Protein AF-0000000066930262 (afdb_homodimer)

Secondary structure (DSSP, 8-state):
-EEPPPPPHHHHHHH--SEEEEESTTSHHHHHHHHHHHHTT-EEEEEES-HHHHHHHHHHH-TT-EEEE--TT-HHHHHHHHHHHHHHH-S-SEEEE-----GGGHHHH-GGGGG-TTT-TT---B---S-STT--TT---PBPPPPSHHHIIIIIHHHHHHHHHHHHS-TTT-EEEEEE--GGGTS--TT-HHHHHHHHHHHHHHHHHTT-HHHHHHTEEEEEEEE-SB-STTTTTS-GGGGTTPPPBPHHHHHHHHHHHHH-S-GGGTTT-EEEEETTEEEE-HHHHHHHHHHHHT-/-EEPPPPPHHHHHHH--SEEEEESTTSHHHHHHHHHHHHTT-EEEEEES-HHHHHHHHHHH-TT-EEEE--TT-HHHHHHHHHHHHHHH-S-SEEEE-----GGGHHHH-GGGGT-TTT-TT---B---S-STT--TT---PBPPPPSHHHIIIIIHHHHHHHHHHHHS-TTT-EEEEEE--GGGTS--TT-HHHHHHHHHHHHHHHHHTT-HHHHHHTEEEEEEEE-SB-SSTTTTS-GGGGTTPPPBPHHHHHHHHHHHHH-S-GGGTTT-EEEEETTEEEE-HHHHHHHHHHHHT-

Radius of gyration: 24.29 Å; Cα contacts (8 Å, |Δi|>4): 1342; chains: 2; bounding box: 53×72×64 Å

InterPro domains:
  IPR002347 Short-chain dehydrogenase/reductase SDR [PF00106] (18-106)
  IPR002347 Short-chain dehydrogenase/reductase SDR [PF00106] (150-239)
  IPR002347 Short-chain dehydrogenase/reductase SDR [PR00081] (19-36)
  IPR002347 Short-chain dehydrogenase/reductase SDR [PR00081] (90-101)
  IPR002347 Short-chain dehydrogenase/reductase SDR [PR00081] (169-185)
  IPR002347 Short-chain dehydrogenase/reductase SDR [PR00081] (195-214)
  IPR002347 Short-chain dehydrogenase/reductase SDR [PR00081] (218-235)
  IPR002347 Short-chain dehydrogenase/reductase SDR [PR00081] (244-264)
  IPR020904 Short-chain dehydrogenase/reductase, conserved site [PS00061] (182-210)
  IPR036291 NAD(P)-binding domain superfamily [SSF51735] (17-285)

Solvent-accessible surface area (backbone atoms only — not comparable to full-atom values): 29624 Å² total; per-residue (Å²): 106,45,72,60,83,71,69,50,73,69,56,40,43,72,56,37,65,40,38,29,39,29,29,30,23,61,44,44,46,22,28,35,32,46,42,55,41,21,77,25,53,11,44,27,36,29,22,17,70,48,54,69,54,18,47,50,44,21,61,69,62,33,70,74,35,37,55,47,68,34,51,56,60,34,65,70,43,45,52,52,48,52,51,50,43,30,73,73,76,39,54,51,39,32,39,36,44,42,45,66,67,60,61,21,57,44,36,76,65,34,78,68,26,44,47,34,27,76,23,20,58,73,24,85,31,59,51,65,82,50,60,82,76,72,65,50,105,80,48,68,63,45,73,53,70,59,68,60,62,54,43,37,35,41,31,48,16,42,53,52,50,52,36,50,46,63,68,50,29,48,86,68,70,23,34,34,36,38,35,57,55,29,42,42,41,79,42,66,43,64,66,31,26,67,50,19,9,29,27,10,19,48,50,26,31,37,45,7,48,46,62,28,64,76,32,57,71,25,49,38,24,31,30,34,39,18,45,42,62,43,65,26,84,86,43,63,70,56,60,79,79,71,43,82,83,57,59,63,15,49,28,58,43,49,22,44,54,50,47,36,65,65,51,49,90,50,51,80,80,42,39,45,32,32,31,37,30,50,24,88,44,40,31,37,45,40,66,42,46,52,54,51,48,55,57,58,66,71,103,106,44,76,60,82,69,69,50,73,69,57,41,44,70,54,37,64,38,38,30,41,30,30,30,22,63,45,44,46,22,27,34,32,47,44,55,40,22,77,26,53,11,44,28,36,30,21,17,70,48,55,68,53,19,47,52,45,20,62,69,63,33,68,74,35,37,54,48,68,34,50,55,58,35,65,69,45,44,53,52,49,54,50,48,43,30,74,72,77,39,52,50,38,32,39,35,44,42,46,68,69,59,61,20,56,43,36,77,64,34,77,69,26,45,48,34,27,74,23,21,59,72,24,85,30,58,52,64,82,50,60,80,76,72,64,52,104,79,48,67,60,44,71,55,69,59,69,61,61,54,42,37,35,43,30,48,18,43,53,53,49,52,36,50,45,64,68,50,28,48,88,69,69,24,33,33,37,38,34,56,54,29,43,40,41,80,42,66,41,64,67,31,27,68,50,20,10,30,28,11,17,48,51,25,31,38,44,6,47,46,63,28,64,74,32,59,72,24,48,40,24,31,29,33,38,18,45,41,62,44,66,26,82,87,42,64,71,56,59,80,78,71,42,82,82,55,60,64,16,50,28,58,42,49,21,44,53,51,48,37,65,64,50,50,89,49,53,80,80,40,39,45,31,33,31,36,30,50,24,88,45,40,32,38,45,40,68,42,47,51,53,51,50,54,58,58,68,72,104

Organism: NCBI:txid1442368

Sequence (598 aa):
MSEVVLPTPSLLKERLGKVALVTGAASGIGLATARLFAQHGAKVIVVDLDAKKVQAVASSIGHGCDSYTCDVSSWEQQVALFDWVTGTYGPPEIVCLNAGIDPELATMESASGKERVANNYLGDEYDSSGSASQASKENRPLLKPPPKLVFDVNFYGVLYGVKLAVHHFGDRKGGRIIITGSAGSYIPVPYQDVYVASKHALMGLMRSTSRREELRKKNISISMVGPWFTRTGLTANLPPDAFQGFEASEPEDVALGIAYLATAEKDVEINGKCLWIRGKRCVEIEGAYEKWLGQMMEIMSEVVLPTPSLLKERLGKVALVTGAASGIGLATARLFAQHGAKVIVVDLDAKKVQAVASSIGHGCDSYTCDVSSWEQQVALFDWVTGTYGPPEIVCLNAGIDPELATMESASGKERVANNYLGDEYDSSGSASQASKENRPLLKPPPKLVFDVNFYGVLYGVKLAVHHFGDRKGGRIIITGSAGSYIPVPYQDVYVASKHALMGLMRSTSRREELRKKNISISMVGPWFTRTGLTANLPPDAFQGFEASEPEDVALGIAYLATAEKDVEINGKCLWIRGKRCVEIEGAYEKWLGQMMEI

Structure (mmCIF, N/CA/C/O backbone):
data_AF-0000000066930262-model_v1
#
loop_
_entity.id
_entity.type
_entity.pdbx_description
1 polymer 'Unplaced genomic scaffold supercont1.4, whole genome shotgun sequence'
#
loop_
_atom_site.group_PDB
_atom_site.id
_atom_site.type_symbol
_atom_site.label_atom_id
_atom_site.label_alt_id
_atom_site.label_comp_id
_atom_site.label_asym_id
_atom_site.label_entity_id
_atom_site.label_seq_id
_atom_site.pdbx_PDB_ins_code
_atom_site.Cartn_x
_atom_site.Cartn_y
_atom_site.Cartn_z
_atom_site.occupancy
_atom_site.B_iso_or_equiv
_atom_site.auth_seq_id
_atom_site.auth_comp_id
_atom_site.auth_asym_id
_atom_site.auth_atom_id
_atom_site.pdbx_PDB_model_num
ATOM 1 N N . MET A 1 1 ? 3.777 -19.109 15.547 1 62.72 1 MET A N 1
ATOM 2 C CA . MET A 1 1 ? 4.871 -19 14.586 1 62.72 1 MET A CA 1
ATOM 3 C C . MET A 1 1 ? 5.582 -20.344 14.422 1 62.72 1 MET A C 1
ATOM 5 O O . MET A 1 1 ? 5.941 -20.984 15.406 1 62.72 1 MET A O 1
ATOM 9 N N . SER A 1 2 ? 5.359 -20.875 13.227 1 76.06 2 SER A N 1
ATOM 10 C CA . SER A 1 2 ? 5.918 -22.219 13.094 1 76.06 2 SER A CA 1
ATOM 11 C C . SER A 1 2 ? 6.789 -22.328 11.852 1 76.06 2 SER A C 1
ATOM 13 O O . SER A 1 2 ? 6.422 -21.844 10.781 1 76.06 2 SER A O 1
ATOM 15 N N . GLU A 1 3 ? 7.965 -22.75 12.109 1 88.5 3 GLU A N 1
ATOM 16 C CA . GLU A 1 3 ? 8.789 -23.141 10.977 1 88.5 3 GLU A CA 1
ATOM 17 C C . GLU A 1 3 ? 8.117 -24.234 10.156 1 88.5 3 GLU A C 1
ATOM 19 O O . GLU A 1 3 ? 7.547 -25.188 10.711 1 88.5 3 GLU A O 1
ATOM 24 N N . VAL A 1 4 ? 8.117 -23.984 8.875 1 91.19 4 VAL A N 1
ATOM 25 C CA . VAL A 1 4 ? 7.398 -24.953 8.039 1 91.19 4 VAL A CA 1
ATOM 26 C C . VAL A 1 4 ? 8.375 -26 7.52 1 91.19 4 VAL A C 1
ATOM 28 O O . VAL A 1 4 ? 9.578 -25.75 7.422 1 91.19 4 VAL A O 1
ATOM 31 N N . VAL A 1 5 ? 7.844 -27.172 7.234 1 89.69 5 VAL A N 1
ATOM 32 C CA . VAL A 1 5 ? 8.625 -28.25 6.621 1 89.69 5 VAL A CA 1
ATOM 33 C C . VAL A 1 5 ? 8.523 -28.141 5.098 1 89.69 5 VAL A C 1
ATOM 35 O O . VAL A 1 5 ? 7.441 -28.297 4.527 1 89.69 5 VAL A O 1
ATOM 38 N N . LEU A 1 6 ? 9.633 -27.922 4.496 1 93.44 6 LEU A N 1
ATOM 39 C CA . LEU A 1 6 ? 9.672 -27.734 3.051 1 93.44 6 LEU A CA 1
ATOM 40 C C . LEU A 1 6 ? 9.43 -29.047 2.328 1 93.44 6 LEU A C 1
ATOM 42 O O . LEU A 1 6 ? 9.727 -30.125 2.865 1 93.44 6 LEU A O 1
ATOM 46 N N . PRO A 1 7 ? 8.883 -28.953 1.152 1 93.81 7 PRO A N 1
ATOM 47 C CA . PRO A 1 7 ? 8.531 -30.188 0.449 1 93.81 7 PRO A CA 1
ATOM 48 C C . PRO A 1 7 ? 9.75 -30.938 -0.069 1 93.81 7 PRO A C 1
ATOM 50 O O . PRO A 1 7 ? 10.742 -30.328 -0.465 1 93.81 7 PRO A O 1
ATOM 53 N N . THR A 1 8 ? 9.609 -32.281 -0.128 1 94.06 8 THR A N 1
ATOM 54 C CA . THR A 1 8 ? 10.633 -33.125 -0.72 1 94.06 8 THR A CA 1
ATOM 55 C C . THR A 1 8 ? 10.508 -33.156 -2.24 1 94.06 8 THR A C 1
ATOM 57 O O . THR A 1 8 ? 9.453 -32.812 -2.785 1 94.06 8 THR A O 1
ATOM 60 N N . PRO A 1 9 ? 11.617 -33.562 -2.875 1 94.75 9 PRO A N 1
ATOM 61 C CA . PRO A 1 9 ? 11.539 -33.688 -4.332 1 94.75 9 PRO A CA 1
ATOM 62 C C . PRO A 1 9 ? 10.43 -34.625 -4.789 1 94.75 9 PRO A C 1
ATOM 64 O O . PRO A 1 9 ? 9.766 -34.344 -5.797 1 94.75 9 PRO A O 1
ATOM 67 N N . SER A 1 10 ? 10.203 -35.656 -4.082 1 95.75 10 SER A N 1
ATOM 68 C CA . SER A 1 10 ? 9.148 -36.594 -4.434 1 95.75 10 SER A CA 1
ATOM 69 C C . SER A 1 10 ? 7.773 -35.969 -4.352 1 95.75 10 SER A C 1
ATOM 71 O O . SER A 1 10 ? 6.926 -36.188 -5.223 1 95.75 10 SER A O 1
ATOM 73 N N . LEU A 1 11 ? 7.551 -35.188 -3.326 1 95.19 11 LEU A N 1
ATOM 74 C CA . LEU A 1 11 ? 6.277 -34.5 -3.168 1 95.19 11 LEU A CA 1
ATOM 75 C C . LEU A 1 11 ? 6.074 -33.469 -4.281 1 95.19 11 LEU A C 1
ATOM 77 O O . LEU A 1 11 ? 4.961 -33.312 -4.789 1 95.19 11 LEU A O 1
ATOM 81 N N . LEU A 1 12 ? 7.117 -32.75 -4.641 1 96.69 12 LEU A N 1
ATOM 82 C CA . LEU A 1 12 ? 7.047 -31.75 -5.711 1 96.69 12 LEU A CA 1
ATOM 83 C C . LEU A 1 12 ? 6.66 -32.406 -7.031 1 96.69 12 LEU A C 1
ATOM 85 O O . LEU A 1 12 ? 5.773 -31.922 -7.738 1 96.69 12 LEU A O 1
ATOM 89 N N . LYS A 1 13 ? 7.258 -33.531 -7.324 1 95.56 13 LYS A N 1
ATOM 90 C CA . LYS A 1 13 ? 6.961 -34.25 -8.562 1 95.56 13 LYS A CA 1
ATOM 91 C C . LYS A 1 13 ? 5.5 -34.688 -8.602 1 95.56 13 LYS A C 1
ATOM 93 O O . LYS A 1 13 ? 4.875 -34.688 -9.664 1 95.56 13 LYS A O 1
ATOM 98 N N . GLU A 1 14 ? 5.016 -35 -7.496 1 94.75 14 GLU A N 1
ATOM 99 C CA . GLU A 1 14 ? 3.648 -35.5 -7.387 1 94.75 14 GLU A CA 1
ATOM 100 C C . GLU A 1 14 ? 2.629 -34.406 -7.574 1 94.75 14 GLU A C 1
ATOM 102 O O . GLU A 1 14 ? 1.551 -34.625 -8.133 1 94.75 14 GLU A O 1
ATOM 107 N N . ARG A 1 15 ? 3.01 -33.156 -7.188 1 94.44 15 ARG A N 1
ATOM 108 C CA . ARG A 1 15 ? 1.942 -32.156 -7.02 1 94.44 15 ARG A CA 1
ATOM 109 C C . ARG A 1 15 ? 2.139 -30.969 -7.949 1 94.44 15 ARG A C 1
ATOM 111 O O . ARG A 1 15 ? 1.221 -30.172 -8.141 1 94.44 15 ARG A O 1
ATOM 118 N N . LEU A 1 16 ? 3.238 -30.812 -8.617 1 95.06 16 LEU A N 1
ATOM 119 C CA . LEU A 1 16 ? 3.527 -29.641 -9.422 1 95.06 16 LEU A CA 1
ATOM 120 C C . LEU A 1 16 ? 3.154 -29.875 -10.883 1 95.06 16 LEU A C 1
ATOM 122 O O . LEU A 1 16 ? 3.225 -28.953 -11.703 1 95.06 16 LEU A O 1
ATOM 126 N N . GLY A 1 17 ? 2.686 -31.062 -11.273 1 93.75 17 GLY A N 1
ATOM 127 C CA . GLY A 1 17 ? 2.332 -31.375 -12.648 1 93.75 17 GLY A CA 1
ATOM 128 C C . GLY A 1 17 ? 1.158 -30.562 -13.156 1 93.75 17 GLY A C 1
ATOM 129 O O . GLY A 1 17 ? 0.156 -31.125 -13.609 1 93.75 17 GLY A O 1
ATOM 130 N N . LYS A 1 18 ? 1.234 -29.297 -13.078 1 94 18 LYS A N 1
ATOM 131 C CA . LYS A 1 18 ? 0.207 -28.328 -13.43 1 94 18 LYS A CA 1
ATOM 132 C C . LYS A 1 18 ? 0.782 -27.203 -14.297 1 94 18 LYS A C 1
ATOM 134 O O . LYS A 1 18 ? 2.002 -27.078 -14.43 1 94 18 LYS A O 1
ATOM 139 N N . VAL A 1 19 ? -0.096 -26.453 -14.922 1 96.38 19 VAL A N 1
ATOM 140 C CA . VAL A 1 19 ? 0.335 -25.266 -15.641 1 96.38 19 VAL A CA 1
ATOM 141 C C . VAL A 1 19 ? 0.626 -24.141 -14.648 1 96.38 19 VAL A C 1
ATOM 143 O O . VAL A 1 19 ? -0.229 -23.781 -13.828 1 96.38 19 VAL A O 1
ATOM 146 N N . ALA A 1 20 ? 1.855 -23.641 -14.695 1 98.06 20 ALA A N 1
ATOM 147 C CA . ALA A 1 20 ? 2.287 -22.594 -13.773 1 98.06 20 ALA A CA 1
ATOM 148 C C . ALA A 1 20 ? 2.748 -21.359 -14.531 1 98.06 20 ALA A C 1
ATOM 150 O O . ALA A 1 20 ? 3.594 -21.438 -15.422 1 98.06 20 ALA A O 1
ATOM 151 N N . LEU A 1 21 ? 2.145 -20.281 -14.211 1 98.12 21 LEU A N 1
ATOM 152 C CA . LEU A 1 21 ? 2.574 -18.969 -14.711 1 98.12 21 LEU A CA 1
ATOM 153 C C . LEU A 1 21 ? 3.494 -18.281 -13.711 1 98.12 21 LEU A C 1
ATOM 155 O O . LEU A 1 21 ? 3.119 -18.078 -12.555 1 98.12 21 LEU A O 1
ATOM 159 N N . VAL A 1 22 ? 4.703 -17.938 -14.109 1 98.69 22 VAL A N 1
ATOM 160 C CA . VAL A 1 22 ? 5.676 -17.297 -13.234 1 98.69 22 VAL A CA 1
ATOM 161 C C . VAL A 1 22 ? 6.117 -15.961 -13.828 1 98.69 22 VAL A C 1
ATOM 163 O O . VAL A 1 22 ? 6.82 -15.93 -14.836 1 98.69 22 VAL A O 1
ATOM 166 N N . THR A 1 23 ? 5.719 -14.859 -13.211 1 98.38 23 THR A N 1
ATOM 167 C CA . THR A 1 23 ? 6.145 -13.547 -13.68 1 98.38 23 THR A CA 1
ATOM 168 C C . THR A 1 23 ? 7.484 -13.156 -13.055 1 98.38 23 THR A C 1
ATOM 170 O O . THR A 1 23 ? 7.863 -13.688 -12.008 1 98.38 23 THR A O 1
ATOM 173 N N . GLY A 1 24 ? 8.164 -12.188 -13.711 1 96.44 24 GLY A N 1
ATOM 174 C CA . GLY A 1 24 ? 9.492 -11.836 -13.242 1 96.44 24 GLY A CA 1
ATOM 175 C C . GLY A 1 24 ? 10.461 -13.008 -13.258 1 96.44 24 GLY A C 1
ATOM 176 O O . GLY A 1 24 ? 11.266 -13.164 -12.336 1 96.44 24 GLY A O 1
ATOM 177 N N . ALA A 1 25 ? 10.367 -13.805 -14.25 1 96.62 25 ALA A N 1
ATOM 178 C CA . ALA A 1 25 ? 11.016 -15.117 -14.195 1 96.62 25 ALA A CA 1
ATOM 179 C C . ALA A 1 25 ? 12.344 -15.102 -14.945 1 96.62 25 ALA A C 1
ATOM 181 O O . ALA A 1 25 ? 12.992 -16.141 -15.094 1 96.62 25 ALA A O 1
ATOM 182 N N . ALA A 1 26 ? 12.805 -13.93 -15.352 1 93.75 26 ALA A N 1
ATOM 183 C CA . ALA A 1 26 ? 14.055 -13.883 -16.094 1 93.75 26 ALA A CA 1
ATOM 184 C C . ALA A 1 26 ? 15.25 -13.742 -15.164 1 93.75 26 ALA A C 1
ATOM 186 O O . ALA A 1 26 ? 16.406 -13.805 -15.602 1 93.75 26 ALA A O 1
ATOM 187 N N . SER A 1 27 ? 15.023 -13.539 -13.883 1 90.81 27 SER A N 1
ATOM 188 C CA . SER A 1 27 ? 16.125 -13.422 -12.938 1 90.81 27 SER A CA 1
ATOM 189 C C . SER A 1 27 ? 15.664 -13.695 -11.508 1 90.81 27 SER A C 1
ATOM 191 O O . SER A 1 27 ? 14.469 -13.852 -11.258 1 90.81 27 SER A O 1
ATOM 193 N N . GLY A 1 28 ? 16.625 -13.961 -10.68 1 93.69 28 GLY A N 1
ATOM 194 C CA . GLY A 1 28 ? 16.391 -13.953 -9.242 1 93.69 28 GLY A CA 1
ATOM 195 C C . GLY A 1 28 ? 15.422 -15.031 -8.789 1 93.69 28 GLY A C 1
ATOM 196 O O . GLY A 1 28 ? 15.578 -16.203 -9.148 1 93.69 28 GLY A O 1
ATOM 197 N N . ILE A 1 29 ? 14.523 -14.594 -7.949 1 95.38 29 ILE A N 1
ATOM 198 C CA . ILE A 1 29 ? 13.578 -15.492 -7.297 1 95.38 29 ILE A CA 1
ATOM 199 C C . ILE A 1 29 ? 12.664 -16.125 -8.344 1 95.38 29 ILE A C 1
ATOM 201 O O . ILE A 1 29 ? 12.398 -17.328 -8.289 1 95.38 29 ILE A O 1
ATOM 205 N N . GLY A 1 30 ? 12.219 -15.328 -9.328 1 97.19 30 GLY A N 1
ATOM 206 C CA . GLY A 1 30 ? 11.352 -15.852 -10.375 1 97.19 30 GLY A CA 1
ATOM 207 C C . GLY A 1 30 ? 12.016 -16.922 -11.211 1 97.19 30 GLY A C 1
ATOM 208 O O . GLY 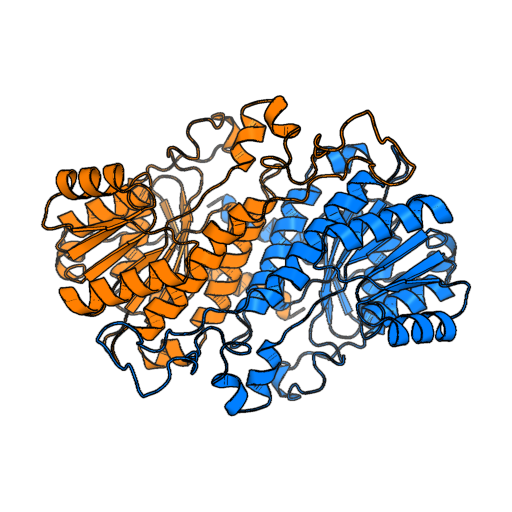A 1 30 ? 11.406 -17.953 -11.5 1 97.19 30 GLY A O 1
ATOM 209 N N . LEU A 1 31 ? 13.234 -16.672 -11.531 1 97.12 31 LEU A N 1
ATOM 210 C CA . LEU A 1 31 ? 13.992 -17.656 -12.305 1 97.12 31 LEU A CA 1
ATOM 211 C C . LEU A 1 31 ? 14.18 -18.938 -11.523 1 97.12 31 LEU A C 1
ATOM 213 O O . LEU A 1 31 ? 13.969 -20.031 -12.055 1 97.12 31 LEU A O 1
ATOM 217 N N . ALA A 1 32 ? 14.57 -18.812 -10.289 1 97.75 32 ALA A N 1
ATOM 218 C CA . ALA A 1 32 ? 14.758 -19.984 -9.43 1 97.75 32 ALA A CA 1
ATOM 219 C C . ALA A 1 32 ? 13.453 -20.766 -9.281 1 97.75 32 ALA A C 1
ATOM 221 O O . ALA A 1 32 ? 13.461 -22 -9.281 1 97.75 32 ALA A O 1
ATOM 222 N N . THR A 1 33 ? 12.344 -20.094 -9.164 1 98.31 33 THR A N 1
ATOM 223 C CA . THR A 1 33 ? 11.031 -20.719 -9.031 1 98.31 33 THR A CA 1
ATOM 224 C C . THR A 1 33 ? 10.664 -21.469 -10.312 1 98.31 33 THR A C 1
ATOM 226 O O . THR A 1 33 ? 10.258 -22.625 -10.258 1 98.31 33 THR A O 1
ATOM 229 N N . ALA A 1 34 ? 10.859 -20.781 -11.453 1 98.44 34 ALA A N 1
ATOM 230 C CA . ALA A 1 34 ? 10.555 -21.406 -12.734 1 98.44 34 ALA A CA 1
ATOM 231 C C . ALA A 1 34 ? 11.367 -22.688 -12.93 1 98.44 34 ALA A C 1
ATOM 233 O O . ALA A 1 34 ? 10.828 -23.719 -13.336 1 98.44 34 ALA A O 1
ATOM 234 N N . ARG A 1 35 ? 12.633 -22.609 -12.633 1 98.31 35 ARG A N 1
ATOM 235 C CA . ARG A 1 35 ? 13.523 -23.766 -12.781 1 98.31 35 ARG A CA 1
ATOM 236 C C . ARG A 1 35 ? 13.094 -24.906 -11.883 1 98.31 35 ARG A C 1
ATOM 238 O O . ARG A 1 35 ? 12.977 -26.047 -12.336 1 98.31 35 ARG A O 1
ATOM 245 N N . LEU A 1 36 ? 12.844 -24.594 -10.617 1 98.31 36 LEU A N 1
ATOM 246 C CA . LEU A 1 36 ? 12.438 -25.609 -9.641 1 98.31 36 LEU A CA 1
ATOM 247 C C . LEU A 1 36 ? 11.148 -26.297 -10.086 1 98.31 36 LEU A C 1
ATOM 249 O O . LEU A 1 36 ? 11.047 -27.516 -10.031 1 98.31 36 LEU A O 1
ATOM 253 N N . PHE A 1 37 ? 10.133 -25.531 -10.523 1 98.62 37 PHE A N 1
ATOM 254 C CA . PHE A 1 37 ? 8.836 -26.062 -10.93 1 98.62 37 PHE A CA 1
ATOM 255 C C . PHE A 1 37 ? 8.977 -26.938 -12.172 1 98.62 37 PHE A C 1
ATOM 257 O O . PHE A 1 37 ? 8.438 -28.047 -12.219 1 98.62 37 PHE A O 1
ATOM 264 N N . ALA A 1 38 ? 9.758 -26.484 -13.133 1 98.25 38 ALA A N 1
ATOM 265 C CA . ALA A 1 38 ? 9.938 -27.219 -14.383 1 98.25 38 ALA A CA 1
ATOM 266 C C . ALA A 1 38 ? 10.641 -28.547 -14.141 1 98.25 38 ALA A C 1
ATOM 268 O O . ALA A 1 38 ? 10.242 -29.578 -14.68 1 98.25 38 ALA A O 1
ATOM 269 N N . GLN A 1 39 ? 11.617 -28.516 -13.344 1 97.69 39 GLN A N 1
ATOM 270 C CA . GLN A 1 39 ? 12.406 -29.703 -13.031 1 97.69 39 GLN A CA 1
ATOM 271 C C . GLN A 1 39 ? 11.547 -30.766 -12.352 1 97.69 39 GLN A C 1
ATOM 273 O O . GLN A 1 39 ? 11.891 -31.953 -12.359 1 97.69 39 GLN A O 1
ATOM 278 N N . HIS A 1 40 ? 10.469 -30.312 -11.805 1 98 40 HIS A N 1
ATOM 279 C CA . HIS A 1 40 ? 9.633 -31.25 -11.07 1 98 40 HIS A CA 1
ATOM 280 C C . HIS A 1 40 ? 8.289 -31.453 -11.758 1 98 40 HIS A C 1
ATOM 282 O O . HIS A 1 40 ? 7.293 -31.766 -11.102 1 98 40 HIS A O 1
ATOM 288 N N . GLY A 1 41 ? 8.156 -31.125 -13.062 1 97.25 41 GLY A N 1
ATOM 289 C CA . GLY A 1 41 ? 7.066 -31.641 -13.883 1 97.25 41 GLY A CA 1
ATOM 290 C C . GLY A 1 41 ? 6.047 -30.578 -14.258 1 97.25 41 GLY A C 1
ATOM 291 O O . GLY A 1 41 ? 5.125 -30.844 -15.031 1 97.25 41 GLY A O 1
ATOM 292 N N . ALA A 1 42 ? 6.148 -29.375 -13.789 1 97.69 42 ALA A N 1
ATOM 293 C CA . ALA A 1 42 ? 5.195 -28.328 -14.133 1 97.69 42 ALA A CA 1
ATOM 294 C C . ALA A 1 42 ? 5.391 -27.859 -15.578 1 97.69 42 ALA A C 1
ATOM 296 O O . ALA A 1 42 ? 6.516 -27.844 -16.078 1 97.69 42 ALA A O 1
ATOM 297 N N . LYS A 1 43 ? 4.312 -27.547 -16.234 1 98 43 LYS A N 1
ATOM 298 C CA . LYS A 1 43 ? 4.391 -26.734 -17.438 1 98 43 LYS A CA 1
ATOM 299 C C . LYS A 1 43 ? 4.523 -25.25 -17.094 1 98 43 LYS A C 1
ATOM 301 O O . LYS A 1 43 ? 3.521 -24.578 -16.844 1 98 43 LYS A O 1
ATOM 306 N N . VAL A 1 44 ? 5.758 -24.797 -17.219 1 98.5 44 VAL A N 1
ATOM 307 C CA . VAL A 1 44 ? 6.031 -23.453 -16.719 1 98.5 44 VAL A CA 1
ATOM 308 C C . VAL A 1 44 ? 6.023 -22.453 -17.891 1 98.5 44 VAL A C 1
ATOM 310 O O . VAL A 1 44 ? 6.652 -22.688 -18.922 1 98.5 44 VAL A O 1
ATOM 313 N N . ILE A 1 45 ? 5.301 -21.406 -17.75 1 98.56 45 ILE A N 1
ATOM 314 C CA . ILE A 1 45 ? 5.406 -20.25 -18.625 1 98.56 45 ILE A CA 1
ATOM 315 C C . ILE A 1 45 ? 6.266 -19.172 -17.953 1 98.56 45 ILE A C 1
ATOM 317 O O . ILE A 1 45 ? 5.859 -18.578 -16.953 1 98.56 45 ILE A O 1
ATOM 321 N N . VAL A 1 46 ? 7.398 -18.938 -18.531 1 98.19 46 VAL A N 1
ATOM 322 C CA . VAL A 1 46 ? 8.344 -17.938 -18.047 1 98.19 46 VAL A CA 1
ATOM 323 C C . VAL A 1 46 ? 7.969 -16.562 -18.594 1 98.19 46 VAL A C 1
ATOM 325 O O . VAL A 1 46 ? 8.008 -16.328 -19.797 1 98.19 46 VAL A O 1
ATOM 328 N N . VAL A 1 47 ? 7.645 -15.641 -17.656 1 98.5 47 VAL A N 1
ATOM 329 C CA . VAL A 1 47 ? 7.137 -14.344 -18.094 1 98.5 47 VAL A CA 1
ATOM 330 C C . VAL A 1 47 ? 8.047 -13.234 -17.562 1 98.5 47 VAL A C 1
ATOM 332 O O . VAL A 1 47 ? 8.383 -13.211 -16.375 1 98.5 47 VAL A O 1
ATOM 335 N N . ASP A 1 48 ? 8.414 -12.305 -18.391 1 97.5 48 ASP A N 1
ATOM 336 C CA . ASP A 1 48 ? 9.195 -11.141 -18 1 97.5 48 ASP A CA 1
ATOM 337 C C . ASP A 1 48 ? 9.109 -10.039 -19.062 1 97.5 48 ASP A C 1
ATOM 339 O O . ASP A 1 48 ? 8.445 -10.219 -20.094 1 97.5 48 ASP A O 1
ATOM 343 N N . LEU A 1 49 ? 9.789 -8.977 -18.812 1 95.75 49 LEU A N 1
ATOM 344 C CA . LEU A 1 49 ? 9.703 -7.777 -19.641 1 95.75 49 LEU A CA 1
ATOM 345 C C . LEU A 1 49 ? 10.594 -7.902 -20.875 1 95.75 49 LEU A C 1
ATOM 347 O O . LEU A 1 49 ? 10.242 -7.402 -21.953 1 95.75 49 LEU A O 1
ATOM 351 N N . ASP A 1 50 ? 11.711 -8.586 -20.75 1 93.88 50 ASP A N 1
ATOM 352 C CA . ASP A 1 50 ? 12.703 -8.641 -21.812 1 93.88 50 ASP A CA 1
ATOM 353 C C . ASP A 1 50 ? 12.539 -9.898 -22.656 1 93.88 50 ASP A C 1
ATOM 355 O O . ASP A 1 50 ? 12.805 -11.008 -22.188 1 93.88 50 ASP A O 1
ATOM 359 N N . ALA A 1 51 ? 12.227 -9.711 -23.906 1 94.81 51 ALA A N 1
ATOM 360 C CA . ALA A 1 51 ? 11.906 -10.836 -24.781 1 94.81 51 ALA A CA 1
ATOM 361 C C . ALA A 1 51 ? 13.117 -11.742 -24.969 1 94.81 51 ALA A C 1
ATOM 363 O O . ALA A 1 51 ? 13 -12.969 -24.875 1 94.81 51 ALA A O 1
ATOM 364 N N . LYS A 1 52 ? 14.203 -11.156 -25.188 1 95.62 52 LYS A N 1
ATOM 365 C CA . LYS A 1 52 ? 15.398 -11.961 -25.438 1 95.62 52 LYS A CA 1
ATOM 366 C C . LYS A 1 52 ? 15.797 -12.75 -24.188 1 95.62 52 LYS A C 1
ATOM 368 O O . LYS A 1 52 ? 16.125 -13.93 -24.281 1 95.62 52 LYS A O 1
ATOM 373 N N . LYS A 1 53 ? 15.727 -12.117 -23.094 1 95.31 53 LYS A N 1
ATOM 374 C CA . LYS A 1 53 ? 16.125 -12.75 -21.828 1 95.31 53 LYS A CA 1
ATOM 375 C C . LYS A 1 53 ? 15.164 -13.883 -21.469 1 95.31 53 LYS A C 1
ATOM 377 O O . LYS A 1 53 ? 15.602 -14.945 -21.016 1 95.31 53 LYS A O 1
ATOM 382 N N . VAL A 1 54 ? 13.906 -13.664 -21.656 1 95.75 54 VAL A N 1
ATOM 383 C CA . VAL A 1 54 ? 12.922 -14.656 -21.234 1 95.75 54 VAL A CA 1
ATOM 384 C C . VAL A 1 54 ? 13.031 -15.898 -22.125 1 95.75 54 VAL A C 1
ATOM 386 O O . VAL A 1 54 ? 12.898 -17.031 -21.641 1 95.75 54 VAL A O 1
ATOM 389 N N . GLN A 1 55 ? 13.242 -15.75 -23.406 1 96.38 55 GLN A N 1
ATOM 390 C CA . GLN A 1 55 ? 13.414 -16.875 -24.312 1 96.38 55 GLN A CA 1
ATOM 391 C C . GLN A 1 55 ? 14.664 -17.672 -23.969 1 96.38 55 GLN A C 1
ATOM 393 O O . GLN A 1 55 ? 14.633 -18.906 -23.953 1 96.38 55 GLN A O 1
ATOM 398 N N . ALA A 1 56 ? 15.703 -16.953 -23.688 1 97.06 56 ALA A N 1
ATOM 399 C CA . ALA A 1 56 ? 16.953 -17.609 -23.312 1 97.06 56 ALA A CA 1
ATOM 400 C C . ALA A 1 56 ? 16.781 -18.422 -22.031 1 97.06 56 ALA A C 1
ATOM 402 O O . ALA A 1 56 ? 17.297 -19.547 -21.922 1 97.06 56 ALA A O 1
ATOM 403 N N . VAL A 1 57 ? 16.078 -17.891 -21.109 1 96.88 57 VAL A N 1
ATOM 404 C CA . VAL A 1 57 ? 15.852 -18.531 -19.812 1 96.88 57 VAL A CA 1
ATOM 405 C C . VAL A 1 57 ? 15.008 -19.797 -20 1 96.88 57 VAL A C 1
ATOM 407 O O . VAL A 1 57 ? 15.336 -20.859 -19.484 1 96.88 57 VAL A O 1
ATOM 410 N N . ALA A 1 58 ? 13.938 -19.719 -20.75 1 97.56 58 ALA A N 1
ATOM 411 C CA . ALA A 1 58 ? 13.078 -20.875 -21 1 97.56 58 ALA A CA 1
ATOM 412 C C . ALA A 1 58 ? 13.867 -22 -21.656 1 97.56 58 ALA A C 1
ATOM 414 O O . ALA A 1 58 ? 13.727 -23.172 -21.266 1 97.56 58 ALA A O 1
ATOM 415 N N . SER A 1 59 ? 14.68 -21.625 -22.578 1 97.31 59 SER A N 1
ATOM 416 C CA . SER A 1 59 ? 15.5 -22.609 -23.281 1 97.31 59 SER A CA 1
ATOM 417 C C . SER A 1 59 ? 16.516 -23.25 -22.344 1 97.31 59 SER A C 1
ATOM 419 O O . SER A 1 59 ? 16.75 -24.453 -22.406 1 97.31 59 SER A O 1
ATOM 421 N N . SER A 1 60 ? 17.078 -22.422 -21.547 1 97.31 60 SER A N 1
ATOM 422 C CA . SER A 1 60 ? 18.094 -22.906 -20.625 1 97.31 60 SER A CA 1
ATOM 423 C C . SER A 1 60 ? 17.5 -23.828 -19.562 1 97.31 60 SER A C 1
ATOM 425 O O . SER A 1 60 ? 18.125 -24.812 -19.156 1 97.31 60 SER A O 1
ATOM 427 N N . ILE A 1 61 ? 16.375 -23.547 -19.078 1 97.12 61 ILE A N 1
ATOM 428 C CA . ILE A 1 61 ? 15.695 -24.375 -18.094 1 97.12 61 ILE A CA 1
ATOM 429 C C . ILE A 1 61 ? 15.312 -25.719 -18.719 1 97.12 61 ILE A C 1
ATOM 431 O O . ILE A 1 61 ? 15.516 -26.781 -18.125 1 97.12 61 ILE A O 1
ATOM 435 N N . GLY A 1 62 ? 14.789 -25.547 -19.953 1 97 62 GLY A N 1
ATOM 436 C CA . GLY A 1 62 ? 14.312 -26.75 -20.625 1 97 62 GLY A CA 1
ATOM 437 C C . GLY A 1 62 ? 13.039 -27.297 -20.016 1 97 62 GLY A C 1
ATOM 438 O O . GLY A 1 62 ? 12.141 -26.547 -19.641 1 97 62 GLY A O 1
ATOM 439 N N . HIS A 1 63 ? 12.781 -28.688 -20.094 1 96.25 63 HIS A N 1
ATOM 440 C CA . HIS A 1 63 ? 11.664 -29.406 -19.5 1 96.25 63 HIS A CA 1
ATOM 441 C C . HIS A 1 63 ? 10.336 -28.922 -20.062 1 96.25 63 HIS A C 1
ATOM 443 O O . HIS A 1 63 ? 9.336 -28.859 -19.328 1 96.25 63 HIS A O 1
ATOM 449 N N . GLY A 1 64 ? 10.375 -28.328 -21.25 1 95.31 64 GLY A N 1
ATOM 450 C CA . GLY A 1 64 ? 9.133 -27.938 -21.906 1 95.31 64 GLY A CA 1
ATOM 451 C C . GLY A 1 64 ? 8.641 -26.562 -21.5 1 95.31 64 GLY A C 1
ATOM 452 O O . GLY A 1 64 ? 7.496 -26.203 -21.766 1 95.31 64 GLY A O 1
ATOM 453 N N . CYS A 1 65 ? 9.461 -25.781 -20.828 1 96.56 65 CYS A N 1
ATOM 454 C CA . CYS A 1 65 ? 9.102 -24.406 -20.484 1 96.56 65 CYS A CA 1
ATOM 455 C C . CYS A 1 65 ? 8.805 -23.594 -21.734 1 96.56 65 CYS A C 1
ATOM 457 O O . CYS A 1 65 ? 9.398 -23.828 -22.781 1 96.56 65 CYS A O 1
ATOM 459 N N . ASP A 1 66 ? 7.875 -22.75 -21.594 1 97.75 66 ASP A N 1
ATOM 460 C CA . ASP A 1 66 ? 7.625 -21.734 -22.625 1 97.75 66 ASP A CA 1
ATOM 461 C C . ASP A 1 66 ? 7.809 -20.328 -22.062 1 97.75 66 ASP A C 1
ATOM 463 O O . ASP A 1 66 ? 7.906 -20.141 -20.844 1 97.75 66 ASP A O 1
ATOM 467 N N . SER A 1 67 ? 8 -19.422 -23 1 98 67 SER A N 1
ATOM 468 C CA . SER A 1 67 ? 8.25 -18.031 -22.594 1 98 67 SER A CA 1
ATOM 469 C C . SER A 1 67 ? 7.199 -17.094 -23.172 1 98 67 SER A C 1
ATOM 471 O O . SER A 1 67 ? 6.594 -17.391 -24.203 1 98 67 SER A O 1
ATOM 473 N N . TYR A 1 68 ? 6.926 -16.047 -22.469 1 98.31 68 TYR A N 1
ATOM 474 C CA . TYR A 1 68 ? 6.035 -14.984 -22.938 1 98.31 68 TYR A CA 1
ATOM 475 C C . TYR A 1 68 ? 6.527 -13.617 -22.469 1 98.31 68 TYR A C 1
ATOM 477 O O . TYR A 1 68 ? 6.871 -13.445 -21.297 1 98.31 68 TYR A O 1
ATOM 485 N N . THR A 1 69 ? 6.66 -12.648 -23.375 1 98.31 69 THR A N 1
ATOM 486 C CA . THR A 1 69 ? 7.039 -11.281 -23.031 1 98.31 69 THR A CA 1
ATOM 487 C C . THR A 1 69 ? 5.82 -10.484 -22.578 1 98.31 69 THR A C 1
ATOM 489 O O . THR A 1 69 ? 4.82 -10.414 -23.297 1 98.31 69 THR A O 1
ATOM 492 N N . CYS A 1 70 ? 5.945 -9.867 -21.359 1 98.25 70 CYS A N 1
ATOM 493 C CA . CYS A 1 70 ? 4.809 -9.133 -20.797 1 98.25 70 CYS A CA 1
ATOM 494 C C . CYS A 1 70 ? 5.273 -8.047 -19.844 1 98.25 70 CYS A C 1
ATOM 496 O O . CYS A 1 70 ? 6.074 -8.312 -18.938 1 98.25 70 CYS A O 1
ATOM 498 N N . ASP A 1 71 ? 4.848 -6.875 -20.156 1 98.19 71 ASP A N 1
ATOM 499 C CA . ASP A 1 71 ? 4.906 -5.832 -19.125 1 98.19 71 ASP A CA 1
ATOM 500 C C . ASP A 1 71 ? 3.752 -5.969 -18.141 1 98.19 71 ASP A C 1
ATOM 502 O O . ASP A 1 71 ? 2.609 -5.629 -18.453 1 98.19 71 ASP A O 1
ATOM 506 N N . VAL A 1 72 ? 4.09 -6.422 -16.953 1 97.94 72 VAL A N 1
ATOM 507 C CA . VAL A 1 72 ? 3.039 -6.766 -15.992 1 97.94 72 VAL A CA 1
ATOM 508 C C . VAL A 1 72 ? 2.281 -5.504 -15.586 1 97.94 72 VAL A C 1
ATOM 510 O O . VAL A 1 72 ? 1.19 -5.582 -15.016 1 97.94 72 VAL A O 1
ATOM 513 N N . SER A 1 73 ? 2.877 -4.289 -15.859 1 97.44 73 SER A N 1
ATOM 514 C CA . SER A 1 73 ? 2.189 -3.045 -15.531 1 97.44 73 SER A CA 1
ATOM 515 C C . SER A 1 73 ? 1.149 -2.691 -16.594 1 97.44 73 SER A C 1
ATOM 517 O O . SER A 1 73 ? 0.392 -1.731 -16.422 1 97.44 73 SER A O 1
ATOM 519 N N . SER A 1 74 ? 1.114 -3.436 -17.656 1 97.69 74 SER A N 1
ATOM 520 C CA . SER A 1 74 ? 0.13 -3.23 -18.703 1 97.69 74 SER A CA 1
ATOM 521 C C . SER A 1 74 ? -1.033 -4.207 -18.578 1 97.69 74 SER A C 1
ATOM 523 O O . SER A 1 74 ? -0.856 -5.418 -18.75 1 97.69 74 SER A O 1
ATOM 525 N N . TRP A 1 75 ? -2.201 -3.686 -18.375 1 96.75 75 TRP A N 1
ATOM 526 C CA . TRP A 1 75 ? -3.396 -4.516 -18.25 1 96.75 75 TRP A CA 1
ATOM 527 C C . TRP A 1 75 ? -3.627 -5.324 -19.531 1 96.75 75 TRP A C 1
ATOM 529 O O . TRP A 1 75 ? -3.82 -6.539 -19.484 1 96.75 75 TRP A O 1
ATOM 539 N N . GLU A 1 76 ? -3.529 -4.668 -20.625 1 96 76 GLU A N 1
ATOM 540 C CA . GLU A 1 76 ? -3.799 -5.312 -21.906 1 96 76 GLU A CA 1
ATOM 541 C C . GLU A 1 76 ? -2.828 -6.461 -22.172 1 96 76 GLU A C 1
ATOM 543 O O . GLU A 1 76 ? -3.219 -7.512 -22.688 1 96 76 GLU A O 1
ATOM 548 N N . GLN A 1 77 ? -1.588 -6.273 -21.766 1 97.62 77 GLN A N 1
ATOM 549 C CA . GLN A 1 77 ? -0.596 -7.316 -22 1 97.62 77 GLN A CA 1
ATOM 550 C C . GLN A 1 77 ? -0.843 -8.516 -21.078 1 97.62 77 GLN A C 1
ATOM 552 O O . GLN A 1 77 ? -0.666 -9.664 -21.484 1 97.62 77 GLN A O 1
ATOM 557 N N . GLN A 1 78 ? -1.258 -8.305 -19.875 1 97.81 78 GLN A N 1
ATOM 558 C CA . GLN A 1 78 ? -1.537 -9.422 -18.984 1 97.81 78 GLN A CA 1
ATOM 559 C C . GLN A 1 78 ? -2.781 -10.188 -19.438 1 97.81 78 GLN A C 1
ATOM 561 O O . GLN A 1 78 ? -2.826 -11.414 -19.344 1 97.81 78 GLN A O 1
ATOM 566 N N . VAL A 1 79 ? -3.781 -9.438 -19.906 1 96.75 79 VAL A N 1
ATOM 567 C CA . VAL A 1 79 ? -4.961 -10.109 -20.438 1 96.75 79 VAL A CA 1
ATOM 568 C C . VAL A 1 79 ? -4.555 -11.047 -21.578 1 96.75 79 VAL A C 1
ATOM 570 O O . VAL A 1 79 ? -4.949 -12.211 -21.609 1 96.75 79 VAL A O 1
ATOM 573 N N . ALA A 1 80 ? -3.766 -10.523 -22.469 1 97 80 ALA A N 1
ATOM 574 C CA . ALA A 1 80 ? -3.301 -11.312 -23.594 1 97 80 ALA A CA 1
ATOM 575 C C . ALA A 1 80 ? -2.5 -12.523 -23.141 1 97 80 ALA A C 1
ATOM 577 O O . ALA A 1 80 ? -2.631 -13.617 -23.688 1 97 80 ALA A O 1
ATOM 578 N N . LEU A 1 81 ? -1.695 -12.328 -22.125 1 97.75 81 LEU A N 1
ATOM 579 C CA . LEU A 1 81 ? -0.901 -13.406 -21.547 1 97.75 81 LEU A CA 1
ATOM 580 C C . LEU A 1 81 ? -1.799 -14.531 -21.031 1 97.75 81 LEU A C 1
ATOM 582 O O . LEU A 1 81 ? -1.621 -15.695 -21.406 1 97.75 81 LEU A O 1
ATOM 586 N N . PHE A 1 82 ? -2.758 -14.211 -20.188 1 97 82 PHE A N 1
ATOM 587 C CA . PHE A 1 82 ? -3.635 -15.219 -19.594 1 97 82 PHE A CA 1
ATOM 588 C C . PHE A 1 82 ? -4.473 -15.906 -20.656 1 97 82 PHE A C 1
ATOM 590 O O . PHE A 1 82 ? -4.691 -17.109 -20.594 1 97 82 PHE A O 1
ATOM 597 N N . ASP A 1 83 ? -4.941 -15.125 -21.641 1 95.62 83 ASP A N 1
ATOM 598 C CA . ASP A 1 83 ? -5.695 -15.703 -22.75 1 95.62 83 ASP A CA 1
ATOM 599 C C . ASP A 1 83 ? -4.848 -16.703 -23.531 1 95.62 83 ASP A C 1
ATOM 601 O O . ASP A 1 83 ? -5.32 -17.797 -23.859 1 95.62 83 ASP A O 1
ATOM 605 N N . TRP A 1 84 ? -3.678 -16.328 -23.781 1 97 84 TRP A N 1
ATOM 606 C CA . TRP A 1 84 ? -2.775 -17.188 -24.531 1 97 84 TRP A CA 1
ATOM 607 C C . TRP A 1 84 ? -2.508 -18.484 -23.781 1 97 84 TRP A C 1
ATOM 609 O O . TRP A 1 84 ? -2.596 -19.578 -24.344 1 97 84 TRP A O 1
ATOM 619 N N . VAL A 1 85 ? -2.201 -18.391 -22.5 1 96.69 85 VAL A N 1
ATOM 620 C CA . VAL A 1 85 ? -1.916 -19.562 -21.688 1 96.69 85 VAL A CA 1
ATOM 621 C C . VAL A 1 85 ? -3.135 -20.484 -21.656 1 96.69 85 VAL A C 1
ATOM 623 O O . VAL A 1 85 ? -3.02 -21.688 -21.875 1 96.69 85 VAL A O 1
ATOM 626 N N . THR A 1 86 ? -4.25 -19.891 -21.406 1 94.81 86 THR A N 1
ATOM 627 C CA . THR A 1 86 ? -5.484 -20.672 -21.312 1 94.81 86 THR A CA 1
ATOM 628 C C . THR A 1 86 ? -5.797 -21.359 -22.641 1 94.81 86 THR A C 1
ATOM 630 O O . THR A 1 86 ? -6.195 -22.516 -22.656 1 94.81 86 THR A O 1
ATOM 633 N N . GLY A 1 87 ? -5.629 -20.625 -23.719 1 95.19 87 GLY A N 1
ATOM 634 C CA . GLY A 1 87 ? -5.91 -21.172 -25.031 1 95.19 87 GLY A CA 1
ATOM 635 C C . GLY A 1 87 ? -4.941 -22.266 -25.438 1 95.19 87 GLY A C 1
ATOM 636 O O . GLY A 1 87 ? -5.324 -23.203 -26.141 1 95.19 87 GLY A O 1
ATOM 637 N N . THR A 1 88 ? -3.723 -22.188 -24.984 1 96.5 88 THR A N 1
ATOM 638 C CA . THR A 1 88 ? -2.672 -23.094 -25.453 1 96.5 88 THR A CA 1
ATOM 639 C C . THR A 1 88 ? -2.57 -24.312 -24.547 1 96.5 88 THR A C 1
ATOM 641 O O . THR A 1 88 ? -2.373 -25.438 -25.016 1 96.5 88 THR A O 1
ATOM 644 N N . TYR A 1 89 ? -2.711 -24.109 -23.219 1 95.19 89 TYR A N 1
ATOM 645 C CA . TYR A 1 89 ? -2.391 -25.172 -22.281 1 95.19 89 TYR A CA 1
ATOM 646 C C . TYR A 1 89 ? -3.562 -25.453 -21.359 1 95.19 89 TYR A C 1
ATOM 648 O O . TYR A 1 89 ? -3.541 -26.438 -20.594 1 95.19 89 TYR A O 1
ATOM 656 N N . GLY A 1 90 ? -4.613 -24.688 -21.469 1 92.62 90 GLY A N 1
ATOM 657 C CA . GLY A 1 90 ? -5.637 -24.641 -20.438 1 92.62 90 GLY A CA 1
ATOM 658 C C . GLY A 1 90 ? -5.352 -23.625 -19.359 1 92.62 90 GLY A C 1
ATOM 659 O O . GLY A 1 90 ? -4.246 -23.078 -19.281 1 92.62 90 GLY A O 1
ATOM 660 N N . PRO A 1 91 ? -6.375 -23.375 -18.5 1 92.88 91 PRO A N 1
ATOM 661 C CA . PRO A 1 91 ? -6.164 -22.391 -17.438 1 92.88 91 PRO A CA 1
ATOM 662 C C . PRO A 1 91 ? -5.023 -22.781 -16.5 1 92.88 91 PRO A C 1
ATOM 664 O O . PRO A 1 91 ? -4.852 -23.953 -16.172 1 92.88 91 PRO A O 1
ATOM 667 N N . PRO A 1 92 ? -4.227 -21.781 -16.172 1 95.06 92 PRO A N 1
ATOM 668 C CA . PRO A 1 92 ? -3.211 -22.094 -15.164 1 95.06 92 PRO A CA 1
ATOM 669 C C . PRO A 1 92 ? -3.812 -22.484 -13.82 1 95.06 92 PRO A C 1
ATOM 671 O O . PRO A 1 92 ? -4.949 -22.109 -13.516 1 95.06 92 PRO A O 1
ATOM 674 N N . GLU A 1 93 ? -3.061 -23.266 -13.078 1 95.38 93 GLU A N 1
ATOM 675 C CA . GLU A 1 93 ? -3.49 -23.656 -11.742 1 95.38 93 GLU A CA 1
ATOM 676 C C . GLU A 1 93 ? -2.604 -23.031 -10.664 1 95.38 93 GLU A C 1
ATOM 678 O O . GLU A 1 93 ? -2.98 -22.984 -9.492 1 95.38 93 GLU A O 1
ATOM 683 N N . ILE A 1 94 ? -1.426 -22.641 -11.078 1 97.38 94 ILE A N 1
ATOM 684 C CA . ILE A 1 94 ? -0.493 -21.953 -10.195 1 97.38 94 ILE A CA 1
ATOM 685 C C . ILE A 1 94 ? -0.034 -20.641 -10.844 1 97.38 94 ILE A C 1
ATOM 687 O O . ILE A 1 94 ? 0.425 -20.641 -11.984 1 97.38 94 ILE A O 1
ATOM 691 N N . VAL A 1 95 ? -0.246 -19.578 -10.164 1 98.44 95 VAL A N 1
ATOM 692 C CA . VAL A 1 95 ? 0.191 -18.266 -10.633 1 98.44 95 VAL A CA 1
ATOM 693 C C . VAL A 1 95 ? 1.12 -17.625 -9.602 1 98.44 95 VAL A C 1
ATOM 695 O O . VAL A 1 95 ? 0.698 -17.312 -8.484 1 98.44 95 VAL A O 1
ATOM 698 N N . CYS A 1 96 ? 2.387 -17.531 -9.977 1 98.69 96 CYS A N 1
ATOM 699 C CA . CYS A 1 96 ? 3.395 -16.891 -9.141 1 98.69 96 CYS A CA 1
ATOM 700 C C . CYS A 1 96 ? 3.678 -15.469 -9.625 1 98.69 96 CYS A C 1
ATOM 702 O O . CYS A 1 96 ? 4.219 -15.273 -10.719 1 98.69 96 CYS A O 1
ATOM 704 N N . LEU A 1 97 ? 3.361 -14.539 -8.828 1 98.5 97 LEU A N 1
ATOM 705 C CA . LEU A 1 97 ? 3.521 -13.125 -9.156 1 98.5 97 LEU A CA 1
ATOM 706 C C . LEU A 1 97 ? 4.766 -12.547 -8.492 1 98.5 97 LEU A C 1
ATOM 708 O O . LEU A 1 97 ? 4.691 -12.047 -7.367 1 98.5 97 LEU A O 1
ATOM 712 N N . ASN A 1 98 ? 5.895 -12.562 -9.258 1 95.38 98 ASN A N 1
ATOM 713 C CA . ASN A 1 98 ? 7.199 -12.273 -8.672 1 95.38 98 ASN A CA 1
ATOM 714 C C . ASN A 1 98 ? 7.766 -10.953 -9.195 1 95.38 98 ASN A C 1
ATOM 716 O O . ASN A 1 98 ? 8.742 -10.438 -8.648 1 95.38 98 ASN A O 1
ATOM 720 N N . ALA A 1 99 ? 7.234 -10.484 -10.281 1 87.5 99 ALA A N 1
ATOM 721 C CA . ALA A 1 99 ? 7.793 -9.273 -10.875 1 87.5 99 ALA A CA 1
ATOM 722 C C . ALA A 1 99 ? 7.777 -8.117 -9.883 1 87.5 99 ALA A C 1
ATOM 724 O O . ALA A 1 99 ? 6.762 -7.863 -9.227 1 87.5 99 ALA A O 1
ATOM 725 N N . GLY A 1 100 ? 8.906 -7.473 -9.711 1 90.25 100 GLY A N 1
ATOM 726 C CA . GLY A 1 100 ? 9.047 -6.336 -8.812 1 90.25 100 GLY A CA 1
ATOM 727 C C . GLY A 1 100 ? 10.312 -5.535 -9.047 1 90.25 100 GLY A C 1
ATOM 728 O O . GLY A 1 100 ? 11.297 -6.062 -9.57 1 90.25 100 GLY A O 1
ATOM 729 N N . ILE A 1 101 ? 10.266 -4.277 -8.719 1 89.56 101 ILE A N 1
ATOM 730 C CA . ILE A 1 101 ? 11.414 -3.393 -8.867 1 89.56 101 ILE A CA 1
ATOM 731 C C . ILE A 1 101 ? 11.578 -2.547 -7.605 1 89.56 101 ILE A C 1
ATOM 733 O O . ILE A 1 101 ? 10.648 -2.416 -6.812 1 89.56 101 ILE A O 1
ATOM 737 N N . ASP A 1 102 ? 12.789 -2.076 -7.402 1 88.5 102 ASP A N 1
ATOM 738 C CA . ASP A 1 102 ? 13.086 -1.127 -6.336 1 88.5 102 ASP A CA 1
ATOM 739 C C . ASP A 1 102 ? 14.141 -0.113 -6.781 1 88.5 102 ASP A C 1
ATOM 741 O O . ASP A 1 102 ? 15.305 -0.216 -6.406 1 88.5 102 ASP A O 1
ATOM 745 N N . PRO A 1 103 ? 13.719 0.861 -7.484 1 86.06 103 PRO A N 1
ATOM 746 C CA . PRO A 1 103 ? 14.664 1.893 -7.918 1 86.06 103 PRO A CA 1
ATOM 747 C C . PRO A 1 103 ? 15.305 2.637 -6.746 1 86.06 103 PRO A C 1
ATOM 749 O O . PRO A 1 103 ? 16.328 3.312 -6.918 1 86.06 103 PRO A O 1
ATOM 752 N N . GLU A 1 104 ? 14.82 2.555 -5.586 1 87.06 104 GLU A N 1
ATOM 753 C CA . GLU A 1 104 ? 15.312 3.305 -4.434 1 87.06 104 GLU A CA 1
ATOM 754 C C . GLU A 1 104 ? 16.609 2.705 -3.893 1 87.06 104 GLU A C 1
ATOM 756 O O . GLU A 1 104 ? 17.328 3.352 -3.125 1 87.06 104 GLU A O 1
ATOM 761 N N . LEU A 1 105 ? 16.891 1.501 -4.266 1 80.75 105 LEU A N 1
ATOM 762 C CA . LEU A 1 105 ? 18.156 0.875 -3.859 1 80.75 105 LEU A CA 1
ATOM 763 C C . LEU A 1 105 ? 19.344 1.688 -4.348 1 80.75 105 LEU A C 1
ATOM 765 O O . LEU A 1 105 ? 20.438 1.61 -3.77 1 80.75 105 LEU A O 1
ATOM 769 N N . ALA A 1 106 ? 19.109 2.455 -5.391 1 76.19 106 ALA A N 1
ATOM 770 C CA . ALA A 1 106 ? 20.172 3.291 -5.953 1 76.19 106 ALA A CA 1
ATOM 771 C C . ALA A 1 106 ? 20.656 4.32 -4.938 1 76.19 106 ALA A C 1
ATOM 773 O O . ALA A 1 106 ? 21.781 4.797 -5.023 1 76.19 106 ALA A O 1
ATOM 774 N N . THR A 1 107 ? 19.828 4.746 -3.986 1 76 107 THR A N 1
ATOM 775 C CA . THR A 1 107 ? 20.203 5.738 -2.982 1 76 107 THR A CA 1
ATOM 776 C C . THR A 1 107 ? 21.297 5.203 -2.064 1 76 107 THR A C 1
ATOM 778 O O . THR A 1 107 ? 22.031 5.977 -1.449 1 76 107 THR A O 1
ATOM 781 N N . MET A 1 108 ? 21.297 3.943 -1.921 1 73.44 108 MET A N 1
ATOM 782 C CA . MET A 1 108 ? 22.297 3.316 -1.051 1 73.44 108 MET A CA 1
ATOM 783 C C . MET A 1 108 ? 23.609 3.109 -1.79 1 73.44 108 MET A C 1
ATOM 785 O O . MET A 1 108 ? 24.641 2.881 -1.165 1 73.44 108 MET A O 1
ATOM 789 N N . GLU A 1 109 ? 23.5 3.246 -3.107 1 72.06 109 GLU A N 1
ATOM 790 C CA . GLU A 1 109 ? 24.672 2.965 -3.936 1 72.06 109 GLU A CA 1
ATOM 791 C C . GLU A 1 109 ? 25.516 4.223 -4.148 1 72.06 109 GLU A C 1
ATOM 793 O O . GLU A 1 109 ? 26.734 4.137 -4.344 1 72.06 109 GLU A O 1
ATOM 798 N N . SER A 1 110 ? 24.812 5.395 -4.238 1 72.19 110 SER A N 1
ATOM 799 C CA . SER A 1 110 ? 25.531 6.629 -4.527 1 72.19 110 SER A CA 1
ATOM 800 C C . SER A 1 110 ? 24.828 7.832 -3.9 1 72.19 110 SER A C 1
ATOM 802 O O . SER A 1 110 ? 23.609 7.832 -3.73 1 72.19 110 SER A O 1
ATOM 804 N N . ALA A 1 111 ? 25.641 8.828 -3.572 1 73.88 111 ALA A N 1
ATOM 805 C CA . ALA A 1 111 ? 25.109 10.094 -3.076 1 73.88 111 ALA A CA 1
ATOM 806 C C . ALA A 1 111 ? 24.203 10.75 -4.117 1 73.88 111 ALA A C 1
ATOM 808 O O . ALA A 1 111 ? 23.188 11.359 -3.771 1 73.88 111 ALA A O 1
ATOM 809 N N . SER A 1 112 ? 24.547 10.586 -5.359 1 75.81 112 SER A N 1
ATOM 810 C CA . SER A 1 112 ? 23.766 11.18 -6.438 1 75.81 112 SER A CA 1
ATOM 811 C C . SER A 1 112 ? 22.375 10.562 -6.531 1 75.81 112 SER A C 1
ATOM 813 O O . SER A 1 112 ? 21.438 11.203 -7.012 1 75.81 112 SER A O 1
ATOM 815 N N . GLY A 1 113 ? 22.312 9.367 -6.086 1 76.06 113 GLY A N 1
ATOM 816 C CA . GLY A 1 113 ? 21.031 8.695 -6.086 1 76.06 113 GLY A CA 1
ATOM 817 C C . GLY A 1 113 ? 20 9.367 -5.188 1 76.06 113 GLY A C 1
ATOM 818 O O . GLY A 1 113 ? 18.812 9.328 -5.461 1 76.06 113 GLY A O 1
ATOM 819 N N . LYS A 1 114 ? 20.531 10.07 -4.285 1 79.31 114 LYS A N 1
ATOM 820 C CA . LYS A 1 114 ? 19.641 10.695 -3.312 1 79.31 114 LYS A CA 1
ATOM 821 C C . LYS A 1 114 ? 19.031 11.977 -3.875 1 79.31 114 LYS A C 1
ATOM 823 O O . LYS A 1 114 ? 18 12.453 -3.373 1 79.31 114 LYS A O 1
ATOM 828 N N . GLU A 1 115 ? 19.625 12.461 -4.949 1 83.25 115 GLU A N 1
ATOM 829 C CA . GLU A 1 115 ? 19.172 13.734 -5.496 1 83.25 115 GLU A CA 1
ATOM 830 C C . GLU A 1 115 ? 18.094 13.531 -6.555 1 83.25 115 GLU A C 1
ATOM 832 O O . GLU A 1 115 ? 17.391 14.477 -6.914 1 83.25 115 GLU A O 1
ATOM 837 N N . ARG A 1 116 ? 18.047 12.344 -7.023 1 86.19 116 ARG A N 1
ATOM 838 C CA . ARG A 1 116 ? 17.078 12.047 -8.078 1 86.19 116 ARG A CA 1
ATOM 839 C C . ARG A 1 116 ? 15.75 11.594 -7.488 1 86.19 116 ARG A C 1
ATOM 841 O O . ARG A 1 116 ? 15.711 10.648 -6.691 1 86.19 116 ARG A O 1
ATOM 848 N N . VAL A 1 117 ? 14.703 12.18 -7.965 1 90.81 117 VAL A N 1
ATOM 849 C CA . VAL A 1 117 ? 13.375 11.852 -7.453 1 90.81 117 VAL A CA 1
ATOM 850 C C . VAL A 1 117 ? 13.008 10.422 -7.84 1 90.81 117 VAL A C 1
ATOM 852 O O . VAL A 1 117 ? 12.266 9.75 -7.117 1 90.81 117 VAL A O 1
ATOM 855 N N . ALA A 1 118 ? 13.602 9.922 -8.844 1 87.75 118 ALA A N 1
ATOM 856 C CA . ALA A 1 118 ? 13.359 8.547 -9.289 1 87.75 118 ALA A CA 1
ATOM 857 C C . ALA A 1 118 ? 13.828 7.543 -8.234 1 87.75 118 ALA A C 1
ATOM 859 O O . ALA A 1 118 ? 13.312 6.426 -8.164 1 87.75 118 ALA A O 1
ATOM 860 N N . ASN A 1 119 ? 14.758 7.984 -7.387 1 89.62 119 ASN A N 1
ATOM 861 C CA . ASN A 1 119 ? 15.359 7.109 -6.387 1 89.62 119 ASN A CA 1
ATOM 862 C C . ASN A 1 119 ? 14.977 7.535 -4.973 1 89.62 119 ASN A C 1
ATOM 864 O O . ASN A 1 119 ? 15.102 6.75 -4.027 1 89.62 119 ASN A O 1
ATOM 868 N N . ASN A 1 120 ? 14.625 8.742 -4.871 1 92.88 120 ASN A N 1
ATOM 869 C CA . ASN A 1 120 ? 14.289 9.375 -3.602 1 92.88 120 ASN A CA 1
ATOM 870 C C . ASN A 1 120 ? 13.094 10.312 -3.744 1 92.88 120 ASN A C 1
ATOM 872 O O . ASN A 1 120 ? 13.242 11.453 -4.172 1 92.88 120 ASN A O 1
ATOM 876 N N . TYR A 1 121 ? 11.969 9.875 -3.27 1 94.25 121 TYR A N 1
ATOM 877 C CA . TYR A 1 121 ? 10.75 10.633 -3.553 1 94.25 121 TYR A CA 1
ATOM 878 C C . TYR A 1 121 ? 10.773 11.984 -2.848 1 94.25 121 TYR A C 1
ATOM 880 O O . TYR A 1 121 ? 10.047 12.898 -3.23 1 94.25 121 TYR A O 1
ATOM 888 N N . LEU A 1 122 ? 11.617 12.203 -1.843 1 93.62 122 LEU A N 1
ATOM 889 C CA . LEU A 1 122 ? 11.711 13.469 -1.12 1 93.62 122 LEU A CA 1
ATOM 890 C C . LEU A 1 122 ? 12.711 14.398 -1.794 1 93.62 122 LEU A C 1
ATOM 892 O O . LEU A 1 122 ? 12.852 15.562 -1.396 1 93.62 122 LEU A O 1
ATOM 896 N N . GLY A 1 123 ? 13.414 13.875 -2.799 1 90.31 123 GLY A N 1
ATOM 897 C CA . GLY A 1 123 ? 14.406 14.695 -3.475 1 90.31 123 GLY A CA 1
ATOM 898 C C . GLY A 1 123 ? 13.805 15.891 -4.191 1 90.31 123 GLY A C 1
ATOM 899 O O . GLY A 1 123 ? 12.711 15.805 -4.746 1 90.31 123 GLY A O 1
ATOM 900 N N . ASP A 1 124 ? 14.594 16.984 -4.16 1 89.06 124 ASP A N 1
ATOM 901 C CA . ASP A 1 124 ? 14.172 18.188 -4.859 1 89.06 124 ASP A CA 1
ATOM 902 C C . ASP A 1 124 ? 14.781 18.25 -6.262 1 89.06 124 ASP A C 1
ATOM 904 O O . ASP A 1 124 ? 15.93 18.656 -6.43 1 89.06 124 ASP A O 1
ATOM 908 N N . GLU A 1 125 ? 14.164 17.594 -7.18 1 88.31 125 GLU A N 1
ATOM 909 C CA . GLU A 1 125 ? 14.531 17.656 -8.594 1 88.31 125 GLU A CA 1
ATOM 910 C C . GLU A 1 125 ? 13.531 18.5 -9.383 1 88.31 125 GLU A C 1
ATOM 912 O O . GLU A 1 125 ? 12.32 18.406 -9.164 1 88.31 125 GLU A O 1
ATOM 917 N N . TYR A 1 126 ? 14.086 19.375 -10.242 1 87.38 126 TYR A N 1
ATOM 918 C CA . TYR A 1 126 ? 13.234 20.297 -10.977 1 87.38 126 TYR A CA 1
ATOM 919 C C . TYR A 1 126 ? 13.281 20.016 -12.469 1 87.38 126 TYR A C 1
ATOM 921 O O . TYR A 1 126 ? 14.305 19.547 -12.992 1 87.38 126 TYR A O 1
ATOM 929 N N . ASP A 1 127 ? 12.203 19.938 -13.172 1 76.44 127 ASP A N 1
ATOM 930 C CA . ASP A 1 127 ? 12.164 19.797 -14.625 1 76.44 127 ASP A CA 1
ATOM 931 C C . ASP A 1 127 ? 12.781 21.016 -15.305 1 76.44 127 ASP A C 1
ATOM 933 O O . ASP A 1 127 ? 12.617 22.156 -14.836 1 76.44 127 ASP A O 1
ATOM 937 N N . SER A 1 128 ? 14.047 20.875 -16 1 60.78 128 SER A N 1
ATOM 938 C CA . SER A 1 128 ? 14.758 21.938 -16.703 1 60.78 128 SER A CA 1
ATOM 939 C C . SER A 1 128 ? 13.875 22.594 -17.781 1 60.78 128 SER A C 1
ATOM 941 O O . SER A 1 128 ? 14.281 23.562 -18.422 1 60.78 128 SER A O 1
ATOM 943 N N . SER A 1 129 ? 13.039 21.891 -18.391 1 50.41 129 SER A N 1
ATOM 944 C CA . SER A 1 129 ? 12.523 22.484 -19.609 1 50.41 129 SER A CA 1
ATOM 945 C C . SER A 1 129 ? 12.078 23.922 -19.375 1 50.41 129 SER A C 1
ATOM 947 O O . SER A 1 129 ? 11.5 24.562 -20.266 1 50.41 129 SER A O 1
ATOM 949 N N . GLY A 1 130 ? 12.055 24.516 -18.25 1 40.09 130 GLY A N 1
ATOM 950 C CA . GLY A 1 130 ? 11.859 25.938 -18.422 1 40.09 130 GLY A CA 1
ATOM 951 C C . GLY A 1 130 ? 13.078 26.641 -18.984 1 40.09 130 GLY A C 1
ATOM 952 O O . GLY A 1 130 ? 14.195 26.453 -18.5 1 40.09 130 GLY A O 1
ATOM 953 N N . SER A 1 131 ? 13.25 26.734 -20.312 1 35.84 131 SER A N 1
ATOM 954 C CA . SER A 1 131 ? 14.18 27.672 -20.938 1 35.84 131 SER A CA 1
ATOM 955 C C . SER A 1 131 ? 14.344 28.922 -20.094 1 35.84 131 SER A C 1
ATOM 957 O O . SER A 1 131 ? 13.359 29.469 -19.578 1 35.84 131 SER A O 1
ATOM 959 N N . ALA A 1 132 ? 15.625 29.391 -19.766 1 36.38 132 ALA A N 1
ATOM 960 C CA . ALA A 1 132 ? 16.031 30.672 -19.188 1 36.38 132 ALA A CA 1
ATOM 961 C C . ALA A 1 132 ? 15.25 31.812 -19.828 1 36.38 132 ALA A C 1
ATOM 963 O O . ALA A 1 132 ? 15.242 32.938 -19.312 1 36.38 132 ALA A O 1
ATOM 964 N N . SER A 1 133 ? 15.086 31.844 -21.125 1 37.94 133 SER A N 1
ATOM 965 C CA . SER A 1 133 ? 14.609 33.094 -21.75 1 37.94 133 SER A CA 1
ATOM 966 C C . SER A 1 133 ? 13.258 33.5 -21.188 1 37.94 133 SER A C 1
ATOM 968 O O . SER A 1 133 ? 12.938 34.688 -21.125 1 37.94 133 SER A O 1
ATOM 970 N N . GLN A 1 134 ? 12.102 32.906 -21.609 1 35.84 134 GLN A N 1
ATOM 971 C CA . GLN A 1 134 ? 10.875 33.594 -21.219 1 35.84 134 GLN A CA 1
ATOM 972 C C . GLN A 1 134 ? 10.539 33.312 -19.75 1 35.84 134 GLN A C 1
ATOM 974 O O . GLN A 1 134 ? 9.797 32.406 -19.422 1 35.84 134 GLN A O 1
ATOM 979 N N . ALA A 1 135 ? 11.438 33.5 -18.797 1 38.22 135 ALA A N 1
ATOM 980 C CA . ALA A 1 135 ? 11.359 33.719 -17.359 1 38.22 135 ALA A CA 1
ATOM 981 C C . ALA A 1 135 ? 10.109 34.531 -16.984 1 38.22 135 ALA A C 1
ATOM 983 O O . ALA A 1 135 ? 10.219 35.656 -16.453 1 38.22 135 ALA A O 1
ATOM 984 N N . SER A 1 136 ? 9.18 34.75 -17.828 1 37.44 136 SER A N 1
ATOM 985 C CA . SER A 1 136 ? 8.07 35.469 -17.203 1 37.44 136 SER A CA 1
ATOM 986 C C . SER A 1 136 ? 7.586 34.75 -15.953 1 37.44 136 SER A C 1
ATOM 988 O O . SER A 1 136 ? 7.801 33.562 -15.797 1 37.44 136 SER A O 1
ATOM 990 N N . LYS A 1 137 ? 6.891 35.469 -14.93 1 42.34 137 LYS A N 1
ATOM 991 C CA . LYS A 1 137 ? 6.398 35.125 -13.602 1 42.34 137 LYS A CA 1
ATOM 992 C C . LYS A 1 137 ? 5.996 33.656 -13.539 1 42.34 137 LYS A C 1
ATOM 994 O O . LYS A 1 137 ? 5.648 33.125 -12.477 1 42.34 137 LYS A O 1
ATOM 999 N N . GLU A 1 138 ? 5.641 32.719 -14.602 1 45.47 138 GLU A N 1
ATOM 1000 C CA . GLU A 1 138 ? 4.934 31.516 -14.992 1 45.47 138 GLU A CA 1
ATOM 1001 C C . GLU A 1 138 ? 5.871 30.312 -15.008 1 45.47 138 GLU A C 1
ATOM 1003 O O . GLU A 1 138 ? 5.418 29.156 -15.008 1 45.47 138 GLU A O 1
ATOM 1008 N N . ASN A 1 139 ? 7.164 30.312 -15.531 1 49.34 139 ASN A N 1
ATOM 1009 C CA . ASN A 1 139 ? 8.008 29.172 -15.859 1 49.34 139 ASN A CA 1
ATOM 1010 C C . ASN A 1 139 ? 8.719 28.625 -14.633 1 49.34 139 ASN A C 1
ATOM 1012 O O . ASN A 1 139 ? 9.914 28.344 -14.672 1 49.34 139 ASN A O 1
ATOM 1016 N N . ARG A 1 140 ? 8.383 28.859 -13.484 1 57.12 140 ARG A N 1
ATOM 1017 C CA . ARG A 1 140 ? 9.094 28.359 -12.32 1 57.12 140 ARG A CA 1
ATOM 1018 C C . ARG A 1 140 ? 9.273 26.844 -12.406 1 57.12 140 ARG A C 1
ATOM 1020 O O . ARG A 1 140 ? 8.344 26.125 -12.75 1 57.12 140 ARG A O 1
ATOM 1027 N N . PRO A 1 141 ? 10.555 26.453 -12.461 1 66.38 141 PRO A N 1
ATOM 1028 C CA . PRO A 1 141 ? 10.805 25 -12.414 1 66.38 141 PRO A CA 1
ATOM 1029 C C . PRO A 1 141 ? 9.898 24.281 -11.414 1 66.38 141 PRO A C 1
ATOM 1031 O O . PRO A 1 141 ? 9.656 24.797 -10.312 1 66.38 141 PRO A O 1
ATOM 1034 N N . LEU A 1 142 ? 9.242 23.438 -12.008 1 79.94 142 LEU A N 1
ATOM 1035 C CA . LEU A 1 142 ? 8.312 22.672 -11.18 1 79.94 142 LEU A CA 1
ATOM 1036 C C . LEU A 1 142 ? 9.008 21.469 -10.547 1 79.94 142 LEU A C 1
ATOM 1038 O O . LEU A 1 142 ? 9.766 20.766 -11.211 1 79.94 142 LEU A O 1
ATOM 1042 N N . LEU A 1 143 ? 8.922 21.469 -9.25 1 89.62 143 LEU A N 1
ATOM 1043 C CA . LEU A 1 143 ? 9.359 20.281 -8.523 1 89.62 143 LEU A CA 1
ATOM 1044 C C . LEU A 1 143 ? 8.797 19.016 -9.148 1 89.62 143 LEU A C 1
ATOM 1046 O O . LEU A 1 143 ? 7.602 18.953 -9.453 1 89.62 143 LEU A O 1
ATOM 1050 N N . LYS A 1 144 ? 9.625 18.031 -9.461 1 93.06 144 LYS A N 1
ATOM 1051 C CA . LYS A 1 144 ? 9.195 16.781 -10.086 1 93.06 144 LYS A CA 1
ATOM 1052 C C . LYS A 1 144 ? 8.375 15.93 -9.117 1 93.06 144 LYS A C 1
ATOM 1054 O O . LYS A 1 144 ? 8.703 15.852 -7.93 1 93.06 144 LYS A O 1
ATOM 1059 N N . PRO A 1 145 ? 7.375 15.297 -9.672 1 95.25 145 PRO A N 1
ATOM 1060 C CA . PRO A 1 145 ? 6.578 14.406 -8.828 1 95.25 145 PRO A CA 1
ATOM 1061 C C . PRO A 1 145 ? 7.305 13.102 -8.492 1 95.25 145 PRO A C 1
ATOM 1063 O O . PRO A 1 145 ? 8.211 12.695 -9.219 1 95.25 145 PRO A O 1
ATOM 1066 N N . PRO A 1 146 ? 6.914 12.438 -7.312 1 94.19 146 PRO A N 1
ATOM 1067 C CA . PRO A 1 146 ? 7.375 11.062 -7.086 1 94.19 146 PRO A CA 1
ATOM 1068 C C . PRO A 1 146 ? 6.984 10.109 -8.211 1 94.19 146 PRO A C 1
ATOM 1070 O O . PRO A 1 146 ? 5.941 10.297 -8.844 1 94.19 146 PRO A O 1
ATOM 1073 N N . PRO A 1 147 ? 7.828 9.148 -8.461 1 91.5 147 PRO A N 1
ATOM 1074 C CA . PRO A 1 147 ? 7.535 8.211 -9.547 1 91.5 147 PRO A CA 1
ATOM 1075 C C . PRO A 1 147 ? 6.383 7.262 -9.211 1 91.5 147 PRO A C 1
ATOM 1077 O O . PRO A 1 147 ? 6.207 6.891 -8.047 1 91.5 147 PRO A O 1
ATOM 1080 N N . LYS A 1 148 ? 5.652 6.852 -10.266 1 95.62 148 LYS A N 1
ATOM 1081 C CA . LYS A 1 148 ? 4.559 5.898 -10.094 1 95.62 148 LYS A CA 1
ATOM 1082 C C . LYS A 1 148 ? 4.996 4.488 -10.477 1 95.62 148 LYS A C 1
ATOM 1084 O O . LYS A 1 148 ? 4.297 3.516 -10.188 1 95.62 148 LYS A O 1
ATOM 1089 N N . LEU A 1 149 ? 6.164 4.355 -10.992 1 94.19 149 LEU A N 1
ATOM 1090 C CA . LEU A 1 149 ? 6.633 3.115 -11.602 1 94.19 149 LEU A CA 1
ATOM 1091 C C . LEU A 1 149 ? 6.656 1.982 -10.586 1 94.19 149 LEU A C 1
ATOM 1093 O O . LEU A 1 149 ? 6.297 0.846 -10.906 1 94.19 149 LEU A O 1
ATOM 1097 N N . VAL A 1 150 ? 7.047 2.271 -9.375 1 95.25 150 VAL A N 1
ATOM 1098 C CA . VAL A 1 150 ? 7.148 1.246 -8.336 1 95.25 150 VAL A CA 1
ATOM 1099 C C . VAL A 1 150 ? 5.777 0.609 -8.109 1 95.25 150 VAL A C 1
ATOM 1101 O O . VAL A 1 150 ? 5.645 -0.616 -8.133 1 95.25 150 VAL A O 1
ATOM 1104 N N . PHE A 1 151 ? 4.754 1.414 -7.977 1 97.31 151 PHE A N 1
ATOM 1105 C CA . PHE A 1 151 ? 3.42 0.88 -7.723 1 97.31 151 PHE A CA 1
ATOM 1106 C C . PHE A 1 151 ? 2.836 0.264 -8.992 1 97.31 151 PHE A C 1
ATOM 1108 O O . PHE A 1 151 ? 2.09 -0.716 -8.922 1 97.31 151 PHE A O 1
ATOM 1115 N N . ASP A 1 152 ? 3.168 0.814 -10.133 1 97.25 152 ASP A N 1
ATOM 1116 C CA . ASP A 1 152 ? 2.686 0.248 -11.391 1 97.25 152 ASP A CA 1
ATOM 1117 C C . ASP A 1 152 ? 3.133 -1.205 -11.539 1 97.25 152 ASP A C 1
ATOM 1119 O O . ASP A 1 152 ? 2.346 -2.061 -11.953 1 97.25 152 ASP A O 1
ATOM 1123 N N . VAL A 1 153 ? 4.285 -1.477 -11.148 1 96.5 153 VAL A N 1
ATOM 1124 C CA . VAL A 1 153 ? 4.855 -2.807 -11.344 1 96.5 153 VAL A CA 1
ATOM 1125 C C . VAL A 1 153 ? 4.566 -3.676 -10.117 1 96.5 153 VAL A C 1
ATOM 1127 O O . VAL A 1 153 ? 3.971 -4.75 -10.242 1 96.5 153 VAL A O 1
ATOM 1130 N N . ASN A 1 154 ? 4.918 -3.143 -8.945 1 96.69 154 ASN A N 1
ATOM 1131 C CA . ASN A 1 154 ? 4.914 -3.957 -7.734 1 96.69 154 ASN A CA 1
ATOM 1132 C C . ASN A 1 154 ? 3.496 -4.223 -7.238 1 96.69 154 ASN A C 1
ATOM 1134 O O . ASN A 1 154 ? 3.232 -5.258 -6.621 1 96.69 154 ASN A O 1
ATOM 1138 N N . PHE A 1 155 ? 2.666 -3.268 -7.465 1 97.88 155 PHE A N 1
ATOM 1139 C CA . PHE A 1 155 ? 1.328 -3.432 -6.91 1 97.88 155 PHE A CA 1
ATOM 1140 C C . PHE A 1 155 ? 0.32 -3.74 -8.008 1 97.88 155 PHE A C 1
ATOM 1142 O O . PHE A 1 155 ? -0.315 -4.797 -8 1 97.88 155 PHE A O 1
ATOM 1149 N N . TYR A 1 156 ? 0.176 -2.834 -8.961 1 98.25 156 TYR A N 1
ATOM 1150 C CA . TYR A 1 156 ? -0.843 -3.021 -9.992 1 98.25 156 TYR A CA 1
ATOM 1151 C C . TYR A 1 156 ? -0.545 -4.254 -10.836 1 98.25 156 TYR A C 1
ATOM 1153 O O . TYR A 1 156 ? -1.465 -4.953 -11.273 1 98.25 156 TYR A O 1
ATOM 1161 N N . GLY A 1 157 ? 0.72 -4.492 -11.117 1 98.31 157 GLY A N 1
ATOM 1162 C CA . GLY A 1 157 ? 1.063 -5.734 -11.781 1 98.31 157 GLY A CA 1
ATOM 1163 C C . GLY A 1 157 ? 0.516 -6.961 -11.078 1 98.31 157 GLY A C 1
ATOM 1164 O O . GLY A 1 157 ? -0.004 -7.875 -11.727 1 98.31 157 GLY A O 1
ATOM 1165 N N . VAL A 1 158 ? 0.603 -6.953 -9.766 1 98.44 158 VAL A N 1
ATOM 1166 C CA . VAL A 1 158 ? 0.112 -8.062 -8.953 1 98.44 158 VAL A CA 1
ATOM 1167 C C . VAL A 1 158 ? -1.415 -8.047 -8.93 1 98.44 158 VAL A C 1
ATOM 1169 O O . VAL A 1 158 ? -2.057 -9.086 -9.07 1 98.44 158 VAL A O 1
ATOM 1172 N N . LEU A 1 159 ? -2.01 -6.863 -8.75 1 98.44 159 LEU A N 1
ATOM 1173 C CA . LEU A 1 159 ? -3.463 -6.723 -8.727 1 98.44 159 LEU A CA 1
ATOM 1174 C C . LEU A 1 159 ? -4.086 -7.281 -10 1 98.44 159 LEU A C 1
ATOM 1176 O O . LEU A 1 159 ? -5.074 -8.016 -9.945 1 98.44 159 LEU A O 1
ATOM 1180 N N . TYR A 1 160 ? -3.512 -6.949 -11.133 1 98.12 160 TYR A N 1
ATOM 1181 C CA . TYR A 1 160 ? -3.973 -7.453 -12.422 1 98.12 160 TYR A CA 1
ATOM 1182 C C . TYR A 1 160 ? -3.859 -8.969 -12.492 1 98.12 160 TYR A C 1
ATOM 1184 O O . TYR A 1 160 ? -4.797 -9.648 -12.906 1 98.12 160 TYR A O 1
ATOM 1192 N N . GLY A 1 161 ? -2.721 -9.445 -12.023 1 98.06 161 GLY A N 1
ATOM 1193 C CA . GLY A 1 161 ? -2.498 -10.883 -12.023 1 98.06 161 GLY A CA 1
ATOM 1194 C C . GLY A 1 161 ? -3.498 -11.641 -11.172 1 98.06 161 GLY A C 1
ATOM 1195 O O . GLY A 1 161 ? -3.973 -12.711 -11.562 1 98.06 161 GLY A O 1
ATOM 1196 N N . VAL A 1 162 ? -3.797 -11.094 -10.008 1 98 162 VAL A N 1
ATOM 1197 C CA . VAL A 1 162 ? -4.762 -11.727 -9.117 1 98 162 VAL A CA 1
ATOM 1198 C C . VAL A 1 162 ? -6.133 -11.781 -9.789 1 98 162 VAL A C 1
ATOM 1200 O O . VAL A 1 162 ? -6.773 -12.836 -9.82 1 98 162 VAL A O 1
ATOM 1203 N N . LYS A 1 163 ? -6.586 -10.664 -10.336 1 96.81 163 LYS A N 1
ATOM 1204 C CA . LYS A 1 163 ? -7.891 -10.609 -10.992 1 96.81 163 LYS A CA 1
ATOM 1205 C C . LYS A 1 163 ? -7.973 -11.617 -12.133 1 96.81 163 LYS A C 1
ATOM 1207 O O . LYS A 1 163 ? -8.945 -12.367 -12.234 1 96.81 163 LYS A O 1
ATOM 1212 N N . LEU A 1 164 ? -6.969 -11.641 -12.914 1 96.75 164 LEU A N 1
ATOM 1213 C CA . LEU A 1 164 ? -6.988 -12.492 -14.094 1 96.75 164 LEU A CA 1
ATOM 1214 C C . LEU A 1 164 ? -6.875 -13.961 -13.703 1 96.75 164 LEU A C 1
ATOM 1216 O O . LEU A 1 164 ? -7.484 -14.828 -14.336 1 96.75 164 LEU A O 1
ATOM 1220 N N . ALA A 1 165 ? -6.082 -14.25 -12.68 1 96.88 165 ALA A N 1
ATOM 1221 C CA . ALA A 1 165 ? -6.02 -15.625 -12.18 1 96.88 165 ALA A CA 1
ATOM 1222 C C . ALA A 1 165 ? -7.395 -16.094 -11.719 1 96.88 165 ALA A C 1
ATOM 1224 O O . ALA A 1 165 ? -7.863 -17.156 -12.133 1 96.88 165 ALA A O 1
ATOM 1225 N N . VAL A 1 166 ? -8.023 -15.281 -10.93 1 95.25 166 VAL A N 1
ATOM 1226 C CA . VAL A 1 166 ? -9.336 -15.648 -10.398 1 95.25 166 VAL A CA 1
ATOM 1227 C C . VAL A 1 166 ? -10.328 -15.812 -11.547 1 95.25 166 VAL A C 1
ATOM 1229 O O . VAL A 1 166 ? -11.148 -16.734 -11.539 1 95.25 166 VAL A O 1
ATOM 1232 N N . HIS A 1 167 ? -10.211 -14.961 -12.547 1 93.25 167 HIS A N 1
ATOM 1233 C CA . HIS A 1 167 ? -11.102 -14.992 -13.703 1 93.25 167 HIS A CA 1
ATOM 1234 C C . HIS A 1 167 ? -10.914 -16.281 -14.508 1 93.25 167 HIS A C 1
ATOM 1236 O O . HIS A 1 167 ? -11.898 -16.891 -14.945 1 93.25 167 HIS A O 1
ATOM 1242 N N . HIS A 1 168 ? -9.711 -16.703 -14.656 1 93.12 168 HIS A N 1
ATOM 1243 C CA . HIS A 1 168 ? -9.406 -17.781 -15.586 1 93.12 168 HIS A CA 1
ATOM 1244 C C . HIS A 1 168 ? -9.445 -19.141 -14.883 1 93.12 168 HIS A C 1
ATOM 1246 O O . HIS A 1 168 ? -9.625 -20.172 -15.531 1 93.12 168 HIS A O 1
ATOM 1252 N N . PHE A 1 169 ? -9.156 -19.062 -13.531 1 89.31 169 PHE A N 1
ATOM 1253 C CA . PHE A 1 169 ? -9.18 -20.328 -12.836 1 89.31 169 PHE A CA 1
ATOM 1254 C C . PHE A 1 169 ? -10.523 -21.031 -13.016 1 89.31 169 PHE A C 1
ATOM 1256 O O . PHE A 1 169 ? -11.562 -20.375 -13.047 1 89.31 169 PHE A O 1
ATOM 1263 N N . GLY A 1 170 ? -10.5 -22.25 -13.414 1 73.88 170 GLY A N 1
ATOM 1264 C CA . GLY A 1 170 ? -11.68 -23.047 -13.695 1 73.88 170 GLY A CA 1
ATOM 1265 C C . GLY A 1 170 ? -12.609 -23.188 -12.5 1 73.88 170 GLY A C 1
ATOM 1266 O O . GLY A 1 170 ? -12.18 -23.016 -11.359 1 73.88 170 GLY A O 1
ATOM 1267 N N . ASP A 1 171 ? -13.75 -23.391 -12.859 1 69 171 ASP A N 1
ATOM 1268 C CA . ASP A 1 171 ? -14.734 -23.625 -11.805 1 69 171 ASP A CA 1
ATOM 1269 C C . ASP A 1 171 ? -14.422 -24.906 -11.039 1 69 171 ASP A C 1
ATOM 1271 O O . ASP A 1 171 ? -14.344 -25.984 -11.625 1 69 171 ASP A O 1
ATOM 1275 N N . ARG A 1 172 ? -14.094 -24.812 -9.797 1 63.81 172 ARG A N 1
ATOM 1276 C CA . ARG A 1 172 ? -13.969 -25.875 -8.797 1 63.81 172 ARG A CA 1
ATOM 1277 C C . ARG A 1 172 ? -12.68 -26.656 -8.984 1 63.81 172 ARG A C 1
ATOM 1279 O O . ARG A 1 172 ? -12.57 -27.797 -8.516 1 63.81 172 ARG A O 1
ATOM 1286 N N . LYS A 1 173 ? -11.758 -26.203 -9.789 1 74.19 173 LYS A N 1
ATOM 1287 C CA . LYS A 1 173 ? -10.508 -26.953 -9.945 1 74.19 173 LYS A CA 1
ATOM 1288 C C . LYS A 1 173 ? -9.43 -26.391 -9.023 1 74.19 173 LYS A C 1
ATOM 1290 O O . LYS A 1 173 ? -8.375 -27.016 -8.852 1 74.19 173 LYS A O 1
ATOM 1295 N N . GLY A 1 174 ? -9.781 -25.328 -8.398 1 82.25 174 GLY A N 1
ATOM 1296 C CA . GLY A 1 174 ? -8.836 -24.75 -7.457 1 82.25 174 GLY A CA 1
ATOM 1297 C C . GLY A 1 174 ? -7.75 -23.938 -8.133 1 82.25 174 GLY A C 1
ATOM 1298 O O . GLY A 1 174 ? -7.734 -23.797 -9.352 1 82.25 174 GLY A O 1
ATOM 1299 N N . GLY A 1 175 ? -6.945 -23.25 -7.434 1 94.06 175 GLY A N 1
ATOM 1300 C CA . GLY A 1 175 ? -5.84 -22.438 -7.914 1 94.06 175 GLY A CA 1
ATOM 1301 C C . GLY A 1 175 ? -5.02 -21.828 -6.793 1 94.06 175 GLY A C 1
ATOM 1302 O O . GLY A 1 175 ? -5.52 -21.625 -5.688 1 94.06 175 GLY A O 1
ATOM 1303 N N . ARG A 1 176 ? -3.738 -21.719 -7.105 1 97.19 176 ARG A N 1
ATOM 1304 C CA . ARG A 1 176 ? -2.801 -21.109 -6.172 1 97.19 176 ARG A CA 1
ATOM 1305 C C . ARG A 1 176 ? -2.236 -19.812 -6.734 1 97.19 176 ARG A C 1
ATOM 1307 O O . ARG A 1 176 ? -1.667 -19.797 -7.828 1 97.19 176 ARG A O 1
ATOM 1314 N N . ILE A 1 177 ? -2.545 -18.781 -6.027 1 98.38 177 ILE A N 1
ATOM 1315 C CA . ILE A 1 177 ? -1.909 -17.516 -6.324 1 98.38 177 ILE A CA 1
ATOM 1316 C C . ILE A 1 177 ? -0.842 -17.203 -5.273 1 98.38 177 ILE A C 1
ATOM 1318 O O . ILE A 1 177 ? -1.142 -17.125 -4.082 1 98.38 177 ILE A O 1
ATOM 1322 N N . ILE A 1 178 ? 0.377 -17.094 -5.691 1 98.69 178 ILE A N 1
ATOM 1323 C CA . ILE A 1 178 ? 1.481 -16.844 -4.773 1 98.69 178 ILE A CA 1
ATOM 1324 C C . ILE A 1 178 ? 2.141 -15.5 -5.109 1 98.69 178 ILE A C 1
ATOM 1326 O O . ILE A 1 178 ? 2.637 -15.312 -6.223 1 98.69 178 ILE A O 1
ATOM 1330 N N . ILE A 1 179 ? 2.143 -14.586 -4.129 1 98.31 179 ILE A N 1
ATOM 1331 C CA . ILE A 1 179 ? 2.713 -13.25 -4.289 1 98.31 179 ILE A CA 1
ATOM 1332 C C . ILE A 1 179 ? 4.09 -13.195 -3.631 1 98.31 179 ILE A C 1
ATOM 1334 O O . ILE A 1 179 ? 4.281 -13.719 -2.531 1 98.31 179 ILE A O 1
ATOM 1338 N N . THR A 1 180 ? 5.012 -12.625 -4.34 1 95.94 180 THR A N 1
ATOM 1339 C CA . THR A 1 180 ? 6.305 -12.359 -3.711 1 95.94 180 THR A CA 1
ATOM 1340 C C . THR A 1 180 ? 6.32 -10.977 -3.068 1 95.94 180 THR A C 1
ATOM 1342 O O . THR A 1 180 ? 6.438 -9.969 -3.762 1 95.94 180 THR A O 1
ATOM 1345 N N . GLY A 1 181 ? 6.184 -11 -1.818 1 93.56 181 GLY A N 1
ATOM 1346 C CA . GLY A 1 181 ? 6.301 -9.773 -1.04 1 93.56 181 GLY A CA 1
ATOM 1347 C C . GLY A 1 181 ? 7.727 -9.477 -0.608 1 93.56 181 GLY A C 1
ATOM 1348 O O . GLY A 1 181 ? 8.641 -9.477 -1.432 1 93.56 181 GLY A O 1
ATOM 1349 N N . SER A 1 182 ? 7.93 -9.102 0.585 1 82.88 182 SER A N 1
ATOM 1350 C CA . SER A 1 182 ? 9.203 -8.773 1.217 1 82.88 182 SER A CA 1
ATOM 1351 C C . SER A 1 182 ? 9.07 -8.734 2.736 1 82.88 182 SER A C 1
ATOM 1353 O O . SER A 1 182 ? 7.969 -8.602 3.268 1 82.88 182 SER A O 1
ATOM 1355 N N . ALA A 1 183 ? 10.18 -9.008 3.344 1 78.19 183 ALA A N 1
ATOM 1356 C CA . ALA A 1 183 ? 10.195 -8.633 4.758 1 78.19 183 ALA A CA 1
ATOM 1357 C C . ALA A 1 183 ? 9.805 -7.172 4.945 1 78.19 183 ALA A C 1
ATOM 1359 O O . ALA A 1 183 ? 9.266 -6.797 5.988 1 78.19 183 ALA A O 1
ATOM 1360 N N . GLY A 1 184 ? 10.039 -6.422 3.947 1 79.94 184 GLY A N 1
ATOM 1361 C CA . GLY A 1 184 ? 9.664 -5.016 3.93 1 79.94 184 GLY A CA 1
ATOM 1362 C C . GLY A 1 184 ? 8.156 -4.801 3.957 1 79.94 184 GLY A C 1
ATOM 1363 O O . GLY A 1 184 ? 7.695 -3.664 4.082 1 79.94 184 GLY A O 1
ATOM 1364 N N . SER A 1 185 ? 7.41 -5.785 3.928 1 84.12 185 SER A N 1
ATOM 1365 C CA . SER A 1 185 ? 5.961 -5.691 4.094 1 84.12 185 SER A CA 1
ATOM 1366 C C . SER A 1 185 ? 5.582 -5.5 5.559 1 84.12 185 SER A C 1
ATOM 1368 O O . SER A 1 185 ? 4.438 -5.16 5.867 1 84.12 185 SER A O 1
ATOM 1370 N N . TYR A 1 186 ? 6.594 -5.723 6.418 1 80.5 186 TYR A N 1
ATOM 1371 C CA . TYR A 1 186 ? 6.344 -5.664 7.852 1 80.5 186 TYR A CA 1
ATOM 1372 C C . TYR A 1 186 ? 7.219 -4.605 8.516 1 80.5 186 TYR A C 1
ATOM 1374 O O . TYR A 1 186 ? 6.844 -4.035 9.539 1 80.5 186 TYR A O 1
ATOM 1382 N N . ILE A 1 187 ? 8.391 -4.414 7.93 1 79.44 187 ILE A N 1
ATOM 1383 C CA . ILE A 1 187 ? 9.406 -3.623 8.617 1 79.44 187 ILE A CA 1
ATOM 1384 C C . ILE A 1 187 ? 9.656 -2.324 7.855 1 79.44 187 ILE A C 1
ATOM 1386 O O . ILE A 1 187 ? 9.539 -2.289 6.629 1 79.44 187 ILE A O 1
ATOM 1390 N N . PRO A 1 188 ? 10.055 -1.338 8.586 1 80.94 188 PRO A N 1
ATOM 1391 C CA . PRO A 1 188 ? 10.516 -0.126 7.902 1 80.94 188 PRO A CA 1
ATOM 1392 C C . PRO A 1 188 ? 11.914 -0.275 7.309 1 80.94 188 PRO A C 1
ATOM 1394 O O . PRO A 1 188 ? 12.75 -0.986 7.867 1 80.94 188 PRO A O 1
ATOM 1397 N N . VAL A 1 189 ? 12.125 0.361 6.133 1 78.38 189 VAL A N 1
ATOM 1398 C CA . VAL A 1 189 ? 13.453 0.46 5.523 1 78.38 189 VAL A CA 1
ATOM 1399 C C . VAL A 1 189 ? 13.672 1.875 4.996 1 78.38 189 VAL A C 1
ATOM 1401 O O . VAL A 1 189 ? 13.18 2.227 3.922 1 78.38 189 VAL A O 1
ATOM 1404 N N . PRO A 1 190 ? 14.469 2.568 5.785 1 81.12 190 PRO A N 1
ATOM 1405 C CA . PRO A 1 190 ? 14.719 3.932 5.312 1 81.12 190 PRO A CA 1
ATOM 1406 C C . PRO A 1 190 ? 15.344 3.967 3.918 1 81.12 190 PRO A C 1
ATOM 1408 O O . PRO A 1 190 ? 16.156 3.105 3.576 1 81.12 190 PRO A O 1
ATOM 1411 N N . TYR A 1 191 ? 14.883 4.98 3.086 1 84.88 191 TYR A N 1
ATOM 1412 C CA . TYR A 1 191 ? 15.328 5.227 1.719 1 84.88 191 TYR A CA 1
ATOM 1413 C C . TYR A 1 191 ? 14.742 4.191 0.763 1 84.88 191 TYR A C 1
ATOM 1415 O O . TYR A 1 191 ? 15.211 4.047 -0.367 1 84.88 191 TYR A O 1
ATOM 1423 N N . GLN A 1 192 ? 13.836 3.43 1.261 1 88.31 192 GLN A N 1
ATOM 1424 C CA . GLN A 1 192 ? 13 2.576 0.418 1 88.31 192 GLN A CA 1
ATOM 1425 C C . GLN A 1 192 ? 11.523 2.754 0.746 1 88.31 192 GLN A C 1
ATOM 1427 O O . GLN A 1 192 ? 10.789 1.771 0.871 1 88.31 192 GLN A O 1
ATOM 1432 N N . ASP A 1 193 ? 11.164 3.969 0.958 1 93.81 193 ASP A N 1
ATOM 1433 C CA . ASP A 1 193 ? 9.844 4.305 1.479 1 93.81 193 ASP A CA 1
ATOM 1434 C C . ASP A 1 193 ? 8.742 3.826 0.534 1 93.81 193 ASP A C 1
ATOM 1436 O O . ASP A 1 193 ? 7.785 3.186 0.964 1 93.81 193 ASP A O 1
ATOM 1440 N N . VAL A 1 194 ? 8.898 4.133 -0.742 1 95 194 VAL A N 1
ATOM 1441 C CA . VAL A 1 194 ? 7.859 3.84 -1.721 1 95 194 VAL A CA 1
ATOM 1442 C C . VAL A 1 194 ? 7.824 2.338 -2.004 1 95 194 VAL A C 1
ATOM 1444 O O . VAL A 1 194 ? 6.746 1.756 -2.158 1 95 194 VAL A O 1
ATOM 1447 N N . TYR A 1 195 ? 8.961 1.706 -2.029 1 92.88 195 TYR A N 1
ATOM 1448 C CA . TYR A 1 195 ? 9.023 0.255 -2.162 1 92.88 195 TYR A CA 1
ATOM 1449 C C . TYR A 1 195 ? 8.328 -0.432 -0.995 1 92.88 195 TYR A C 1
ATOM 1451 O O . TYR A 1 195 ? 7.469 -1.293 -1.197 1 92.88 195 TYR A O 1
ATOM 1459 N N . VAL A 1 196 ? 8.68 -0.013 0.216 1 93.38 196 VAL A N 1
ATOM 1460 C CA . VAL A 1 196 ? 8.094 -0.579 1.426 1 93.38 196 VAL A CA 1
ATOM 1461 C C . VAL A 1 196 ? 6.582 -0.384 1.407 1 93.38 196 VAL A C 1
ATOM 1463 O O . VAL A 1 196 ? 5.828 -1.301 1.74 1 93.38 196 VAL A O 1
ATOM 1466 N N . ALA A 1 197 ? 6.195 0.771 0.996 1 96.31 197 ALA A N 1
ATOM 1467 C CA . ALA A 1 197 ? 4.762 1.04 0.879 1 96.31 197 ALA A CA 1
ATOM 1468 C C . ALA A 1 197 ? 4.098 0.061 -0.083 1 96.31 197 ALA A C 1
ATOM 1470 O O . ALA A 1 197 ? 3.016 -0.459 0.2 1 96.31 197 ALA A O 1
ATOM 1471 N N . SER A 1 198 ? 4.699 -0.189 -1.193 1 96.31 198 SER A N 1
ATOM 1472 C CA . SER A 1 198 ? 4.137 -1.102 -2.184 1 96.31 198 SER A CA 1
ATOM 1473 C C . SER A 1 198 ? 4.02 -2.518 -1.629 1 96.31 198 SER A C 1
ATOM 1475 O O . SER A 1 198 ? 3.049 -3.223 -1.911 1 96.31 198 SER A O 1
ATOM 1477 N N . LYS A 1 199 ? 4.977 -2.893 -0.913 1 95.06 199 LYS A N 1
ATOM 1478 C CA . LYS A 1 199 ? 4.969 -4.238 -0.346 1 95.06 199 LYS A CA 1
ATOM 1479 C C . LYS A 1 199 ? 3.943 -4.352 0.78 1 95.06 199 LYS A C 1
ATOM 1481 O O . LYS A 1 199 ? 3.33 -5.406 0.962 1 95.06 199 LYS A O 1
ATOM 1486 N N . HIS A 1 200 ? 3.803 -3.297 1.524 1 96.12 200 HIS A N 1
ATOM 1487 C CA . HIS A 1 200 ? 2.707 -3.258 2.486 1 96.12 200 HIS A CA 1
ATOM 1488 C C . HIS A 1 200 ? 1.356 -3.361 1.786 1 96.12 200 HIS A C 1
ATOM 1490 O O . HIS A 1 200 ? 0.448 -4.035 2.277 1 96.12 200 HIS A O 1
ATOM 1496 N N . ALA A 1 201 ? 1.27 -2.672 0.704 1 97.06 201 ALA A N 1
ATOM 1497 C CA . ALA A 1 201 ? 0.03 -2.727 -0.067 1 97.06 201 ALA A CA 1
ATOM 1498 C C . ALA A 1 201 ? -0.302 -4.16 -0.472 1 97.06 201 ALA A C 1
ATOM 1500 O O . ALA A 1 201 ? -1.459 -4.578 -0.401 1 97.06 201 ALA A O 1
ATOM 1501 N N . LEU A 1 202 ? 0.686 -4.887 -0.87 1 97.44 202 LEU A N 1
ATOM 1502 C CA . LEU A 1 202 ? 0.485 -6.277 -1.257 1 97.44 202 LEU A CA 1
ATOM 1503 C C . LEU A 1 202 ? -0.047 -7.098 -0.085 1 97.44 202 LEU A C 1
ATOM 1505 O O . LEU A 1 202 ? -0.894 -7.973 -0.269 1 97.44 202 LEU A O 1
ATOM 1509 N N . MET A 1 203 ? 0.494 -6.824 1.082 1 96.19 203 MET A N 1
ATOM 1510 C CA . MET A 1 203 ? 0.032 -7.523 2.277 1 96.19 203 MET A CA 1
ATOM 1511 C C . MET A 1 203 ? -1.448 -7.254 2.527 1 96.19 203 MET A C 1
ATOM 1513 O O . MET A 1 203 ? -2.219 -8.18 2.781 1 96.19 203 MET A O 1
ATOM 1517 N N . GLY A 1 204 ? -1.815 -6 2.457 1 95.75 204 GLY A N 1
ATOM 1518 C CA . GLY A 1 204 ? -3.221 -5.66 2.613 1 95.75 204 GLY A CA 1
ATOM 1519 C C . GLY A 1 204 ? -4.113 -6.328 1.584 1 95.75 204 GLY A C 1
ATOM 1520 O O . GLY A 1 204 ? -5.203 -6.801 1.913 1 95.75 204 GLY A O 1
ATOM 1521 N N . LEU A 1 205 ? -3.648 -6.352 0.36 1 96.38 205 LEU A N 1
ATOM 1522 C CA . LEU A 1 205 ? -4.391 -6.992 -0.719 1 96.38 205 LEU A CA 1
ATOM 1523 C C . LEU A 1 205 ? -4.582 -8.484 -0.441 1 96.38 205 LEU A C 1
ATOM 1525 O O . LEU A 1 205 ? -5.695 -9 -0.535 1 96.38 205 LEU A O 1
ATOM 1529 N N . MET A 1 206 ? -3.531 -9.141 -0.085 1 96.69 206 MET A N 1
ATOM 1530 C CA . MET A 1 206 ? -3.58 -10.57 0.186 1 96.69 206 MET A CA 1
ATOM 1531 C C . MET A 1 206 ? -4.535 -10.875 1.337 1 96.69 206 MET A C 1
ATOM 1533 O O . MET A 1 206 ? -5.402 -11.742 1.219 1 96.69 206 MET A O 1
ATOM 1537 N N . ARG A 1 207 ? -4.406 -10.133 2.439 1 95.12 207 ARG A N 1
ATOM 1538 C CA . ARG A 1 207 ? -5.211 -10.375 3.635 1 95.12 207 ARG A CA 1
ATOM 1539 C C . ARG A 1 207 ? -6.699 -10.25 3.33 1 95.12 207 ARG A C 1
ATOM 1541 O O . ARG A 1 207 ? -7.488 -11.125 3.695 1 95.12 207 ARG A O 1
ATOM 1548 N N . SER A 1 208 ? -7.043 -9.227 2.623 1 94.62 208 SER A N 1
ATOM 1549 C CA . SER A 1 208 ? -8.461 -8.984 2.355 1 94.62 208 SER A CA 1
ATOM 1550 C C . SER A 1 208 ? -8.984 -9.922 1.269 1 94.62 208 SER A C 1
ATOM 1552 O O . SER A 1 208 ? -10.07 -10.484 1.398 1 94.62 208 SER A O 1
ATOM 1554 N N . THR A 1 209 ? -8.227 -10.148 0.245 1 96.12 209 THR A N 1
ATOM 1555 C CA . THR A 1 209 ? -8.664 -10.977 -0.874 1 96.12 209 THR A CA 1
ATOM 1556 C C . THR A 1 209 ? -8.797 -12.438 -0.444 1 96.12 209 THR A C 1
ATOM 1558 O O . THR A 1 209 ? -9.688 -13.148 -0.917 1 96.12 209 THR A O 1
ATOM 1561 N N . SER A 1 210 ? -7.965 -12.891 0.446 1 96.69 210 SER A N 1
ATOM 1562 C CA . SER A 1 210 ? -8 -14.273 0.908 1 96.69 210 SER A CA 1
ATOM 1563 C C . SER A 1 210 ? -9.336 -14.602 1.575 1 96.69 210 SER A C 1
ATOM 1565 O O . SER A 1 210 ? -9.695 -15.766 1.714 1 96.69 210 SER A O 1
ATOM 1567 N N . ARG A 1 211 ? -10.039 -13.594 1.936 1 94.19 211 ARG A N 1
ATOM 1568 C CA . ARG A 1 211 ? -11.289 -13.797 2.668 1 94.19 211 ARG A CA 1
ATOM 1569 C C . ARG A 1 211 ? -12.492 -13.648 1.746 1 94.19 211 ARG A C 1
ATOM 1571 O O . ARG A 1 211 ? -13.633 -13.703 2.199 1 94.19 211 ARG A O 1
ATOM 1578 N N . ARG A 1 212 ? -12.227 -13.469 0.499 1 93.38 212 ARG A N 1
ATOM 1579 C CA . ARG A 1 212 ? -13.312 -13.266 -0.459 1 93.38 212 ARG A CA 1
ATOM 1580 C C . ARG A 1 212 ? -14.07 -14.562 -0.719 1 93.38 212 ARG A C 1
ATOM 1582 O O . ARG A 1 212 ? -13.461 -15.609 -0.914 1 93.38 212 ARG A O 1
ATOM 1589 N N . GLU A 1 213 ? -15.352 -14.453 -0.819 1 90 213 GLU A N 1
ATOM 1590 C CA . GLU A 1 213 ? -16.203 -15.594 -1.114 1 90 213 GLU A CA 1
ATOM 1591 C C . GLU A 1 213 ? -15.922 -16.156 -2.504 1 90 213 GLU A C 1
ATOM 1593 O O . GLU A 1 213 ? -15.992 -17.375 -2.719 1 90 213 GLU A O 1
ATOM 1598 N N . GLU A 1 214 ? -15.602 -15.258 -3.449 1 88.75 214 GLU A N 1
ATOM 1599 C CA . GLU A 1 214 ? -15.281 -15.672 -4.812 1 88.75 214 GLU A CA 1
ATOM 1600 C C . GLU A 1 214 ? -14.133 -16.672 -4.832 1 88.75 214 GLU A C 1
ATOM 1602 O O . GLU A 1 214 ? -14.133 -17.609 -5.625 1 88.75 214 GLU A O 1
ATOM 1607 N N . LEU A 1 215 ? -13.148 -16.484 -3.957 1 93.19 215 LEU A N 1
ATOM 1608 C CA . LEU A 1 215 ? -12.016 -17.406 -3.885 1 93.19 215 LEU A CA 1
ATOM 1609 C C . LEU A 1 215 ? -12.414 -18.703 -3.207 1 93.19 215 LEU A C 1
ATOM 1611 O O . LEU A 1 215 ? -12.086 -19.797 -3.699 1 93.19 215 LEU A O 1
ATOM 1615 N N . ARG A 1 216 ? -13.141 -18.594 -2.184 1 90.12 216 ARG A N 1
ATOM 1616 C CA . ARG A 1 216 ? -13.57 -19.766 -1.438 1 90.12 216 ARG A CA 1
ATOM 1617 C C . ARG A 1 216 ? -14.391 -20.703 -2.32 1 90.12 216 ARG A C 1
ATOM 1619 O O . ARG A 1 216 ? -14.172 -21.922 -2.316 1 90.12 216 ARG A O 1
ATOM 1626 N N . LYS A 1 217 ? -15.266 -20.141 -3.076 1 88.88 217 LYS A N 1
ATOM 1627 C CA . LYS A 1 217 ? -16.156 -20.922 -3.92 1 88.88 217 LYS A CA 1
ATOM 1628 C C . LYS A 1 217 ? -15.391 -21.688 -4.988 1 88.88 217 LYS A C 1
ATOM 1630 O O . LYS A 1 217 ? -15.812 -22.766 -5.414 1 88.88 217 LYS A O 1
ATOM 1635 N N . LYS A 1 218 ? -14.258 -21.188 -5.336 1 89.69 218 LYS A N 1
ATOM 1636 C CA . LYS A 1 218 ? -13.461 -21.797 -6.395 1 89.69 218 LYS A CA 1
ATOM 1637 C C . LYS A 1 218 ? -12.289 -22.594 -5.816 1 89.69 218 LYS A C 1
ATOM 1639 O O . LYS A 1 218 ? -11.469 -23.125 -6.562 1 89.69 218 LYS A O 1
ATOM 1644 N N . ASN A 1 219 ? -12.188 -22.625 -4.539 1 91.94 219 ASN A N 1
ATOM 1645 C CA . ASN A 1 219 ? -11.078 -23.281 -3.859 1 91.94 219 ASN A CA 1
ATOM 1646 C C . ASN A 1 219 ? -9.734 -22.688 -4.258 1 91.94 219 ASN A C 1
ATOM 1648 O O . ASN A 1 219 ? -8.789 -23.422 -4.574 1 91.94 219 ASN A O 1
ATOM 1652 N N . ILE A 1 220 ? -9.766 -21.375 -4.355 1 94.94 220 ILE A N 1
ATOM 1653 C CA . ILE A 1 220 ? -8.555 -20.641 -4.676 1 94.94 220 ILE A CA 1
ATOM 1654 C C . ILE A 1 220 ? -7.898 -20.141 -3.393 1 94.94 220 ILE A C 1
ATOM 1656 O O . ILE A 1 220 ? -8.586 -19.672 -2.48 1 94.94 220 ILE A O 1
ATOM 1660 N N . SER A 1 221 ? -6.598 -20.328 -3.299 1 96.81 221 SER A N 1
ATOM 1661 C CA . SER A 1 221 ? -5.852 -19.703 -2.211 1 96.81 221 SER A CA 1
ATOM 1662 C C . SER A 1 221 ? -4.949 -18.578 -2.73 1 96.81 221 SER A C 1
ATOM 1664 O O . SER A 1 221 ? -4.5 -18.625 -3.879 1 96.81 221 SER A O 1
ATOM 1666 N N . ILE A 1 222 ? -4.781 -17.578 -1.968 1 97.94 222 ILE A N 1
ATOM 1667 C CA . ILE A 1 222 ? -3.814 -16.5 -2.203 1 97.94 222 ILE A CA 1
ATOM 1668 C C . ILE A 1 222 ? -2.871 -16.391 -1.008 1 97.94 222 ILE A C 1
ATOM 1670 O O . ILE A 1 222 ? -3.316 -16.344 0.141 1 97.94 222 ILE A O 1
ATOM 1674 N N . SER A 1 223 ? -1.575 -16.5 -1.265 1 98.06 223 SER A N 1
ATOM 1675 C CA . SER A 1 223 ? -0.551 -16.484 -0.225 1 98.06 223 SER A CA 1
ATOM 1676 C C . SER A 1 223 ? 0.667 -15.68 -0.658 1 98.06 223 SER A C 1
ATOM 1678 O O . SER A 1 223 ? 0.718 -15.18 -1.783 1 98.06 223 SER A O 1
ATOM 1680 N N . MET A 1 224 ? 1.576 -15.492 0.36 1 97.75 224 MET A N 1
ATOM 1681 C CA . MET A 1 224 ? 2.727 -14.641 0.087 1 97.75 224 MET A CA 1
ATOM 1682 C C . MET A 1 224 ? 4.004 -15.242 0.663 1 97.75 224 MET A C 1
ATOM 1684 O O . MET A 1 224 ? 3.955 -15.977 1.651 1 97.75 224 MET A O 1
ATOM 1688 N N . VAL A 1 225 ? 5.09 -15.023 -0.013 1 97.19 225 VAL A N 1
ATOM 1689 C CA . VAL A 1 225 ? 6.398 -15.172 0.61 1 97.19 225 VAL A CA 1
ATOM 1690 C C . VAL A 1 225 ? 6.988 -13.797 0.913 1 97.19 225 VAL A C 1
ATOM 1692 O O . VAL A 1 225 ? 6.777 -12.844 0.156 1 97.19 225 VAL A O 1
ATOM 1695 N N . GLY A 1 226 ? 7.629 -13.703 2.041 1 94.94 226 GLY A N 1
ATOM 1696 C CA . GLY A 1 226 ? 8.359 -12.508 2.436 1 94.94 226 GLY A CA 1
ATOM 1697 C C . GLY A 1 226 ? 9.852 -12.734 2.559 1 94.94 226 GLY A C 1
ATOM 1698 O O . GLY A 1 226 ? 10.359 -13.008 3.65 1 94.94 226 GLY A O 1
ATOM 1699 N N . PRO A 1 227 ? 10.516 -12.555 1.448 1 92.12 227 PRO A N 1
ATOM 1700 C CA . PRO A 1 227 ? 11.969 -12.758 1.489 1 92.12 227 PRO A CA 1
ATOM 1701 C C . PRO A 1 227 ? 12.695 -11.672 2.285 1 92.12 227 PRO A C 1
ATOM 1703 O O . PRO A 1 227 ? 12.32 -10.5 2.213 1 92.12 227 PRO A O 1
ATOM 1706 N N . TRP A 1 228 ? 13.547 -12.109 3.066 1 87.12 228 TRP A N 1
ATOM 1707 C CA . TRP A 1 228 ? 14.508 -11.172 3.65 1 87.12 228 TRP A CA 1
ATOM 1708 C C . TRP A 1 228 ? 15.672 -10.93 2.701 1 87.12 228 TRP A C 1
ATOM 1710 O O . TRP A 1 228 ? 15.516 -11.023 1.48 1 87.12 228 TRP A O 1
ATOM 1720 N N . PHE A 1 229 ? 16.797 -10.508 3.137 1 81.38 229 PHE A N 1
ATOM 1721 C CA . PHE A 1 229 ? 17.922 -10.258 2.227 1 81.38 229 PHE A CA 1
ATOM 1722 C C . PHE A 1 229 ? 18.188 -11.484 1.364 1 81.38 229 PHE A C 1
ATOM 1724 O O . PHE A 1 229 ? 18.5 -12.562 1.884 1 81.38 229 PHE A O 1
ATOM 1731 N N . THR A 1 230 ? 17.953 -11.266 0.127 1 83.5 230 THR A N 1
ATOM 1732 C CA . THR A 1 230 ? 18.172 -12.32 -0.856 1 83.5 230 THR A CA 1
ATOM 1733 C C . THR A 1 230 ? 19.172 -11.875 -1.918 1 83.5 230 THR A C 1
ATOM 1735 O O . THR A 1 230 ? 19.078 -10.758 -2.432 1 83.5 230 THR A O 1
ATOM 1738 N N . ARG A 1 231 ? 20.062 -12.711 -2.236 1 82.56 231 ARG A N 1
ATOM 1739 C CA . ARG A 1 231 ? 21.078 -12.383 -3.232 1 82.56 231 ARG A CA 1
ATOM 1740 C C . ARG A 1 231 ? 20.5 -12.422 -4.641 1 82.56 231 ARG A C 1
ATOM 1742 O O . ARG A 1 231 ? 20.375 -13.492 -5.238 1 82.56 231 ARG A O 1
ATOM 1749 N N . THR A 1 232 ? 20.125 -11.305 -5.102 1 82.5 232 THR A N 1
ATOM 1750 C CA . THR A 1 232 ? 19.609 -11.117 -6.449 1 82.5 232 THR A CA 1
ATOM 1751 C C . THR A 1 232 ? 20.234 -9.891 -7.109 1 82.5 232 THR A C 1
ATOM 1753 O O . THR A 1 232 ? 21.047 -9.203 -6.496 1 82.5 232 THR A O 1
ATOM 1756 N N . GLY A 1 233 ? 19.922 -9.758 -8.406 1 72.88 233 GLY A N 1
ATOM 1757 C CA . GLY A 1 233 ? 20.328 -8.523 -9.062 1 72.88 233 GLY A CA 1
ATOM 1758 C C . GLY A 1 233 ? 19.797 -7.281 -8.367 1 72.88 233 GLY A C 1
ATOM 1759 O O . GLY A 1 233 ? 20.469 -6.242 -8.352 1 72.88 233 GLY A O 1
ATOM 1760 N N . LEU A 1 234 ? 18.703 -7.363 -7.719 1 69.25 234 LEU A N 1
ATOM 1761 C CA . LEU A 1 234 ? 18.062 -6.25 -7.023 1 69.25 234 LEU A CA 1
ATOM 1762 C C . LEU A 1 234 ? 18.891 -5.824 -5.812 1 69.25 234 LEU A C 1
ATOM 1764 O O . LEU A 1 234 ? 18.953 -4.637 -5.488 1 69.25 234 LEU A O 1
ATOM 1768 N N . THR A 1 235 ? 19.578 -6.816 -5.156 1 71.25 235 THR A N 1
ATOM 1769 C CA . THR A 1 235 ? 20.281 -6.52 -3.912 1 71.25 235 THR A CA 1
ATOM 1770 C C . THR A 1 235 ? 21.781 -6.586 -4.117 1 71.25 235 THR A C 1
ATOM 1772 O O . THR A 1 235 ? 22.547 -6.562 -3.148 1 71.25 235 THR A O 1
ATOM 1775 N N . ALA A 1 236 ? 22.219 -6.715 -5.309 1 69.75 236 ALA A N 1
ATOM 1776 C CA . ALA A 1 236 ? 23.625 -6.992 -5.633 1 69.75 236 ALA A CA 1
ATOM 1777 C C . ALA A 1 236 ? 24.531 -5.883 -5.113 1 69.75 236 ALA A C 1
ATOM 1779 O O . ALA A 1 236 ? 25.672 -6.137 -4.742 1 69.75 236 ALA A O 1
ATOM 1780 N N . ASN A 1 237 ? 23.922 -4.734 -5.012 1 66 237 ASN A N 1
ATOM 1781 C CA . ASN A 1 237 ? 24.797 -3.607 -4.688 1 66 237 ASN A CA 1
ATOM 1782 C C . ASN A 1 237 ? 24.609 -3.162 -3.24 1 66 237 ASN A C 1
ATOM 1784 O O . ASN A 1 237 ? 25.156 -2.131 -2.832 1 66 237 ASN A O 1
ATOM 1788 N N . LEU A 1 238 ? 23.828 -3.922 -2.502 1 68.19 238 LEU A N 1
ATOM 1789 C CA . LEU A 1 238 ? 23.641 -3.535 -1.107 1 68.19 238 LEU A CA 1
ATOM 1790 C C . LEU A 1 238 ? 24.844 -3.947 -0.268 1 68.19 238 LEU A C 1
ATOM 1792 O O . LEU A 1 238 ? 25.422 -5.023 -0.474 1 68.19 238 LEU A O 1
ATOM 1796 N N . PRO A 1 239 ? 25.25 -2.955 0.554 1 62.38 239 PRO A N 1
ATOM 1797 C CA . PRO A 1 239 ? 26.359 -3.316 1.427 1 62.38 239 PRO A CA 1
ATOM 1798 C C . PRO A 1 239 ? 26.016 -4.445 2.393 1 62.38 239 PRO A C 1
ATOM 1800 O O . PRO A 1 239 ? 24.859 -4.59 2.791 1 62.38 239 PRO A O 1
ATOM 1803 N N . PRO A 1 240 ? 27.016 -5.281 2.574 1 59.47 240 PRO A N 1
ATOM 1804 C CA . PRO A 1 240 ? 26.797 -6.43 3.459 1 59.47 240 PRO A CA 1
ATOM 1805 C C . PRO A 1 240 ? 26.203 -6.031 4.805 1 59.47 240 PRO A C 1
ATOM 1807 O O . PRO A 1 240 ? 25.469 -6.816 5.418 1 59.47 240 PRO A O 1
ATOM 1810 N N . ASP A 1 241 ? 26.578 -4.809 5.34 1 58.66 241 ASP A N 1
ATOM 1811 C CA . ASP A 1 241 ? 26.125 -4.387 6.664 1 58.66 241 ASP A CA 1
ATOM 1812 C C . ASP A 1 241 ? 24.672 -3.945 6.641 1 58.66 241 ASP A C 1
ATOM 1814 O O . ASP A 1 241 ? 24.062 -3.732 7.691 1 58.66 241 ASP A O 1
ATOM 1818 N N . ALA A 1 242 ? 24.219 -3.955 5.527 1 56.56 242 ALA A N 1
ATOM 1819 C CA . ALA A 1 242 ? 22.828 -3.52 5.395 1 56.56 242 ALA A CA 1
ATOM 1820 C C . ALA A 1 242 ? 21.859 -4.566 5.953 1 56.56 242 ALA A C 1
ATOM 1822 O O . ALA A 1 242 ? 20.703 -4.262 6.254 1 56.56 242 ALA A O 1
ATOM 1823 N N . PHE A 1 243 ? 22.422 -5.703 6.281 1 59.47 243 PHE A N 1
ATOM 1824 C CA . PHE A 1 243 ? 21.547 -6.84 6.516 1 59.47 243 PHE A CA 1
ATOM 1825 C C . PHE A 1 243 ? 21.359 -7.086 8.008 1 59.47 243 PHE A C 1
ATOM 1827 O O . PHE A 1 243 ? 20.922 -8.156 8.422 1 59.47 243 PHE A O 1
ATOM 1834 N N . GLN A 1 244 ? 21.453 -6.109 8.758 1 59.56 244 GLN A N 1
ATOM 1835 C CA . GLN A 1 244 ? 21.219 -6.094 10.195 1 59.56 244 GLN A CA 1
ATOM 1836 C C . GLN A 1 244 ? 21.609 -7.43 10.828 1 59.56 244 GLN A C 1
ATOM 1838 O O . GLN A 1 244 ? 20.906 -7.926 11.719 1 59.56 244 GLN A O 1
ATOM 1843 N N . GLY A 1 245 ? 22.547 -8.195 10.133 1 63.53 245 GLY A N 1
ATOM 1844 C CA . GLY A 1 245 ? 23.062 -9.406 10.758 1 63.53 245 GLY A CA 1
ATOM 1845 C C . GLY A 1 245 ? 22.312 -10.656 10.359 1 63.53 245 GLY A C 1
ATOM 1846 O O . GLY A 1 245 ? 22.672 -11.758 10.781 1 63.53 245 GLY A O 1
ATOM 1847 N N . PHE A 1 246 ? 21.328 -10.5 9.578 1 71.62 246 PHE A N 1
ATOM 1848 C CA . PHE A 1 246 ? 20.594 -11.703 9.219 1 71.62 246 PHE A CA 1
ATOM 1849 C C . PHE A 1 246 ? 21.266 -12.43 8.062 1 71.62 246 PHE A C 1
ATOM 1851 O O . PHE A 1 246 ? 21.922 -11.797 7.234 1 71.62 246 PHE A O 1
ATOM 1858 N N . GLU A 1 247 ? 21.125 -13.797 8.117 1 78.94 247 GLU A N 1
ATOM 1859 C CA . GLU A 1 247 ? 21.672 -14.633 7.059 1 78.94 247 GLU A CA 1
ATOM 1860 C C . GLU A 1 247 ? 21.016 -14.32 5.715 1 78.94 247 GLU A C 1
ATOM 1862 O O . GLU A 1 247 ? 19.797 -14.125 5.645 1 78.94 247 GLU A O 1
ATOM 1867 N N . ALA A 1 248 ? 21.828 -14.227 4.703 1 86.12 248 ALA A N 1
ATOM 1868 C CA . ALA A 1 248 ? 21.328 -13.992 3.35 1 86.12 248 ALA A CA 1
ATOM 1869 C C . ALA A 1 248 ? 20.703 -15.258 2.77 1 86.12 248 ALA A C 1
ATOM 1871 O O . ALA A 1 248 ? 21.172 -16.375 3.049 1 86.12 248 ALA A O 1
ATOM 1872 N N . SER A 1 249 ? 19.656 -15.078 2.027 1 91.5 249 SER A N 1
ATOM 1873 C CA . SER A 1 249 ? 19.031 -16.172 1.299 1 91.5 249 SER A CA 1
ATOM 1874 C C . SER A 1 249 ? 19.5 -16.219 -0.15 1 91.5 249 SER A C 1
ATOM 1876 O O . SER A 1 249 ? 19.891 -15.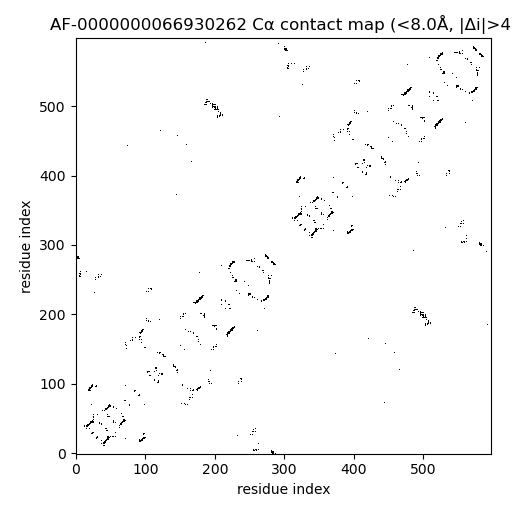195 -0.716 1 91.5 249 SER A O 1
ATOM 1878 N N . GLU A 1 250 ? 19.531 -17.469 -0.681 1 93.69 250 GLU A N 1
ATOM 1879 C CA . GLU A 1 250 ? 19.641 -17.641 -2.127 1 93.69 250 GLU A CA 1
ATOM 1880 C C . GLU A 1 250 ? 18.266 -17.641 -2.793 1 93.69 250 GLU A C 1
ATOM 1882 O O . GLU A 1 250 ? 17.281 -17.984 -2.156 1 93.69 250 GLU A O 1
ATOM 1887 N N . PRO A 1 251 ? 18.219 -17.266 -4.055 1 95.94 251 PRO A N 1
ATOM 1888 C CA . PRO A 1 251 ? 16.938 -17.344 -4.758 1 95.94 251 PRO A CA 1
ATOM 1889 C C . PRO A 1 251 ? 16.266 -18.703 -4.641 1 95.94 251 PRO A C 1
ATOM 1891 O O . PRO A 1 251 ? 15.039 -18.781 -4.535 1 95.94 251 PRO A O 1
ATOM 1894 N N . GLU A 1 252 ? 17.047 -19.734 -4.566 1 96.56 252 GLU A N 1
ATOM 1895 C CA . GLU A 1 252 ? 16.531 -21.109 -4.469 1 96.56 252 GLU A CA 1
ATOM 1896 C C . GLU A 1 252 ? 15.828 -21.344 -3.139 1 96.56 252 GLU A C 1
ATOM 1898 O O . GLU A 1 252 ? 14.867 -22.109 -3.064 1 96.56 252 GLU A O 1
ATOM 1903 N N . ASP A 1 253 ? 16.281 -20.641 -2.098 1 95.75 253 ASP A N 1
ATOM 1904 C CA . ASP A 1 253 ? 15.625 -20.75 -0.8 1 95.75 253 ASP A CA 1
ATOM 1905 C C . ASP A 1 253 ? 14.211 -20.188 -0.856 1 95.75 253 ASP A C 1
ATOM 1907 O O . ASP A 1 253 ? 13.273 -20.781 -0.318 1 95.75 253 ASP A O 1
ATOM 1911 N N . VAL A 1 254 ? 14.062 -19.109 -1.541 1 96.69 254 VAL A N 1
ATOM 1912 C CA . VAL A 1 254 ? 12.75 -18.484 -1.683 1 96.69 254 VAL A CA 1
ATOM 1913 C C . VAL A 1 254 ? 11.867 -19.344 -2.586 1 96.69 254 VAL A C 1
ATOM 1915 O O . VAL A 1 254 ? 10.68 -19.531 -2.311 1 96.69 254 VAL A O 1
ATOM 1918 N N . ALA A 1 255 ? 12.469 -19.891 -3.623 1 98 255 ALA A N 1
ATOM 1919 C CA . ALA A 1 255 ? 11.734 -20.766 -4.543 1 98 255 ALA A CA 1
ATOM 1920 C C . ALA A 1 255 ? 11.141 -21.969 -3.805 1 98 255 ALA A C 1
ATOM 1922 O O . ALA A 1 255 ? 10.023 -22.391 -4.109 1 98 255 ALA A O 1
ATOM 1923 N N . LEU A 1 256 ? 11.852 -22.422 -2.84 1 97.31 256 LEU A N 1
ATOM 1924 C CA . LEU A 1 256 ? 11.352 -23.547 -2.061 1 97.31 256 LEU A CA 1
ATOM 1925 C C . LEU A 1 256 ? 10.133 -23.141 -1.23 1 97.31 256 LEU A C 1
ATOM 1927 O O . LEU A 1 256 ? 9.203 -23.938 -1.051 1 97.31 256 LEU A O 1
ATOM 1931 N N . GLY A 1 257 ? 10.188 -21.953 -0.671 1 97.06 257 GLY A N 1
ATOM 1932 C CA . GLY A 1 257 ? 9.016 -21.438 0.014 1 97.06 257 GLY A CA 1
ATOM 1933 C C . GLY A 1 257 ? 7.805 -21.312 -0.89 1 97.06 257 GLY A C 1
ATOM 1934 O O . GLY A 1 257 ? 6.691 -21.672 -0.499 1 97.06 257 GLY A O 1
ATOM 1935 N N . ILE A 1 258 ? 8.055 -20.875 -2.117 1 98.25 258 ILE A N 1
ATOM 1936 C CA . ILE A 1 258 ? 6.984 -20.75 -3.104 1 98.25 258 ILE A CA 1
ATOM 1937 C C . ILE A 1 258 ? 6.445 -22.141 -3.453 1 98.25 258 ILE A C 1
ATOM 1939 O O . ILE A 1 258 ? 5.234 -22.328 -3.561 1 98.25 258 ILE A O 1
ATOM 1943 N N . ALA A 1 259 ? 7.328 -23.078 -3.572 1 98.12 259 ALA A N 1
ATOM 1944 C CA . ALA A 1 259 ? 6.922 -24.453 -3.873 1 98.12 259 ALA A CA 1
ATOM 1945 C C . ALA A 1 259 ? 6.07 -25.031 -2.75 1 98.12 259 ALA A C 1
ATOM 1947 O O . ALA A 1 259 ? 5.109 -25.766 -3.004 1 98.12 259 ALA A O 1
ATOM 1948 N N . TYR A 1 260 ? 6.426 -24.734 -1.541 1 97.5 260 TYR A N 1
ATOM 1949 C CA . TYR A 1 260 ? 5.625 -25.172 -0.402 1 97.5 260 TYR A CA 1
ATOM 1950 C C . TYR A 1 260 ? 4.191 -24.656 -0.522 1 97.5 260 TYR A C 1
ATOM 1952 O O . TYR A 1 260 ? 3.238 -25.422 -0.371 1 97.5 260 TYR A O 1
ATOM 1960 N N . LEU A 1 261 ? 4.051 -23.406 -0.84 1 97.5 261 LEU A N 1
ATOM 1961 C CA . LEU A 1 261 ? 2.734 -22.797 -0.965 1 97.5 261 LEU A CA 1
ATOM 1962 C C . LEU A 1 261 ? 1.979 -23.375 -2.16 1 97.5 261 LEU A C 1
ATOM 1964 O O . LEU A 1 261 ? 0.76 -23.547 -2.1 1 97.5 261 LEU A O 1
ATOM 1968 N N . ALA A 1 262 ? 2.682 -23.703 -3.211 1 97.19 262 ALA A N 1
ATOM 1969 C CA . ALA A 1 262 ? 2.084 -24.188 -4.449 1 97.19 262 ALA A CA 1
ATOM 1970 C C . ALA A 1 262 ? 1.596 -25.625 -4.301 1 97.19 262 ALA A C 1
ATOM 1972 O O . ALA A 1 262 ? 0.706 -26.062 -5.031 1 97.19 262 ALA A O 1
ATOM 1973 N N . THR A 1 263 ? 2.182 -26.344 -3.312 1 96.06 263 THR A N 1
ATOM 1974 C CA . THR A 1 263 ? 1.933 -27.781 -3.289 1 96.06 263 THR A CA 1
ATOM 1975 C C . THR A 1 263 ? 1.25 -28.188 -1.988 1 96.06 263 THR A C 1
ATOM 1977 O O . THR A 1 263 ? 1.063 -29.391 -1.729 1 96.06 263 THR A O 1
ATOM 1980 N N . ALA A 1 264 ? 0.947 -27.234 -1.193 1 93.06 264 ALA A N 1
ATOM 1981 C CA . ALA A 1 264 ? 0.224 -27.578 0.027 1 93.06 264 ALA A CA 1
ATOM 1982 C C . ALA A 1 264 ? -0.995 -28.438 -0.286 1 93.06 264 ALA A C 1
ATOM 1984 O O . ALA A 1 264 ? -1.646 -28.25 -1.317 1 93.06 264 ALA A O 1
ATOM 1985 N N . GLU A 1 265 ? -1.334 -29.344 0.577 1 88.06 265 GLU A N 1
ATOM 1986 C CA . GLU A 1 265 ? -2.416 -30.297 0.336 1 88.06 265 GLU A CA 1
ATOM 1987 C C . GLU A 1 265 ? -3.773 -29.609 0.352 1 88.06 265 GLU A C 1
ATOM 1989 O O . GLU A 1 265 ? -4.609 -29.844 -0.524 1 88.06 265 GLU A O 1
ATOM 1994 N N . LYS A 1 266 ? -3.951 -28.812 1.369 1 87.75 266 LYS A N 1
ATOM 1995 C CA . LYS A 1 266 ? -5.223 -28.109 1.491 1 87.75 266 LYS A CA 1
ATOM 1996 C C . LYS A 1 266 ? -5.035 -26.594 1.34 1 87.75 266 LYS A C 1
ATOM 1998 O O . LYS A 1 266 ? -4.102 -26.031 1.905 1 87.75 266 LYS A O 1
ATOM 2003 N N . ASP A 1 267 ? -5.961 -26 0.604 1 87.12 267 ASP A N 1
ATOM 2004 C CA . ASP A 1 267 ? -5.898 -24.562 0.366 1 87.12 267 ASP A CA 1
ATOM 2005 C C . ASP A 1 267 ? -6.004 -23.781 1.676 1 87.12 267 ASP A C 1
ATOM 2007 O O . ASP A 1 267 ? -5.344 -22.75 1.851 1 87.12 267 ASP A O 1
ATOM 2011 N N . VAL A 1 268 ? -6.758 -24.266 2.623 1 86.81 268 VAL A N 1
ATOM 2012 C CA . VAL A 1 268 ? -7.066 -23.562 3.861 1 86.81 268 VAL A CA 1
ATOM 2013 C C . VAL A 1 268 ? -5.809 -23.438 4.715 1 86.81 268 VAL A C 1
ATOM 2015 O O . VAL A 1 268 ? -5.703 -22.531 5.547 1 86.81 268 VAL A O 1
ATOM 2018 N N . GLU A 1 269 ? -4.836 -24.266 4.457 1 88.88 269 GLU A N 1
ATOM 2019 C CA . GLU A 1 269 ? -3.604 -24.266 5.238 1 88.88 269 GLU A CA 1
ATOM 2020 C C . GLU A 1 269 ? -2.711 -23.094 4.859 1 88.88 269 GLU A C 1
ATOM 2022 O O . GLU A 1 269 ? -1.896 -22.641 5.664 1 88.88 269 GLU A O 1
ATOM 2027 N N . ILE A 1 270 ? -2.92 -22.578 3.619 1 95.19 270 ILE A N 1
ATOM 2028 C CA . ILE A 1 270 ? -1.94 -21.609 3.146 1 95.19 270 ILE A CA 1
ATOM 2029 C C . ILE A 1 270 ? -2.648 -20.312 2.746 1 95.19 270 ILE A C 1
ATOM 2031 O O . ILE A 1 270 ? -2.004 -19.281 2.553 1 95.19 270 ILE A O 1
ATOM 2035 N N . ASN A 1 271 ? -4.004 -20.375 2.623 1 96.94 271 ASN A N 1
ATOM 2036 C CA . ASN A 1 271 ? -4.734 -19.172 2.223 1 96.94 271 ASN A CA 1
ATOM 2037 C C . ASN A 1 271 ? -4.559 -18.047 3.238 1 96.94 271 ASN A C 1
ATOM 2039 O O . ASN A 1 271 ? -4.777 -18.25 4.434 1 96.94 271 ASN A O 1
ATOM 2043 N N . GLY A 1 272 ? -4.098 -16.875 2.789 1 96.25 272 GLY A N 1
ATOM 2044 C CA . GLY A 1 272 ? -3.914 -15.727 3.656 1 96.25 272 GLY A CA 1
ATOM 2045 C C . GLY A 1 272 ? -2.648 -15.805 4.492 1 96.25 272 GLY A C 1
ATOM 2046 O O . GLY A 1 272 ? -2.475 -15.031 5.434 1 96.25 272 GLY A O 1
ATOM 2047 N N . LYS A 1 273 ? -1.761 -16.688 4.133 1 95.5 273 LYS A N 1
ATOM 2048 C CA . LYS A 1 273 ? -0.538 -16.859 4.914 1 95.5 273 LYS A CA 1
ATOM 2049 C C . LYS A 1 273 ? 0.651 -16.203 4.215 1 95.5 273 LYS A C 1
ATOM 2051 O O . LYS A 1 273 ? 0.605 -15.938 3.012 1 95.5 273 LYS A O 1
ATOM 2056 N N . CYS A 1 274 ? 1.628 -15.906 5.016 1 96.25 274 CYS A N 1
ATOM 2057 C CA . CYS A 1 274 ? 2.891 -15.375 4.516 1 96.25 274 CYS A CA 1
ATOM 2058 C C . CYS A 1 274 ? 4.074 -16.094 5.145 1 96.25 274 CYS A C 1
ATOM 2060 O O . CYS A 1 274 ? 4.133 -16.266 6.363 1 96.25 274 CYS A O 1
ATOM 2062 N N . LEU A 1 275 ? 5.012 -16.547 4.332 1 95.81 275 LEU A N 1
ATOM 2063 C CA . LEU A 1 275 ? 6.223 -17.219 4.793 1 95.81 275 LEU A CA 1
ATOM 2064 C C . LEU A 1 275 ? 7.418 -16.266 4.754 1 95.81 275 LEU A C 1
ATOM 2066 O O . LEU A 1 275 ? 7.797 -15.781 3.684 1 95.81 275 LEU A O 1
ATOM 2070 N N . TRP A 1 276 ? 8.016 -16.031 5.859 1 93.81 276 TRP A N 1
ATOM 2071 C CA . TRP A 1 276 ? 9.312 -15.359 5.883 1 93.81 276 TRP A CA 1
ATOM 2072 C C . TRP A 1 276 ? 10.438 -16.328 5.512 1 93.81 276 TRP A C 1
ATOM 2074 O O . TRP A 1 276 ? 10.523 -17.422 6.062 1 93.81 276 TRP A O 1
ATOM 2084 N N . ILE A 1 277 ? 11.219 -15.93 4.59 1 93.94 277 ILE A N 1
ATOM 2085 C CA . ILE A 1 277 ? 12.383 -16.719 4.195 1 93.94 277 ILE A CA 1
ATOM 2086 C C . ILE A 1 277 ? 13.664 -16.016 4.629 1 93.94 277 ILE A C 1
ATOM 2088 O O . ILE A 1 277 ? 14.008 -14.961 4.09 1 93.94 277 ILE A O 1
ATOM 2092 N N . ARG A 1 278 ? 14.367 -16.547 5.527 1 89.62 278 ARG A N 1
ATOM 2093 C CA . ARG A 1 278 ? 15.648 -16.078 6.043 1 89.62 278 ARG A CA 1
ATOM 2094 C C . ARG A 1 278 ? 16.703 -17.172 5.988 1 89.62 278 ARG A C 1
ATOM 2096 O O . ARG A 1 278 ? 16.688 -18.094 6.809 1 89.62 278 ARG A O 1
ATOM 2103 N N . GLY A 1 279 ? 17.609 -16.891 5.121 1 88.94 279 GLY A N 1
ATOM 2104 C CA . GLY A 1 279 ? 18.469 -18.031 4.848 1 88.94 279 GLY A CA 1
ATOM 2105 C C . GLY A 1 279 ? 17.703 -19.234 4.34 1 88.94 279 GLY A C 1
ATOM 2106 O O . GLY A 1 279 ? 16.906 -19.125 3.406 1 88.94 279 GLY A O 1
ATOM 2107 N N . LYS A 1 280 ? 17.891 -20.359 5.07 1 89.94 280 LYS A N 1
ATOM 2108 C CA . LYS A 1 280 ? 17.219 -21.594 4.66 1 89.94 280 LYS A CA 1
ATOM 2109 C C . LYS A 1 280 ? 15.969 -21.828 5.504 1 89.94 280 LYS A C 1
ATOM 2111 O O . LYS A 1 280 ? 15.266 -22.828 5.312 1 89.94 280 LYS A O 1
ATOM 2116 N N . ARG A 1 281 ? 15.727 -20.891 6.363 1 90.25 281 ARG A N 1
ATOM 2117 C CA . ARG A 1 281 ? 14.586 -21.062 7.258 1 90.25 281 ARG A CA 1
ATOM 2118 C C . ARG A 1 281 ? 13.328 -20.438 6.668 1 90.25 281 ARG A C 1
ATOM 2120 O O . ARG A 1 281 ? 13.391 -19.359 6.066 1 90.25 281 ARG A O 1
ATOM 2127 N N . CYS A 1 282 ? 12.273 -21.141 6.801 1 92.75 282 CYS A N 1
ATOM 2128 C CA . CYS A 1 282 ? 10.953 -20.688 6.367 1 92.75 282 CYS A CA 1
ATOM 2129 C C . CYS A 1 282 ? 9.969 -20.688 7.527 1 92.75 282 CYS A C 1
ATOM 2131 O O . CYS A 1 282 ? 9.68 -21.734 8.102 1 92.75 282 CYS A O 1
ATOM 2133 N N . VAL A 1 283 ? 9.477 -19.484 7.809 1 93.12 283 VAL A N 1
ATOM 2134 C CA . VAL A 1 283 ? 8.609 -19.344 8.977 1 93.12 283 VAL A CA 1
ATOM 2135 C C . VAL A 1 283 ? 7.297 -18.688 8.57 1 93.12 283 VAL A C 1
ATOM 2137 O O . VAL A 1 283 ? 7.293 -17.641 7.93 1 93.12 283 VAL A O 1
ATOM 2140 N N . GLU A 1 284 ? 6.195 -19.375 8.93 1 94.38 284 GLU A N 1
ATOM 2141 C CA . GLU A 1 284 ? 4.891 -18.75 8.711 1 94.38 284 GLU A CA 1
ATOM 2142 C C . GLU A 1 284 ? 4.613 -17.656 9.734 1 94.38 284 GLU A C 1
ATOM 2144 O O . GLU A 1 284 ? 4.688 -17.906 10.938 1 94.38 284 GLU A O 1
ATOM 2149 N N . ILE A 1 285 ? 4.23 -16.438 9.266 1 93.19 285 ILE A N 1
ATOM 2150 C CA . ILE A 1 285 ? 4.25 -15.289 10.164 1 93.19 285 ILE A CA 1
ATOM 2151 C C . ILE A 1 285 ? 2.822 -14.805 10.414 1 93.19 285 ILE A C 1
ATOM 2153 O O . ILE A 1 285 ? 2.533 -14.211 11.453 1 93.19 285 ILE A O 1
ATOM 2157 N N . GLU A 1 286 ? 1.867 -15.016 9.547 1 93.19 286 GLU A N 1
ATOM 2158 C CA . GLU A 1 286 ? 0.538 -14.422 9.625 1 93.19 286 GLU A CA 1
ATOM 2159 C C . GLU A 1 286 ? -0.253 -14.992 10.805 1 93.19 286 GLU A C 1
ATOM 2161 O O . GLU A 1 286 ? -1.081 -14.297 11.398 1 93.19 286 GLU A O 1
ATOM 2166 N N . GLY A 1 287 ? 0.017 -16.281 11.102 1 91.56 287 GLY A N 1
ATOM 2167 C CA . GLY A 1 287 ? -0.598 -16.812 12.312 1 91.56 287 GLY A CA 1
ATOM 2168 C C . GLY A 1 287 ? -0.255 -16.016 13.555 1 91.56 287 GLY A C 1
ATOM 2169 O O . GLY A 1 287 ? -1.134 -15.703 14.359 1 91.56 287 GLY A O 1
ATOM 2170 N N . ALA A 1 288 ? 1 -15.727 13.734 1 91.56 288 ALA A N 1
ATOM 2171 C CA . ALA A 1 288 ? 1.45 -14.914 14.859 1 91.56 288 ALA A CA 1
ATOM 2172 C C . ALA A 1 288 ? 0.868 -13.5 14.789 1 91.56 288 ALA A C 1
ATOM 2174 O O . ALA A 1 288 ? 0.511 -12.914 15.812 1 91.56 288 ALA A O 1
ATOM 2175 N N . TYR A 1 289 ? 0.807 -13.008 13.648 1 92.5 289 TYR A N 1
ATOM 2176 C CA . TYR A 1 289 ? 0.252 -11.672 13.461 1 92.5 289 TYR A CA 1
ATOM 2177 C C . TYR A 1 289 ? -1.216 -11.633 13.867 1 92.5 289 TYR A C 1
ATOM 2179 O O . TYR A 1 289 ? -1.651 -10.695 14.547 1 92.5 289 TYR A O 1
ATOM 2187 N N . GLU A 1 290 ? -1.958 -12.625 13.414 1 91.38 290 GLU A N 1
ATOM 2188 C CA . GLU A 1 290 ? -3.377 -12.695 13.758 1 91.38 290 GLU A CA 1
ATOM 2189 C C . GLU A 1 290 ? -3.578 -12.797 15.266 1 91.38 290 GLU A C 1
ATOM 2191 O O . GLU A 1 290 ? -4.516 -12.203 15.812 1 91.38 290 GLU A O 1
ATOM 2196 N N . LYS A 1 291 ? -2.766 -13.531 15.891 1 92 291 LYS A N 1
ATOM 2197 C CA . LYS A 1 291 ? -2.832 -13.633 17.344 1 92 291 LYS A CA 1
ATOM 2198 C C . LYS A 1 291 ? -2.557 -12.281 18 1 92 291 LYS A C 1
ATOM 2200 O O . LYS A 1 291 ? -3.273 -11.875 18.922 1 92 291 LYS A O 1
ATOM 2205 N N . TRP A 1 292 ? -1.527 -11.625 17.516 1 91.75 292 TRP A N 1
ATOM 2206 C CA . TRP A 1 292 ? -1.204 -10.297 18.016 1 91.75 292 TRP A CA 1
ATOM 2207 C C . TRP A 1 292 ? -2.369 -9.336 17.797 1 91.75 292 TRP A C 1
ATOM 2209 O O . TRP A 1 292 ? -2.77 -8.617 18.719 1 91.75 292 TRP A O 1
ATOM 2219 N N . LEU A 1 293 ? -2.861 -9.336 16.625 1 90.06 293 LEU A N 1
ATOM 2220 C CA . LEU A 1 293 ? -3.975 -8.453 16.281 1 90.06 293 LEU A CA 1
ATOM 2221 C C . LEU A 1 293 ? -5.18 -8.734 17.172 1 90.06 293 LEU A C 1
ATOM 2223 O O . LEU A 1 293 ? -5.859 -7.801 17.609 1 90.06 293 LEU A O 1
ATOM 2227 N N . GLY A 1 294 ? -5.48 -10.008 17.375 1 87.94 294 GLY A N 1
ATOM 2228 C CA . GLY A 1 294 ? -6.562 -10.375 18.266 1 87.94 294 GLY A CA 1
ATOM 2229 C C . GLY A 1 294 ? -6.414 -9.781 19.656 1 87.94 294 GLY A C 1
ATOM 2230 O O . GLY A 1 294 ? -7.395 -9.32 20.25 1 87.94 294 GLY A O 1
ATOM 2231 N N . GLN A 1 295 ? -5.207 -9.711 20.156 1 89 295 GLN A N 1
ATOM 2232 C CA . GLN A 1 295 ? -4.922 -9.117 21.453 1 89 295 GLN A CA 1
ATOM 2233 C C . GLN A 1 295 ? -5.145 -7.605 21.438 1 89 295 GLN A C 1
ATOM 2235 O O . GLN A 1 295 ? -5.68 -7.039 22.391 1 89 295 GLN A O 1
ATOM 2240 N N . MET A 1 296 ? -4.785 -7.027 20.312 1 85.75 296 MET A N 1
ATOM 2241 C CA . MET A 1 296 ? -4.922 -5.574 20.203 1 85.75 296 MET A CA 1
ATOM 2242 C C . MET A 1 296 ? -6.387 -5.176 20.078 1 85.75 296 MET A C 1
ATOM 2244 O O . MET A 1 296 ? -6.789 -4.117 20.562 1 85.75 296 MET A O 1
ATOM 2248 N N . MET A 1 297 ? -7.168 -6 19.438 1 83.44 297 MET A N 1
ATOM 2249 C CA . MET A 1 297 ? -8.57 -5.688 19.203 1 83.44 297 MET A CA 1
ATOM 2250 C C . MET A 1 297 ? -9.383 -5.816 20.484 1 83.44 297 MET A C 1
ATOM 2252 O O . MET A 1 297 ? -10.492 -5.281 20.578 1 83.44 297 MET A O 1
ATOM 2256 N N . GLU A 1 298 ? -8.953 -6.535 21.406 1 77.81 298 GLU A N 1
ATOM 2257 C CA . GLU A 1 298 ? -9.664 -6.73 22.672 1 77.81 298 GLU A CA 1
ATOM 2258 C C . GLU A 1 298 ? -9.438 -5.551 23.609 1 77.81 298 GLU A C 1
ATOM 2260 O O . GLU A 1 298 ? -10.117 -5.434 24.625 1 77.81 298 GLU A O 1
ATOM 2265 N N . ILE A 1 299 ? -8.602 -4.656 23.312 1 67.25 299 ILE A N 1
ATOM 2266 C CA . ILE A 1 299 ? -8.32 -3.516 24.172 1 67.25 299 ILE A CA 1
ATOM 2267 C C . ILE A 1 299 ? -9.297 -2.383 23.875 1 67.25 299 ILE A C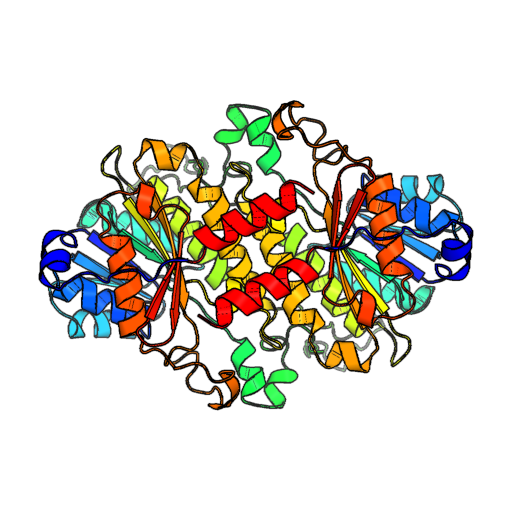 1
ATOM 2269 O O . ILE A 1 299 ? -9.531 -2.059 22.703 1 67.25 299 ILE A O 1
ATOM 2273 N N . MET B 1 1 ? 1.223 -0.923 24.672 1 63.28 1 MET B N 1
ATOM 2274 C CA . MET B 1 1 ? -0.035 -0.338 24.219 1 63.28 1 MET B CA 1
ATOM 2275 C C . MET B 1 1 ? -0.631 0.57 25.281 1 63.28 1 MET B C 1
ATOM 2277 O O . MET B 1 1 ? -0.741 0.178 26.453 1 63.28 1 MET B O 1
ATOM 2281 N N . SER B 1 2 ? -0.581 1.857 24.922 1 76.31 2 SER B N 1
ATOM 2282 C CA . SER B 1 2 ? -1.026 2.748 25.984 1 76.31 2 SER B CA 1
ATOM 2283 C C . SER B 1 2 ? -2.105 3.705 25.484 1 76.31 2 SER B C 1
ATOM 2285 O O . SER B 1 2 ? -1.993 4.266 24.391 1 76.31 2 SER B O 1
ATOM 2287 N N . GLU B 1 3 ? -3.18 3.646 26.188 1 88.56 3 GLU B N 1
ATOM 2288 C CA . GLU B 1 3 ? -4.168 4.695 25.969 1 88.56 3 GLU B CA 1
ATOM 2289 C C . GLU B 1 3 ? -3.566 6.078 26.188 1 88.56 3 GLU B C 1
ATOM 2291 O O . GLU B 1 3 ? -2.826 6.289 27.156 1 88.56 3 GLU B O 1
ATOM 2296 N N . VAL B 1 4 ? -3.82 6.926 25.219 1 91.19 4 VAL B N 1
ATOM 2297 C CA . VAL B 1 4 ? -3.191 8.242 25.328 1 91.19 4 VAL B CA 1
ATOM 2298 C C . VAL B 1 4 ? -4.148 9.219 26.016 1 91.19 4 VAL B C 1
ATOM 2300 O O . VAL B 1 4 ? -5.363 9.023 25.984 1 91.19 4 VAL B O 1
ATOM 2303 N N . VAL B 1 5 ? -3.588 10.219 26.656 1 89.69 5 VAL B N 1
ATOM 2304 C CA . VAL B 1 5 ? -4.375 11.289 27.25 1 89.69 5 VAL B CA 1
ATOM 2305 C C . VAL B 1 5 ? -4.57 12.414 26.234 1 89.69 5 VAL B C 1
ATOM 2307 O O . VAL B 1 5 ? -3.602 13.047 25.812 1 89.69 5 VAL B O 1
ATOM 2310 N N . LEU B 1 6 ? -5.785 12.641 25.906 1 93.38 6 LEU B N 1
ATOM 2311 C CA . LEU B 1 6 ? -6.109 13.641 24.891 1 93.38 6 LEU B CA 1
ATOM 2312 C C . LEU B 1 6 ? -5.887 15.047 25.438 1 93.38 6 LEU B C 1
ATOM 2314 O O . LEU B 1 6 ? -5.977 15.273 26.641 1 93.38 6 LEU B O 1
ATOM 2318 N N . PRO B 1 7 ? -5.57 15.953 24.547 1 93.81 7 PRO B N 1
ATOM 2319 C CA . PRO B 1 7 ? -5.246 17.312 25.016 1 93.81 7 PRO B CA 1
ATOM 2320 C C . PRO B 1 7 ? -6.473 18.062 25.516 1 93.81 7 PRO B C 1
ATOM 2322 O O . PRO B 1 7 ? -7.57 17.891 24.984 1 93.81 7 PRO B O 1
ATOM 2325 N N . THR B 1 8 ? -6.227 18.953 26.484 1 94.06 8 THR B N 1
ATOM 2326 C CA . THR B 1 8 ? -7.262 19.859 26.984 1 94.06 8 THR B CA 1
ATOM 2327 C C . THR B 1 8 ? -7.422 21.062 26.062 1 94.06 8 THR B C 1
ATOM 2329 O O . THR B 1 8 ? -6.527 21.375 25.266 1 94.06 8 THR B O 1
ATOM 2332 N N . PRO B 1 9 ? -8.586 21.703 26.219 1 94.75 9 PRO B N 1
ATOM 2333 C CA . PRO B 1 9 ? -8.773 22.906 25.406 1 94.75 9 PRO B CA 1
ATOM 2334 C C . PRO B 1 9 ? -7.688 23.953 25.656 1 94.75 9 PRO B C 1
ATOM 2336 O O . PRO B 1 9 ? -7.254 24.625 24.719 1 94.75 9 PRO B O 1
ATOM 2339 N N . SER B 1 10 ? -7.238 24.078 26.844 1 95.69 10 SER B N 1
ATOM 2340 C CA . SER B 1 10 ? -6.188 25.031 27.156 1 95.69 10 SER B CA 1
ATOM 2341 C C . SER B 1 10 ? -4.887 24.688 26.453 1 95.69 10 SER B C 1
ATOM 2343 O O . SER B 1 10 ? -4.203 25.578 25.938 1 95.69 10 SER B O 1
ATOM 2345 N N . LEU B 1 11 ? -4.547 23.438 26.422 1 95.19 11 LEU B N 1
ATOM 2346 C CA . LEU B 1 11 ? -3.338 23 25.75 1 95.19 11 LEU B CA 1
ATOM 2347 C C . LEU B 1 11 ? -3.439 23.234 24.25 1 95.19 11 LEU B C 1
ATOM 2349 O O . LEU B 1 11 ? -2.461 23.625 23.609 1 95.19 11 LEU B O 1
ATOM 2353 N N . LEU B 1 12 ? -4.594 22.969 23.656 1 96.69 12 LEU B N 1
ATOM 2354 C CA . LEU B 1 12 ? -4.816 23.188 22.234 1 96.69 12 LEU B CA 1
ATOM 2355 C C . LEU B 1 12 ? -4.625 24.656 21.875 1 96.69 12 LEU B C 1
ATOM 2357 O O . LEU B 1 12 ? -3.936 24.984 20.891 1 96.69 12 LEU B O 1
ATOM 2361 N N . LYS B 1 13 ? -5.156 25.531 22.688 1 95.56 13 LYS B N 1
ATOM 2362 C CA . LYS B 1 13 ? -5.035 26.969 22.438 1 95.56 13 LYS B CA 1
ATOM 2363 C C . LYS B 1 13 ? -3.576 27.406 22.484 1 95.56 13 LYS B C 1
ATOM 2365 O O . LYS B 1 13 ? -3.164 28.281 21.719 1 95.56 13 LYS B O 1
ATOM 2370 N N . GLU B 1 14 ? -2.854 26.797 23.297 1 94.69 14 GLU B N 1
ATOM 2371 C CA . GLU B 1 14 ? -1.452 27.141 23.5 1 94.69 14 GLU B CA 1
ATOM 2372 C C . GLU B 1 14 ? -0.592 26.688 22.328 1 94.69 14 GLU B C 1
ATOM 2374 O O . GLU B 1 14 ? 0.377 27.344 21.969 1 94.69 14 GLU B O 1
ATOM 2379 N N . ARG B 1 15 ? -1.013 25.562 21.656 1 94.31 15 ARG B N 1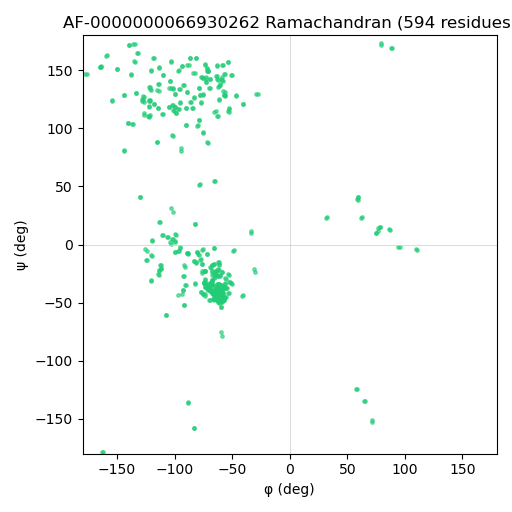
ATOM 2380 C CA . ARG B 1 15 ? -0.025 24.922 20.797 1 94.31 15 ARG B CA 1
ATOM 2381 C C . ARG B 1 15 ? -0.5 24.875 19.359 1 94.31 15 ARG B C 1
ATOM 2383 O O . ARG B 1 15 ? 0.287 24.594 18.453 1 94.31 15 ARG B O 1
ATOM 2390 N N . LEU B 1 16 ? -1.715 25.203 19.047 1 95 16 LEU B N 1
ATOM 2391 C CA . LEU B 1 16 ? -2.256 25.062 17.688 1 95 16 LEU B CA 1
ATOM 2392 C C . LEU B 1 16 ? -2.145 26.375 16.922 1 95 16 LEU B C 1
ATOM 2394 O O . LEU B 1 16 ? -2.453 26.438 15.734 1 95 16 LEU B O 1
ATOM 2398 N N . GLY B 1 17 ? -1.649 27.469 17.531 1 93.62 17 GLY B N 1
ATOM 2399 C CA . GLY B 1 17 ? -1.535 28.75 16.875 1 93.62 17 GLY B CA 1
ATOM 2400 C C . GLY B 1 17 ? -0.553 28.75 15.727 1 93.62 17 GLY B C 1
ATOM 2401 O O . GLY B 1 17 ? 0.389 29.547 15.703 1 93.62 17 GLY B O 1
ATOM 2402 N N . LYS B 1 18 ? -0.718 27.891 14.812 1 94 18 LYS B N 1
ATOM 2403 C CA . LYS B 1 18 ? 0.136 27.656 13.656 1 94 18 LYS B CA 1
ATOM 2404 C C . LYS B 1 18 ? -0.687 27.578 12.367 1 94 18 LYS B C 1
ATOM 2406 O O . LYS B 1 18 ? -1.915 27.5 12.414 1 94 18 LYS B O 1
ATOM 2411 N N . VAL B 1 19 ? -0.007 27.672 11.242 1 96.31 19 VAL B N 1
ATOM 2412 C CA . VAL B 1 19 ? -0.667 27.453 9.961 1 96.31 19 VAL B CA 1
ATOM 2413 C C . VAL B 1 19 ? -0.869 25.953 9.742 1 96.31 19 VAL B C 1
ATOM 2415 O O . VAL B 1 19 ? 0.088 25.172 9.797 1 96.31 19 VAL B O 1
ATOM 2418 N N . ALA B 1 20 ? -2.129 25.562 9.562 1 98.12 20 ALA B N 1
ATOM 2419 C CA . ALA B 1 20 ? -2.475 24.156 9.391 1 98.12 20 ALA B CA 1
ATOM 2420 C C . ALA B 1 20 ? -3.176 23.922 8.055 1 98.12 20 ALA B C 1
ATOM 2422 O O . ALA B 1 20 ? -4.16 24.609 7.738 1 98.12 20 ALA B O 1
ATOM 2423 N N . LEU B 1 21 ? -2.627 23.062 7.297 1 98.12 21 LEU B N 1
ATOM 2424 C CA . LEU B 1 21 ? -3.256 22.594 6.066 1 98.12 21 LEU B CA 1
ATOM 2425 C C . LEU B 1 21 ? -4.031 21.297 6.309 1 98.12 21 LEU B C 1
ATOM 2427 O O . LEU B 1 21 ? -3.467 20.312 6.781 1 98.12 21 LEU B O 1
ATOM 2431 N N . VAL B 1 22 ? -5.324 21.281 6.02 1 98.69 22 VAL B N 1
ATOM 2432 C CA . VAL B 1 22 ? -6.168 20.109 6.238 1 98.69 22 VAL B CA 1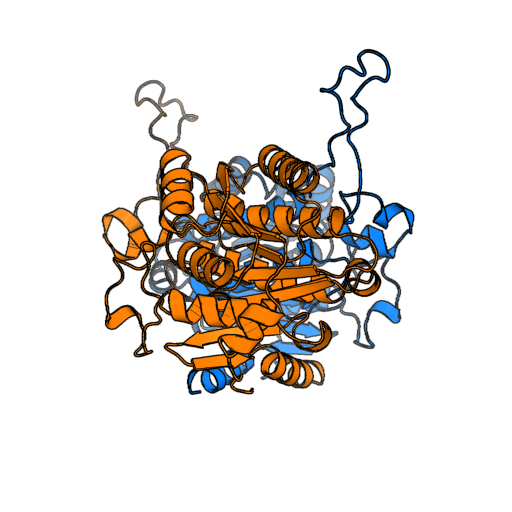
ATOM 2433 C C . VAL B 1 22 ? -6.832 19.703 4.926 1 98.69 22 VAL B C 1
ATOM 2435 O O . VAL B 1 22 ? -7.711 20.406 4.422 1 98.69 22 VAL B O 1
ATOM 2438 N N . THR B 1 23 ? -6.43 18.578 4.367 1 98.38 23 THR B N 1
ATOM 2439 C CA . THR B 1 23 ? -7.051 18.078 3.146 1 98.38 23 THR B CA 1
ATOM 2440 C C . THR B 1 23 ? -8.281 17.234 3.473 1 98.38 23 THR B C 1
ATOM 2442 O O . THR B 1 23 ? -8.406 16.719 4.586 1 98.38 23 THR B O 1
ATOM 2445 N N . GLY B 1 24 ? -9.156 17.062 2.453 1 96.5 24 GLY B N 1
ATOM 2446 C CA . GLY B 1 24 ? -10.398 16.359 2.715 1 96.5 24 GLY B CA 1
ATOM 2447 C C . GLY B 1 24 ? -11.242 17.016 3.793 1 96.5 24 GLY B C 1
ATOM 2448 O O . GLY B 1 24 ? -11.836 16.328 4.625 1 96.5 24 GLY B O 1
ATOM 2449 N N . ALA B 1 25 ? -11.266 18.281 3.787 1 96.62 25 ALA B N 1
ATOM 2450 C CA . ALA B 1 25 ? -11.773 19.016 4.953 1 96.62 25 ALA B CA 1
ATOM 2451 C C . ALA B 1 25 ? -13.219 19.453 4.734 1 96.62 25 ALA B C 1
ATOM 2453 O O . ALA B 1 25 ? -13.781 20.172 5.562 1 96.62 25 ALA B O 1
ATOM 2454 N N . ALA B 1 26 ? -13.844 19 3.67 1 93.75 26 ALA B N 1
ATOM 2455 C CA . ALA B 1 26 ? -15.211 19.438 3.41 1 93.75 26 ALA B CA 1
ATOM 2456 C C . ALA B 1 26 ? -16.219 18.531 4.098 1 93.75 26 ALA B C 1
ATOM 2458 O O . ALA B 1 26 ? -17.422 18.812 4.105 1 93.75 26 ALA B O 1
ATOM 2459 N N . SER B 1 27 ? -15.781 17.406 4.676 1 90.88 27 SER B N 1
ATOM 2460 C CA . SER B 1 27 ? -16.688 16.516 5.367 1 90.88 27 SER B CA 1
ATOM 2461 C C . SER B 1 27 ? -15.953 15.617 6.348 1 90.88 27 SER B C 1
ATOM 2463 O O . SER B 1 27 ? -14.719 15.633 6.406 1 90.88 27 SER B O 1
ATOM 2465 N N . GLY B 1 28 ? -16.703 15.055 7.23 1 93.62 28 GLY B N 1
ATOM 2466 C CA . GLY B 1 28 ? -16.203 13.953 8.047 1 93.62 28 GLY B CA 1
ATOM 2467 C C . GLY B 1 28 ? -15.078 14.367 8.977 1 93.62 28 GLY B C 1
ATOM 2468 O O . GLY B 1 28 ? -15.188 15.367 9.688 1 93.62 28 GLY B O 1
ATOM 2469 N N . ILE B 1 29 ? -14.078 13.531 8.977 1 95.38 29 ILE B N 1
ATOM 2470 C CA . ILE B 1 29 ? -12.953 13.672 9.891 1 95.38 29 ILE B CA 1
ATOM 2471 C C . ILE B 1 29 ? -12.195 14.961 9.586 1 95.38 29 ILE B C 1
ATOM 2473 O O . ILE B 1 29 ? -11.82 15.695 10.5 1 95.38 29 ILE B O 1
ATOM 2477 N N . GLY B 1 30 ? -12.016 15.266 8.289 1 97.19 30 GLY B N 1
ATOM 2478 C CA . GLY B 1 30 ? -11.32 16.484 7.902 1 97.19 30 GLY B CA 1
ATOM 2479 C C . GLY B 1 30 ? -12.031 17.734 8.352 1 97.19 30 GLY B C 1
ATOM 2480 O O . GLY B 1 30 ? -11.398 18.672 8.867 1 97.19 30 GLY B O 1
ATOM 2481 N N . LEU B 1 31 ? -13.297 17.719 8.195 1 97.12 31 LEU B N 1
ATOM 2482 C CA . LEU B 1 31 ? -14.094 18.859 8.617 1 97.12 31 LEU B CA 1
ATOM 2483 C C . LEU B 1 31 ? -14.016 19.047 10.133 1 97.12 31 LEU B C 1
ATOM 2485 O O . LEU B 1 31 ? -13.812 20.172 10.617 1 97.12 31 LEU B O 1
ATOM 2489 N N . ALA B 1 32 ? -14.18 17.969 10.844 1 97.75 32 ALA B N 1
ATOM 2490 C CA . ALA B 1 32 ? -14.102 18.031 12.297 1 97.75 32 ALA B CA 1
ATOM 2491 C C . ALA B 1 32 ? -12.734 18.516 12.758 1 97.75 32 ALA B C 1
ATOM 2493 O O . ALA B 1 32 ? -12.633 19.281 13.711 1 97.75 32 ALA B O 1
ATOM 2494 N N . THR B 1 33 ? -11.68 18.109 12.094 1 98.38 33 THR B N 1
ATOM 2495 C CA . THR B 1 33 ? -10.32 18.516 12.414 1 98.38 33 THR B CA 1
ATOM 2496 C C . THR B 1 33 ? -10.125 20 12.164 1 98.38 33 THR B C 1
ATOM 2498 O O . THR B 1 33 ? -9.617 20.734 13.023 1 98.38 33 THR B O 1
ATOM 2501 N N . ALA B 1 34 ? -10.594 20.438 10.977 1 98.44 34 ALA B N 1
ATOM 2502 C CA . ALA B 1 34 ? -10.484 21.859 10.625 1 98.44 34 ALA B CA 1
ATOM 2503 C C . ALA B 1 34 ? -11.203 22.734 11.648 1 98.44 34 ALA B C 1
ATOM 2505 O O . ALA B 1 34 ? -10.648 23.734 12.102 1 98.44 34 ALA B O 1
ATOM 2506 N N . ARG B 1 35 ? -12.383 22.344 12.008 1 98.31 35 ARG B N 1
ATOM 2507 C CA . ARG B 1 35 ? -13.188 23.094 12.969 1 98.31 35 ARG B CA 1
ATOM 2508 C C . ARG B 1 35 ? -12.5 23.156 14.328 1 98.31 35 ARG B C 1
ATOM 2510 O O . ARG B 1 35 ? -12.367 24.234 14.914 1 98.31 35 ARG B O 1
ATOM 2517 N N . LEU B 1 36 ? -12.039 22 14.812 1 98.31 36 LEU B N 1
ATOM 2518 C CA . LEU B 1 36 ? -11.375 21.922 16.109 1 98.31 36 LEU B CA 1
ATOM 2519 C C . LEU B 1 36 ? -10.133 22.812 16.141 1 98.31 36 LEU B C 1
ATOM 2521 O O . LEU B 1 36 ? -9.914 23.547 17.094 1 98.31 36 LEU B O 1
ATOM 2525 N N . PHE B 1 37 ? -9.281 22.766 15.086 1 98.62 37 PHE B N 1
ATOM 2526 C CA . PHE B 1 37 ? -8.047 23.531 15.008 1 98.62 37 PHE B CA 1
ATOM 2527 C C . PHE B 1 37 ? -8.336 25.031 14.969 1 98.62 37 PHE B C 1
ATOM 2529 O O . PHE B 1 37 ? -7.723 25.797 15.703 1 98.62 37 PHE B O 1
ATOM 2536 N N . ALA B 1 38 ? -9.312 25.406 14.18 1 98.25 38 ALA B N 1
ATOM 2537 C CA . ALA B 1 38 ? -9.656 26.828 14.031 1 98.25 38 ALA B CA 1
ATOM 2538 C C . ALA B 1 38 ? -10.188 27.406 15.336 1 98.25 38 ALA B C 1
ATOM 2540 O O . ALA B 1 38 ? -9.805 28.516 15.734 1 98.25 38 ALA B O 1
ATOM 2541 N N . GLN B 1 39 ? -11 26.688 15.969 1 97.69 39 GLN B N 1
ATOM 2542 C CA . GLN B 1 39 ? -11.602 27.109 17.234 1 97.69 39 GLN B CA 1
ATOM 2543 C C . GLN B 1 39 ? -10.547 27.328 18.297 1 97.69 39 GLN B C 1
ATOM 2545 O O . GLN B 1 39 ? -10.781 28.031 19.281 1 97.69 39 GLN B O 1
ATOM 2550 N N . HIS B 1 40 ? -9.43 26.703 18.078 1 98 40 HIS B N 1
ATOM 2551 C CA . HIS B 1 40 ? -8.391 26.797 19.094 1 98 40 HIS B CA 1
ATOM 2552 C C . HIS B 1 40 ? -7.184 27.578 18.578 1 98 40 HIS B C 1
ATOM 2554 O O . HIS B 1 40 ? -6.059 27.359 19.031 1 98 40 HIS B O 1
ATOM 2560 N N . GLY B 1 41 ? -7.32 28.406 17.5 1 97.31 41 GLY B N 1
ATOM 2561 C CA . GLY B 1 41 ? -6.363 29.453 17.219 1 97.31 41 GLY B CA 1
ATOM 2562 C C . GLY B 1 41 ? -5.527 29.188 15.977 1 97.31 41 GLY B C 1
ATOM 2563 O O . GLY B 1 41 ? -4.746 30.031 15.547 1 97.31 41 GLY B O 1
ATOM 2564 N N . ALA B 1 42 ? -5.66 28.062 15.344 1 97.69 42 ALA B N 1
ATOM 2565 C CA . ALA B 1 42 ? -4.887 27.75 14.148 1 97.69 42 ALA B CA 1
ATOM 2566 C C . ALA B 1 42 ? -5.383 28.562 12.953 1 97.69 42 ALA B C 1
ATOM 2568 O O . ALA B 1 42 ? -6.578 28.844 12.844 1 97.69 42 ALA B O 1
ATOM 2569 N N . LYS B 1 43 ? -4.473 28.984 12.125 1 98 43 LYS B N 1
ATOM 2570 C CA . LYS B 1 43 ? -4.844 29.391 10.773 1 98 43 LYS B CA 1
ATOM 2571 C C . LYS B 1 43 ? -5.039 28.188 9.859 1 98 43 LYS B C 1
ATOM 2573 O O . LYS B 1 43 ? -4.074 27.656 9.305 1 98 43 LYS B O 1
ATOM 2578 N N . VAL B 1 44 ? -6.316 27.891 9.648 1 98.5 44 VAL B N 1
ATOM 2579 C CA . VAL B 1 44 ? -6.617 26.641 8.953 1 98.5 44 VAL B CA 1
ATOM 2580 C C . VAL B 1 44 ? -6.91 26.922 7.484 1 98.5 44 VAL B C 1
ATOM 2582 O O . VAL B 1 44 ? -7.695 27.812 7.164 1 98.5 44 VAL B O 1
ATOM 2585 N N . ILE B 1 45 ? -6.277 26.219 6.633 1 98.56 45 ILE B N 1
ATOM 2586 C CA . ILE B 1 45 ? -6.648 26.156 5.223 1 98.56 45 ILE B CA 1
ATOM 2587 C C . ILE B 1 45 ? -7.461 24.891 4.961 1 98.56 45 ILE B C 1
ATOM 2589 O O . ILE B 1 45 ? -6.93 23.781 5.023 1 98.56 45 ILE B O 1
ATOM 2593 N N . VAL B 1 46 ? -8.703 25.094 4.633 1 98.19 46 VAL B N 1
ATOM 2594 C CA . VAL B 1 46 ? -9.617 24 4.332 1 98.19 46 VAL B CA 1
ATOM 2595 C C . VAL B 1 46 ? -9.477 23.594 2.865 1 98.19 46 VAL B C 1
ATOM 2597 O O . VAL B 1 46 ? -9.766 24.391 1.965 1 98.19 46 VAL B O 1
ATOM 2600 N N . VAL B 1 47 ? -9.062 22.344 2.656 1 98.5 47 VAL B N 1
ATOM 2601 C CA . VAL B 1 47 ? -8.766 21.906 1.298 1 98.5 47 VAL B CA 1
ATOM 2602 C C . VAL B 1 47 ? -9.656 20.719 0.926 1 98.5 47 VAL B C 1
ATOM 2604 O O . VAL B 1 47 ? -9.766 19.766 1.688 1 98.5 47 VAL B O 1
ATOM 2607 N N . ASP B 1 48 ? -10.25 20.75 -0.23 1 97.56 48 ASP B N 1
ATOM 2608 C CA . ASP B 1 48 ? -11.047 19.656 -0.759 1 97.56 48 ASP B CA 1
ATOM 2609 C C . ASP B 1 48 ? -11.25 19.797 -2.266 1 97.56 48 ASP B C 1
ATOM 2611 O O . ASP B 1 48 ? -10.781 20.766 -2.871 1 97.56 48 ASP B O 1
ATOM 2615 N N . LEU B 1 49 ? -11.977 18.875 -2.811 1 95.81 49 LEU B N 1
ATOM 2616 C CA . LEU B 1 49 ? -12.148 18.766 -4.254 1 95.81 49 LEU B CA 1
ATOM 2617 C C . LEU B 1 49 ? -13.234 19.734 -4.738 1 95.81 49 LEU B C 1
ATOM 2619 O O . LEU B 1 49 ? -13.148 20.281 -5.836 1 95.81 49 LEU B O 1
ATOM 2623 N N . ASP B 1 50 ? -14.25 19.953 -3.93 1 94.06 50 ASP B N 1
ATOM 2624 C CA . ASP B 1 50 ? -15.414 20.734 -4.344 1 94.06 50 ASP B CA 1
ATOM 2625 C C . ASP B 1 50 ? -15.297 22.188 -3.908 1 94.06 50 ASP B C 1
ATOM 2627 O O . ASP B 1 50 ? -15.367 22.5 -2.715 1 94.06 50 ASP B O 1
ATOM 2631 N N . ALA B 1 51 ? -15.242 23.062 -4.855 1 95 51 ALA B N 1
ATOM 2632 C CA . ALA B 1 51 ? -14.992 24.469 -4.578 1 95 51 ALA B CA 1
ATOM 2633 C C . ALA B 1 51 ? -16.125 25.078 -3.762 1 95 51 ALA B C 1
ATOM 2635 O O . ALA B 1 51 ? -15.891 25.781 -2.773 1 95 51 ALA B O 1
ATOM 2636 N N . LYS B 1 52 ? -17.297 24.781 -4.152 1 95.69 52 LYS B N 1
ATOM 2637 C CA . LYS B 1 52 ? -18.438 25.359 -3.457 1 95.69 52 LYS B CA 1
ATOM 2638 C C . LYS B 1 52 ? -18.516 24.844 -2.02 1 95.69 52 LYS B C 1
ATOM 2640 O O . LYS B 1 52 ? -18.766 25.625 -1.095 1 95.69 52 LYS B O 1
ATOM 2645 N N . LYS B 1 53 ? -18.297 23.609 -1.861 1 95.38 53 LYS B N 1
ATOM 2646 C CA . LYS B 1 53 ? -18.391 23 -0.538 1 95.38 53 LYS B CA 1
ATOM 2647 C C . LYS B 1 53 ? -17.281 23.516 0.384 1 95.38 53 LYS B C 1
ATOM 2649 O O . LYS B 1 53 ? -17.531 23.797 1.558 1 95.38 53 LYS B O 1
ATOM 2654 N N . VAL B 1 54 ? -16.109 23.641 -0.135 1 95.81 54 VAL B N 1
ATOM 2655 C CA . VAL B 1 54 ? -14.984 24.031 0.708 1 95.81 54 VAL B CA 1
ATOM 2656 C C . VAL B 1 54 ? -15.148 25.484 1.157 1 95.81 54 VAL B C 1
ATOM 2658 O O . VAL B 1 54 ? -14.836 25.812 2.301 1 95.81 54 VAL B O 1
ATOM 2661 N N . GLN B 1 55 ? -15.609 26.344 0.302 1 96.44 55 GLN B N 1
ATOM 2662 C CA . GLN B 1 55 ? -15.844 27.75 0.659 1 96.44 55 GLN B CA 1
ATOM 2663 C C . GLN B 1 55 ? -16.938 27.859 1.726 1 96.44 55 GLN B C 1
ATOM 2665 O O . GLN B 1 55 ? -16.797 28.625 2.678 1 96.44 55 GLN B O 1
ATOM 2670 N N . ALA B 1 56 ? -17.953 27.094 1.525 1 97.06 56 ALA B N 1
ATOM 2671 C CA . ALA B 1 56 ? -19.047 27.109 2.494 1 97.06 56 ALA B CA 1
ATOM 2672 C C . ALA B 1 56 ? -18.578 26.641 3.865 1 97.06 56 ALA B C 1
ATOM 2674 O O . ALA B 1 56 ? -18.953 27.203 4.891 1 97.06 56 ALA B O 1
ATOM 2675 N N . VAL B 1 57 ? -17.766 25.656 3.875 1 96.88 57 VAL B N 1
ATOM 2676 C CA . VAL B 1 57 ? -17.25 25.078 5.109 1 96.88 57 VAL B CA 1
ATOM 2677 C C . VAL B 1 57 ? -16.344 26.078 5.816 1 96.88 57 VAL B C 1
ATOM 2679 O O . VAL B 1 57 ? -16.469 26.297 7.02 1 96.88 57 VAL B O 1
ATOM 2682 N N . ALA B 1 58 ? -15.438 26.703 5.113 1 97.62 58 ALA B N 1
ATOM 2683 C CA . ALA B 1 58 ? -14.539 27.703 5.707 1 97.62 58 ALA B CA 1
ATOM 2684 C C . ALA B 1 58 ? -15.328 28.844 6.332 1 97.62 58 ALA B C 1
ATOM 2686 O O . ALA B 1 58 ? -15.023 29.281 7.445 1 97.62 58 ALA B O 1
ATOM 2687 N N . SER B 1 59 ? -16.328 29.25 5.629 1 97.31 59 SER B N 1
ATOM 2688 C CA . SER B 1 59 ? -17.172 30.344 6.121 1 97.31 59 SER B CA 1
ATOM 2689 C C . SER B 1 59 ? -17.938 29.922 7.375 1 97.31 59 SER B C 1
ATOM 2691 O O . SER B 1 59 ? -18.078 30.703 8.32 1 97.31 59 SER B O 1
ATOM 2693 N N . SER B 1 60 ? -18.406 28.734 7.32 1 97.31 60 SER B N 1
ATOM 2694 C CA . SER B 1 60 ? -19.188 28.219 8.438 1 97.31 60 SER B CA 1
ATOM 2695 C C . SER B 1 60 ? -18.328 28.047 9.68 1 97.31 60 SER B C 1
ATOM 2697 O O . SER B 1 60 ? -18.781 28.266 10.805 1 97.31 60 SER B O 1
ATOM 2699 N N . ILE B 1 61 ? -17.156 27.562 9.547 1 97.19 61 ILE B N 1
ATOM 2700 C CA . ILE B 1 61 ? -16.234 27.375 10.664 1 97.19 61 ILE B CA 1
ATOM 2701 C C . ILE B 1 61 ? -15.867 28.75 11.25 1 97.19 61 ILE B C 1
ATOM 2703 O O . ILE B 1 61 ? -15.859 28.922 12.469 1 97.19 61 ILE B O 1
ATOM 2707 N N . GLY B 1 62 ? -15.602 29.641 10.273 1 97 62 GLY B N 1
ATOM 2708 C CA . GLY B 1 62 ? -15.156 30.953 10.719 1 97 62 GLY B CA 1
ATOM 2709 C C . GLY B 1 62 ? -13.75 30.938 11.289 1 97 62 GLY B C 1
ATOM 2710 O O . GLY B 1 62 ? -12.867 30.25 10.766 1 97 62 GLY B O 1
ATOM 2711 N N . HIS B 1 63 ? -13.391 31.906 12.242 1 96.31 63 HIS B N 1
ATOM 2712 C CA . HIS B 1 63 ? -12.117 32 12.953 1 96.31 63 HIS B CA 1
ATOM 2713 C C . HIS B 1 63 ? -10.969 32.25 11.984 1 96.31 63 HIS B C 1
ATOM 2715 O O . HIS B 1 63 ? -9.859 31.734 12.195 1 96.31 63 HIS B O 1
ATOM 2721 N N . GLY B 1 64 ? -11.273 32.812 10.812 1 95.38 64 GLY B N 1
ATOM 2722 C CA . GLY B 1 64 ? -10.219 33.188 9.883 1 95.38 64 GLY B CA 1
ATOM 2723 C C . GLY B 1 64 ? -9.789 32.031 8.977 1 95.38 64 GLY B C 1
ATOM 2724 O O . GLY B 1 64 ? -8.75 32.125 8.312 1 95.38 64 GLY B O 1
ATOM 2725 N N . CYS B 1 65 ? -10.539 30.969 8.922 1 96.56 65 CYS B N 1
ATOM 2726 C CA . CYS B 1 65 ? -10.25 29.875 8 1 96.56 65 CYS B CA 1
ATOM 2727 C C . CYS B 1 65 ? -10.266 30.344 6.555 1 96.56 65 CYS B C 1
ATOM 2729 O O . CYS B 1 65 ? -11.031 31.25 6.207 1 96.56 65 CYS B O 1
ATOM 2731 N N . ASP B 1 66 ? -9.398 29.812 5.809 1 97.81 66 ASP B N 1
ATOM 2732 C CA . ASP B 1 66 ? -9.438 30 4.359 1 97.81 66 ASP B CA 1
ATOM 2733 C C . ASP B 1 66 ? -9.641 28.656 3.643 1 97.81 66 ASP B C 1
ATOM 2735 O O . ASP B 1 66 ? -9.523 27.594 4.254 1 97.81 66 ASP B O 1
ATOM 2739 N N . SER B 1 67 ? -10.094 28.797 2.414 1 98 67 SER B N 1
ATOM 2740 C CA . SER B 1 67 ? -10.383 27.594 1.635 1 98 67 SER B CA 1
ATOM 2741 C C . SER B 1 67 ? -9.547 27.562 0.359 1 98 67 SER B C 1
ATOM 2743 O O . SER B 1 67 ? -9.117 28.594 -0.142 1 98 67 SER B O 1
ATOM 2745 N N . TYR B 1 68 ? -9.242 26.391 -0.076 1 98.31 68 TYR B N 1
ATOM 2746 C CA . TYR B 1 68 ? -8.547 26.156 -1.34 1 98.31 68 TYR B CA 1
ATOM 2747 C C . TYR B 1 68 ? -9.055 24.891 -2.021 1 98.31 68 TYR B C 1
ATOM 2749 O O . TYR B 1 68 ? -9.195 23.844 -1.384 1 98.31 68 TYR B O 1
ATOM 2757 N N . THR B 1 69 ? -9.438 24.984 -3.307 1 98.31 69 THR B N 1
ATOM 2758 C CA . THR B 1 69 ? -9.859 23.828 -4.086 1 98.31 69 THR B CA 1
ATOM 2759 C C . THR B 1 69 ? -8.656 23.094 -4.664 1 98.31 69 THR B C 1
ATOM 2761 O O . THR B 1 69 ? -7.816 23.688 -5.336 1 98.31 69 THR B O 1
ATOM 2764 N N . CYS B 1 70 ? -8.609 21.75 -4.375 1 98.25 70 CYS B N 1
ATOM 2765 C CA . CYS B 1 70 ? -7.465 20.969 -4.82 1 98.25 70 CYS B CA 1
ATOM 2766 C C . CYS B 1 70 ? -7.84 19.5 -4.996 1 98.25 70 CYS B C 1
ATOM 2768 O O . CYS B 1 70 ? -8.43 18.891 -4.094 1 98.25 70 CYS B O 1
ATOM 2770 N N . ASP B 1 71 ? -7.59 19.031 -6.172 1 98.19 71 ASP B N 1
ATOM 2771 C CA . ASP B 1 71 ? -7.551 17.594 -6.352 1 98.19 71 ASP B CA 1
ATOM 2772 C C . ASP B 1 71 ? -6.223 17.016 -5.867 1 98.19 71 ASP B C 1
ATOM 2774 O O . ASP B 1 71 ? -5.199 17.156 -6.535 1 98.19 71 ASP B O 1
ATOM 2778 N N . VAL B 1 72 ? -6.293 16.344 -4.727 1 97.94 72 VAL B N 1
ATOM 2779 C CA . VAL B 1 72 ? -5.059 15.914 -4.082 1 97.94 72 VAL B CA 1
ATOM 2780 C C . VAL B 1 72 ? -4.352 14.875 -4.953 1 97.94 72 VAL B C 1
ATOM 2782 O O . VAL B 1 72 ? -3.17 14.586 -4.75 1 97.94 72 VAL B O 1
ATOM 2785 N N . SER B 1 73 ? -5.094 14.273 -5.949 1 97.5 73 SER B N 1
ATOM 2786 C CA . SER B 1 73 ? -4.473 13.297 -6.844 1 97.5 73 SER B CA 1
ATOM 2787 C C . SER B 1 73 ? -3.684 13.992 -7.949 1 97.5 73 SER B C 1
ATOM 2789 O O . SER B 1 73 ? -3.002 13.328 -8.734 1 97.5 73 SER B O 1
ATOM 2791 N N . SER B 1 74 ? -3.773 15.289 -8.023 1 97.75 74 SER B N 1
ATOM 2792 C CA . SER B 1 74 ? -3.027 16.062 -9 1 97.75 74 SER B CA 1
ATOM 2793 C C . SER B 1 74 ? -1.778 16.688 -8.383 1 97.75 74 SER B C 1
ATOM 2795 O O . SER B 1 74 ? -1.875 17.562 -7.512 1 97.75 74 SER B O 1
ATOM 2797 N N . TRP B 1 75 ? -0.637 16.312 -8.891 1 96.81 75 TRP B N 1
ATOM 2798 C CA . TRP B 1 75 ? 0.627 16.844 -8.391 1 96.81 75 TRP B CA 1
ATOM 2799 C C . TRP B 1 75 ? 0.686 18.359 -8.578 1 96.81 75 TRP B C 1
ATOM 2801 O O . TRP B 1 75 ? 0.993 19.094 -7.641 1 96.81 75 TRP B O 1
ATOM 2811 N N . GLU B 1 76 ? 0.332 18.797 -9.727 1 96.06 76 GLU B N 1
ATOM 2812 C CA . GLU B 1 76 ? 0.414 20.219 -10.055 1 96.06 76 GLU B CA 1
ATOM 2813 C C . GLU B 1 76 ? -0.482 21.047 -9.133 1 96.06 76 GLU B C 1
ATOM 2815 O O . GLU B 1 76 ? -0.101 22.141 -8.703 1 96.06 76 GLU B O 1
ATOM 2820 N N . GLN B 1 77 ? -1.639 20.5 -8.805 1 97.69 77 GLN B N 1
ATOM 2821 C CA . GLN B 1 77 ? -2.557 21.234 -7.941 1 97.69 77 GLN B CA 1
ATOM 2822 C C . GLN B 1 77 ? -2.035 21.297 -6.512 1 97.69 77 GLN B C 1
ATOM 2824 O O . GLN B 1 77 ? -2.182 22.312 -5.832 1 97.69 77 GLN B O 1
ATOM 2829 N N . GLN B 1 78 ? -1.422 20.281 -6.035 1 97.88 78 GLN B N 1
ATOM 2830 C CA . GLN B 1 78 ? -0.88 20.312 -4.68 1 97.88 78 GLN B CA 1
ATOM 2831 C C . GLN B 1 78 ? 0.321 21.25 -4.59 1 97.88 78 GLN B C 1
ATOM 2833 O O . GLN B 1 78 ? 0.494 21.953 -3.592 1 97.88 78 GLN B O 1
ATOM 2838 N N . VAL B 1 79 ? 1.136 21.234 -5.652 1 96.81 79 VAL B N 1
ATOM 2839 C CA . VAL B 1 79 ? 2.25 22.172 -5.676 1 96.81 79 VAL B CA 1
ATOM 2840 C C . VAL B 1 79 ? 1.724 23.609 -5.559 1 96.81 79 VAL B C 1
ATOM 2842 O O . VAL B 1 79 ? 2.213 24.391 -4.742 1 96.81 79 VAL B O 1
ATOM 2845 N N . ALA B 1 80 ? 0.736 23.891 -6.344 1 97.06 80 ALA B N 1
ATOM 2846 C CA . ALA B 1 80 ? 0.141 25.219 -6.328 1 97.06 80 ALA B CA 1
ATOM 2847 C C . ALA B 1 80 ? -0.446 25.547 -4.957 1 97.06 80 ALA B C 1
ATOM 2849 O O . ALA B 1 80 ? -0.327 26.672 -4.473 1 97.06 80 ALA B O 1
ATOM 2850 N N . LEU B 1 81 ? -1.06 24.562 -4.348 1 97.75 81 LEU B N 1
ATOM 2851 C CA . LEU B 1 81 ? -1.634 24.719 -3.014 1 97.75 81 LEU B CA 1
ATOM 2852 C C . LEU B 1 81 ? -0.559 25.109 -2.002 1 97.75 81 LEU B C 1
ATOM 2854 O O . LEU B 1 81 ? -0.699 26.094 -1.289 1 97.75 81 LEU B O 1
ATOM 2858 N N . PHE B 1 82 ? 0.512 24.328 -1.923 1 97.06 82 PHE B N 1
ATOM 2859 C CA . PHE B 1 82 ? 1.569 24.578 -0.949 1 97.06 82 PHE B CA 1
ATOM 2860 C C . PHE B 1 82 ? 2.252 25.922 -1.217 1 97.06 82 PHE B C 1
ATOM 2862 O O . PHE B 1 82 ? 2.59 26.641 -0.282 1 97.06 82 PHE B O 1
ATOM 2869 N N . ASP B 1 83 ? 2.457 26.234 -2.498 1 95.69 83 ASP B N 1
ATOM 2870 C CA . ASP B 1 83 ? 3.037 27.516 -2.867 1 95.69 83 ASP B CA 1
ATOM 2871 C C . ASP B 1 83 ? 2.152 28.672 -2.402 1 95.69 83 ASP B C 1
ATOM 2873 O O . ASP B 1 83 ? 2.648 29.656 -1.85 1 95.69 83 ASP B O 1
ATOM 2877 N N . TRP B 1 84 ? 0.926 28.531 -2.631 1 97.06 84 TRP B N 1
ATOM 2878 C CA . TRP B 1 84 ? -0.021 29.578 -2.248 1 97.06 84 TRP B CA 1
ATOM 2879 C C . TRP B 1 84 ? -0.026 29.766 -0.736 1 97.06 84 TRP B C 1
ATOM 2881 O O . TRP B 1 84 ? 0.044 30.906 -0.254 1 97.06 84 TRP B O 1
ATOM 2891 N N . VAL B 1 85 ? -0.09 28.703 0.021 1 96.62 85 VAL B N 1
ATOM 2892 C CA . VAL B 1 85 ? -0.113 28.781 1.479 1 96.62 85 VAL B CA 1
ATOM 2893 C C . VAL B 1 85 ? 1.168 29.438 1.981 1 96.62 85 VAL B C 1
ATOM 2895 O O . VAL B 1 85 ? 1.118 30.359 2.801 1 96.62 85 VAL B O 1
ATOM 2898 N N . THR B 1 86 ? 2.252 28.969 1.474 1 94.88 86 THR B N 1
ATOM 2899 C CA . THR B 1 86 ? 3.545 29.5 1.902 1 94.88 86 THR B CA 1
ATOM 2900 C C . THR B 1 86 ? 3.666 30.984 1.574 1 94.88 86 THR B C 1
ATOM 2902 O O . THR B 1 86 ? 4.156 31.766 2.389 1 94.88 86 THR B O 1
ATOM 2905 N N . GLY B 1 87 ? 3.227 31.344 0.386 1 95.31 87 GLY B N 1
ATOM 2906 C CA . GLY B 1 87 ? 3.299 32.75 -0.038 1 95.31 87 GLY B CA 1
ATOM 2907 C C . GLY B 1 87 ? 2.375 33.656 0.744 1 95.31 87 GLY B C 1
ATOM 2908 O O . GLY B 1 87 ? 2.695 34.812 0.974 1 95.31 87 GLY B O 1
ATOM 2909 N N . THR B 1 88 ? 1.27 33.125 1.187 1 96.56 88 THR B N 1
ATOM 2910 C CA . THR B 1 88 ? 0.235 33.969 1.8 1 96.56 88 THR B CA 1
ATOM 2911 C C . THR B 1 88 ? 0.413 34.031 3.314 1 96.56 88 THR B C 1
ATOM 2913 O O . THR B 1 88 ? 0.237 35.062 3.928 1 96.56 88 THR B O 1
ATOM 2916 N N . TYR B 1 89 ? 0.779 32.875 3.932 1 95.19 89 TYR B N 1
ATOM 2917 C CA . TYR B 1 89 ? 0.738 32.781 5.387 1 95.19 89 TYR B CA 1
ATOM 2918 C C . TYR B 1 89 ? 2.088 32.375 5.949 1 95.19 89 TYR B C 1
ATOM 2920 O O . TYR B 1 89 ? 2.295 32.375 7.164 1 95.19 89 TYR B O 1
ATOM 2928 N N . GLY B 1 90 ? 3.016 32.062 5.082 1 92.69 90 GLY B N 1
ATOM 2929 C CA . GLY B 1 90 ? 4.207 31.328 5.48 1 92.69 90 GLY B CA 1
ATOM 2930 C C . GLY B 1 90 ? 4.039 29.828 5.402 1 92.69 90 GLY B C 1
ATOM 2931 O O . GLY B 1 90 ? 2.926 29.328 5.238 1 92.69 90 GLY B O 1
ATOM 2932 N N . PRO B 1 91 ? 5.176 29.094 5.531 1 92.88 91 PRO B N 1
ATOM 2933 C CA . PRO B 1 91 ? 5.082 27.641 5.449 1 92.88 91 PRO B CA 1
ATOM 2934 C C . PRO B 1 91 ? 4.18 27.047 6.531 1 92.88 91 PRO B C 1
ATOM 2936 O O . PRO B 1 91 ? 4.172 27.531 7.668 1 92.88 91 PRO B O 1
ATOM 2939 N N . PRO B 1 92 ? 3.383 26.078 6.098 1 95.06 92 PRO B N 1
ATOM 2940 C CA . PRO B 1 92 ? 2.605 25.406 7.141 1 95.06 92 PRO B CA 1
ATOM 2941 C C . PRO B 1 92 ? 3.482 24.672 8.148 1 95.06 92 PRO B C 1
ATOM 2943 O O . PRO B 1 92 ? 4.621 24.312 7.832 1 95.06 92 PRO B O 1
ATOM 2946 N N . GLU B 1 93 ? 2.941 24.516 9.344 1 95.44 93 GLU B N 1
ATOM 2947 C CA . GLU B 1 93 ? 3.645 23.766 10.383 1 95.44 93 GLU B CA 1
ATOM 2948 C C . GLU B 1 93 ? 2.924 22.453 10.711 1 95.44 93 GLU B C 1
ATOM 2950 O O . GLU B 1 93 ? 3.506 21.562 11.312 1 95.44 93 GLU B O 1
ATOM 2955 N N . ILE B 1 94 ? 1.66 22.422 10.359 1 97.44 94 ILE B N 1
ATOM 2956 C CA . ILE B 1 94 ? 0.852 21.219 10.539 1 97.44 94 ILE B CA 1
ATOM 2957 C C . ILE B 1 94 ? 0.164 20.875 9.219 1 97.44 94 ILE B C 1
ATOM 2959 O O . ILE B 1 94 ? -0.5 21.719 8.609 1 97.44 94 ILE B O 1
ATOM 2963 N N . VAL B 1 95 ? 0.4 19.703 8.758 1 98.44 95 VAL B N 1
ATOM 2964 C CA . VAL B 1 95 ? -0.234 19.203 7.543 1 98.44 95 VAL B CA 1
ATOM 2965 C C . VAL B 1 95 ? -1.01 17.922 7.848 1 98.44 95 VAL B C 1
ATOM 2967 O O . VAL B 1 95 ? -0.418 16.906 8.203 1 98.44 95 VAL B O 1
ATOM 2970 N N . CYS B 1 96 ? -2.322 18.031 7.773 1 98.75 96 CYS B N 1
ATOM 2971 C CA . CYS B 1 96 ? -3.211 16.891 7.965 1 98.75 96 CYS B CA 1
ATOM 2972 C C . CYS B 1 96 ? -3.705 16.359 6.625 1 98.75 96 CYS B C 1
ATOM 2974 O O . CYS B 1 96 ? -4.449 17.031 5.918 1 98.75 96 CYS B O 1
ATOM 2976 N N . LEU B 1 97 ? -3.342 15.195 6.332 1 98.5 97 LEU B N 1
ATOM 2977 C CA . LEU B 1 97 ? -3.686 14.547 5.07 1 98.5 97 LEU B CA 1
ATOM 2978 C C . LEU B 1 97 ? -4.828 13.555 5.258 1 98.5 97 LEU B C 1
ATOM 2980 O O . LEU B 1 97 ? -4.594 12.375 5.527 1 98.5 97 LEU B O 1
ATOM 2984 N N . ASN B 1 98 ? -6.066 14.055 5.012 1 95.56 98 ASN B N 1
ATOM 2985 C CA . ASN B 1 98 ? -7.258 13.305 5.379 1 95.56 98 ASN B CA 1
ATOM 2986 C C . ASN B 1 98 ? -8.031 12.836 4.148 1 95.56 98 ASN B C 1
ATOM 2988 O O . ASN B 1 98 ? -8.938 12.008 4.254 1 95.56 98 ASN B O 1
ATOM 2992 N N . ALA B 1 99 ? -7.754 13.43 3.031 1 87.88 99 ALA B N 1
ATOM 2993 C CA . ALA B 1 99 ? -8.523 13.086 1.835 1 87.88 99 ALA B CA 1
ATOM 2994 C C . ALA B 1 99 ? -8.43 11.594 1.532 1 87.88 99 ALA B C 1
ATOM 2996 O O . ALA B 1 99 ? -7.336 11.023 1.541 1 87.88 99 ALA B O 1
ATOM 2997 N N . GLY B 1 100 ? -9.555 10.961 1.354 1 90.44 100 GLY B N 1
ATOM 2998 C CA . GLY B 1 100 ? -9.625 9.539 1.04 1 90.44 100 GLY B CA 1
ATOM 2999 C C . GLY B 1 100 ? -10.984 9.109 0.513 1 90.44 100 GLY B C 1
ATOM 3000 O O . GLY B 1 100 ? -11.992 9.75 0.793 1 90.44 100 GLY B O 1
ATOM 3001 N N . ILE B 1 101 ? -10.984 8.07 -0.265 1 89.75 101 ILE B N 1
ATOM 3002 C CA . ILE B 1 101 ? -12.219 7.531 -0.823 1 89.75 101 ILE B CA 1
ATOM 3003 C C . ILE B 1 101 ? -12.227 6.008 -0.69 1 89.75 101 ILE B C 1
ATOM 3005 O O . ILE B 1 101 ? -11.172 5.395 -0.485 1 89.75 101 ILE B O 1
ATOM 3009 N N . ASP B 1 102 ? -13.398 5.445 -0.715 1 88.56 102 ASP B N 1
ATOM 3010 C CA . ASP B 1 102 ? -13.578 3.996 -0.751 1 88.56 102 ASP B CA 1
ATOM 3011 C C . ASP B 1 102 ? -14.781 3.613 -1.611 1 88.56 102 ASP B C 1
ATOM 3013 O O . ASP B 1 102 ? -15.844 3.275 -1.086 1 88.56 102 ASP B O 1
ATOM 3017 N N . PRO B 1 103 ? -14.594 3.588 -2.871 1 86.12 103 PRO B N 1
ATOM 3018 C CA . PRO B 1 103 ? -15.688 3.189 -3.758 1 86.12 103 PRO B CA 1
ATOM 3019 C C . PRO B 1 103 ? -16.156 1.758 -3.512 1 86.12 103 PRO B C 1
ATOM 3021 O O . PRO B 1 103 ? -17.25 1.377 -3.947 1 86.12 103 PRO B O 1
ATOM 3024 N N . GLU B 1 104 ? -15.461 0.955 -2.848 1 87.12 104 GLU B N 1
ATOM 3025 C CA . GLU B 1 104 ? -15.789 -0.452 -2.645 1 87.12 104 GLU B CA 1
ATOM 3026 C C . GLU B 1 104 ? -16.906 -0.616 -1.613 1 87.12 104 GLU B C 1
ATOM 3028 O O . GLU B 1 104 ? -17.516 -1.682 -1.516 1 87.12 104 GLU B O 1
ATOM 3033 N N . LEU B 1 105 ? -17.156 0.397 -0.851 1 80.56 105 LEU B N 1
ATOM 3034 C CA . LEU B 1 105 ? -18.25 0.361 0.114 1 80.56 105 LEU B CA 1
ATOM 3035 C C . LEU B 1 105 ? -19.578 0.118 -0.585 1 80.56 105 LEU B C 1
ATOM 3037 O O . LEU B 1 105 ? -20.516 -0.378 0.029 1 80.56 105 LEU B O 1
ATOM 3041 N N . ALA B 1 106 ? -19.609 0.467 -1.848 1 76.12 106 ALA B N 1
ATOM 3042 C CA . ALA B 1 106 ? -20.828 0.283 -2.635 1 76.12 106 ALA B CA 1
ATOM 3043 C C . ALA B 1 106 ? -21.203 -1.192 -2.725 1 76.12 106 ALA B C 1
ATOM 3045 O O . ALA B 1 106 ? -22.375 -1.53 -2.934 1 76.12 106 ALA B O 1
ATOM 3046 N N . THR B 1 107 ? -20.281 -2.125 -2.637 1 75.69 107 THR B N 1
ATOM 3047 C CA . THR B 1 107 ? -20.531 -3.559 -2.73 1 75.69 107 THR B CA 1
ATOM 3048 C C . THR B 1 107 ? -21.375 -4.035 -1.551 1 75.69 107 THR B C 1
ATOM 3050 O O . THR B 1 107 ? -22.047 -5.062 -1.636 1 75.69 107 THR B O 1
ATOM 3053 N N . MET B 1 108 ? -21.234 -3.359 -0.483 1 73.56 108 MET B N 1
ATOM 3054 C CA . MET B 1 108 ? -21.984 -3.729 0.715 1 73.56 108 MET B CA 1
ATOM 3055 C C . MET B 1 108 ? -23.391 -3.152 0.672 1 73.56 108 MET B C 1
ATOM 3057 O O . MET B 1 108 ? -24.266 -3.588 1.421 1 73.56 108 MET B O 1
ATOM 3061 N N . GLU B 1 109 ? -23.547 -2.205 -0.256 1 71.56 109 GLU B N 1
ATOM 3062 C CA . GLU B 1 109 ? -24.828 -1.495 -0.319 1 71.56 109 GLU B CA 1
ATOM 3063 C C . GLU B 1 109 ? -25.797 -2.193 -1.264 1 71.56 109 GLU B C 1
ATOM 3065 O O . GLU B 1 109 ? -27.016 -2.1 -1.088 1 71.56 109 GLU B O 1
ATOM 3070 N N . SER B 1 110 ? -25.234 -2.779 -2.348 1 72.19 110 SER B N 1
ATOM 3071 C CA . SER B 1 110 ? -26.094 -3.396 -3.344 1 72.19 110 SER B CA 1
ATOM 3072 C C . SER B 1 110 ? -25.406 -4.57 -4.031 1 72.19 110 SER B C 1
ATOM 3074 O O . SER B 1 110 ? -24.188 -4.594 -4.145 1 72.19 110 SER B O 1
ATOM 3076 N N . ALA B 1 111 ? -26.234 -5.512 -4.461 1 74 111 ALA B N 1
ATOM 3077 C CA . ALA B 1 111 ? -25.734 -6.637 -5.242 1 74 111 ALA B CA 1
ATOM 3078 C C . ALA B 1 111 ? -25.109 -6.164 -6.551 1 74 111 ALA B C 1
ATOM 3080 O O . ALA B 1 111 ? -24.109 -6.719 -7 1 74 111 ALA B O 1
ATOM 3081 N N . SER B 1 112 ? -25.656 -5.117 -7.102 1 75.94 112 SER B N 1
ATOM 3082 C CA . SER B 1 112 ? -25.156 -4.586 -8.367 1 75.94 112 SER B CA 1
ATOM 3083 C C . SER B 1 112 ? -23.75 -4 -8.195 1 75.94 112 SER B C 1
ATOM 3085 O O . SER B 1 112 ? -22.984 -3.938 -9.156 1 75.94 112 SER B O 1
ATOM 3087 N N . GLY B 1 113 ? -23.516 -3.596 -7 1 76.81 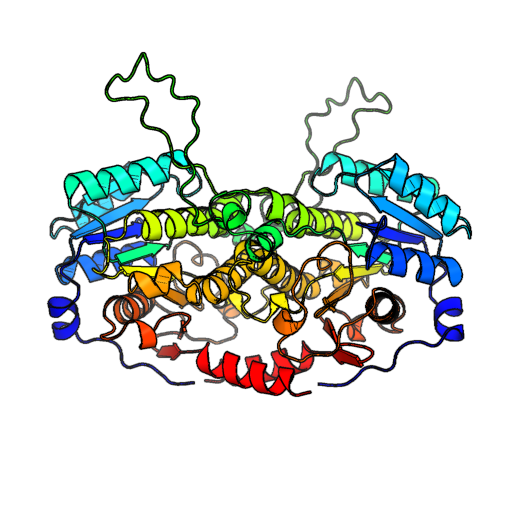113 GLY B N 1
ATOM 3088 C CA . GLY B 1 113 ? -22.188 -3.061 -6.719 1 76.81 113 GLY B CA 1
ATOM 3089 C C . GLY B 1 113 ? -21.078 -4.082 -6.887 1 76.81 113 GLY B C 1
ATOM 3090 O O . GLY B 1 113 ? -19.953 -3.73 -7.234 1 76.81 113 GLY B O 1
ATOM 3091 N N . LYS B 1 114 ? -21.484 -5.273 -6.801 1 79.62 114 LYS B N 1
ATOM 3092 C CA . LYS B 1 114 ? -20.484 -6.336 -6.867 1 79.62 114 LYS B CA 1
ATOM 3093 C C . LYS B 1 114 ? -20.109 -6.648 -8.312 1 79.62 114 LYS B C 1
ATOM 3095 O O . LYS B 1 114 ? -19.062 -7.254 -8.57 1 79.62 114 LYS B O 1
ATOM 3100 N N . GLU B 1 115 ? -20.922 -6.176 -9.227 1 83.5 115 GLU B N 1
ATOM 3101 C CA . GLU B 1 115 ? -20.703 -6.512 -10.633 1 83.5 115 GLU B CA 1
ATOM 3102 C C . GLU B 1 115 ? -19.812 -5.469 -11.32 1 83.5 115 GLU B C 1
ATOM 3104 O O . GLU B 1 115 ? -19.281 -5.715 -12.398 1 83.5 115 GLU B O 1
ATOM 3109 N N . ARG B 1 116 ? -19.766 -4.34 -10.695 1 86.62 116 ARG B N 1
ATOM 3110 C CA . ARG B 1 116 ? -19 -3.254 -11.289 1 86.62 116 ARG B CA 1
ATOM 3111 C C . ARG B 1 116 ? -17.547 -3.303 -10.82 1 86.62 116 ARG B C 1
ATOM 3113 O O . ARG B 1 116 ? -17.266 -3.336 -9.625 1 86.62 116 ARG B O 1
ATOM 3120 N N . VAL B 1 117 ? -16.656 -3.207 -11.758 1 91.06 117 VAL B N 1
ATOM 3121 C CA . VAL B 1 117 ? -15.227 -3.277 -11.445 1 91.06 117 VAL B CA 1
ATOM 3122 C C . VAL B 1 117 ? -14.82 -2.049 -10.633 1 91.06 117 VAL B C 1
ATOM 3124 O O . VAL B 1 117 ? -13.906 -2.121 -9.805 1 91.06 117 VAL B O 1
ATOM 3127 N N . ALA B 1 118 ? -15.539 -1.013 -10.742 1 87.94 118 ALA B N 1
ATOM 3128 C CA . ALA B 1 118 ? -15.273 0.21 -9.992 1 87.94 118 ALA B CA 1
ATOM 3129 C C . ALA B 1 118 ? -15.445 -0.022 -8.492 1 87.94 118 ALA B C 1
ATOM 3131 O O . ALA B 1 118 ? -14.836 0.675 -7.676 1 87.94 118 ALA B O 1
ATOM 3132 N N . ASN B 1 119 ? -16.234 -1.033 -8.141 1 89.75 119 ASN B N 1
ATOM 3133 C CA . ASN B 1 119 ? -16.562 -1.314 -6.746 1 89.75 119 ASN B CA 1
ATOM 3134 C C . ASN B 1 119 ? -15.969 -2.643 -6.289 1 89.75 119 ASN B C 1
ATOM 3136 O O . ASN B 1 119 ? -15.852 -2.896 -5.09 1 89.75 119 ASN B O 1
ATOM 3140 N N . ASN B 1 120 ? -15.703 -3.436 -7.223 1 92.94 120 ASN B N 1
ATOM 3141 C CA . ASN B 1 120 ? -15.188 -4.785 -7.016 1 92.94 120 ASN B CA 1
ATOM 3142 C C . ASN B 1 120 ? -14.133 -5.148 -8.047 1 92.94 120 ASN B C 1
ATOM 3144 O O . ASN B 1 120 ? -14.461 -5.547 -9.172 1 92.94 120 ASN B O 1
ATOM 3148 N N . TYR B 1 121 ? -12.906 -5.145 -7.633 1 94.25 121 TYR B N 1
ATOM 3149 C CA . TYR B 1 121 ? -11.836 -5.281 -8.617 1 94.25 121 TYR B CA 1
ATOM 3150 C C . TYR B 1 121 ? -11.844 -6.672 -9.242 1 94.25 121 TYR B C 1
ATOM 3152 O O . TYR B 1 121 ? -11.297 -6.879 -10.328 1 94.25 121 TYR B O 1
ATOM 3160 N N . LEU B 1 122 ? -12.5 -7.668 -8.656 1 93.69 122 LEU B N 1
ATOM 3161 C CA . LEU B 1 122 ? -12.578 -9.023 -9.18 1 93.69 122 LEU B CA 1
ATOM 3162 C C . LEU B 1 122 ? -13.766 -9.172 -10.125 1 93.69 122 LEU B C 1
ATOM 3164 O O . LEU B 1 122 ? -13.938 -10.219 -10.758 1 93.69 122 LEU B O 1
ATOM 3168 N N . GLY B 1 123 ? -14.586 -8.125 -10.188 1 90.38 123 GLY B N 1
ATOM 3169 C CA . GLY B 1 123 ? -15.758 -8.203 -11.047 1 90.38 123 GLY B CA 1
ATOM 3170 C C . GLY B 1 123 ? -15.414 -8.352 -12.516 1 90.38 123 GLY B C 1
ATOM 3171 O O . GLY B 1 123 ? -14.438 -7.77 -12.992 1 90.38 123 GLY B O 1
ATOM 3172 N N . ASP B 1 124 ? -16.281 -9.125 -13.203 1 88.94 124 ASP B N 1
ATOM 3173 C CA . ASP B 1 124 ? -16.109 -9.312 -14.641 1 88.94 124 ASP B CA 1
ATOM 3174 C C . ASP B 1 124 ? -16.953 -8.32 -15.43 1 88.94 124 ASP B C 1
ATOM 3176 O O . ASP B 1 124 ? -18.141 -8.562 -15.664 1 88.94 124 ASP B O 1
ATOM 3180 N N . GLU B 1 125 ? -16.484 -7.137 -15.57 1 88.25 125 GLU B N 1
ATOM 3181 C CA . GLU B 1 125 ? -17.109 -6.117 -16.406 1 88.25 125 GLU B CA 1
ATOM 3182 C C . GLU B 1 125 ? -16.359 -5.941 -17.719 1 88.25 125 GLU B C 1
ATOM 3184 O O . GLU B 1 125 ? -15.133 -5.945 -17.734 1 88.25 125 GLU B O 1
ATOM 3189 N N . TYR B 1 126 ? -17.141 -5.887 -18.797 1 87.25 126 TYR B N 1
ATOM 3190 C CA . TYR B 1 126 ? -16.531 -5.816 -20.125 1 87.25 126 TYR B CA 1
ATOM 3191 C C . TYR B 1 126 ? -16.828 -4.484 -20.797 1 87.25 126 TYR B C 1
ATOM 3193 O O . TYR B 1 126 ? -17.891 -3.893 -20.562 1 87.25 126 TYR B O 1
ATOM 3201 N N . ASP B 1 127 ? -15.891 -3.795 -21.359 1 76.12 127 ASP B N 1
ATOM 3202 C CA . ASP B 1 127 ? -16.109 -2.582 -22.141 1 76.12 127 ASP B CA 1
ATOM 3203 C C . ASP B 1 127 ? -16.969 -2.871 -23.375 1 76.12 127 ASP B C 1
ATOM 3205 O O . ASP B 1 127 ? -16.828 -3.926 -24 1 76.12 127 ASP B O 1
ATOM 3209 N N . SER B 1 128 ? -18.297 -2.359 -23.422 1 60.5 128 SER B N 1
ATOM 3210 C CA . SER B 1 128 ? -19.234 -2.549 -24.531 1 60.5 128 SER B CA 1
ATOM 3211 C C . SER B 1 128 ? -18.641 -2.055 -25.844 1 60.5 128 SER B C 1
ATOM 3213 O O . SER B 1 128 ? -19.234 -2.221 -26.906 1 60.5 128 SER B O 1
ATOM 3215 N N . SER B 1 129 ? -17.875 -1.044 -25.828 1 50.25 129 SER B N 1
ATOM 3216 C CA . SER B 1 129 ? -17.672 -0.426 -27.125 1 50.25 129 SER B CA 1
ATOM 3217 C C . SER B 1 129 ? -17.297 -1.466 -28.188 1 50.25 129 SER B C 1
ATOM 3219 O O . SER B 1 129 ? -16.938 -1.116 -29.312 1 50.25 129 SER B O 1
ATOM 3221 N N . GLY B 1 130 ? -17.078 -2.699 -27.953 1 40.16 130 GLY B N 1
ATOM 3222 C CA . GLY B 1 130 ? -17.031 -3.428 -29.203 1 40.16 130 GLY B CA 1
ATOM 3223 C C . GLY B 1 130 ? -18.406 -3.551 -29.859 1 40.16 130 GLY B C 1
ATOM 3224 O O . GLY B 1 130 ? -19.375 -3.926 -29.203 1 40.16 130 GLY B O 1
ATOM 3225 N N . SER B 1 131 ? -18.828 -2.578 -30.672 1 35.75 131 SER B N 1
ATOM 3226 C CA . SER B 1 131 ? -19.938 -2.773 -31.594 1 35.75 131 SER B CA 1
ATOM 3227 C C . SER B 1 131 ? -20.062 -4.234 -32 1 35.75 131 SER B C 1
ATOM 3229 O O . SER B 1 131 ? -19.062 -4.879 -32.344 1 35.75 131 SER B O 1
ATOM 3231 N N . ALA B 1 132 ? -21.281 -4.887 -31.906 1 36.47 132 ALA B N 1
ATOM 3232 C CA . ALA B 1 132 ? -21.688 -6.16 -32.5 1 36.47 132 ALA B CA 1
ATOM 3233 C C . ALA B 1 132 ? -21.172 -6.301 -33.906 1 36.47 132 ALA B C 1
ATOM 3235 O O . ALA B 1 132 ? -21.156 -7.402 -34.469 1 36.47 132 ALA B O 1
ATOM 3236 N N . SER B 1 133 ? -21.25 -5.277 -34.719 1 37.84 133 SER B N 1
ATOM 3237 C CA . SER B 1 133 ? -21.016 -5.516 -36.156 1 37.84 133 SER B CA 1
ATOM 3238 C C . SER B 1 133 ? -19.625 -6.074 -36.406 1 37.84 133 SER B C 1
ATOM 3240 O O . SER B 1 133 ? -19.406 -6.805 -37.375 1 37.84 133 SER B O 1
ATOM 3242 N N . GLN B 1 134 ? -18.547 -5.266 -36.344 1 36.03 134 GLN B N 1
ATOM 3243 C CA . GLN B 1 134 ? -17.328 -5.867 -36.906 1 36.03 134 GLN B CA 1
ATOM 3244 C C . GLN B 1 134 ? -16.703 -6.844 -35.906 1 36.03 134 GLN B C 1
ATOM 3246 O O . GLN B 1 134 ? -15.812 -6.473 -35.125 1 36.03 134 GLN B O 1
ATOM 3251 N N . ALA B 1 135 ? -17.422 -7.793 -35.344 1 38.31 135 ALA B N 1
ATOM 3252 C CA . ALA B 1 135 ? -17.109 -9.07 -34.719 1 38.31 135 ALA B CA 1
ATOM 3253 C C . ALA B 1 135 ? -15.914 -9.734 -35.375 1 38.31 135 ALA B C 1
ATOM 3255 O O . ALA B 1 135 ? -16.031 -10.828 -35.938 1 38.31 135 ALA B O 1
ATOM 3256 N N . SER B 1 136 ? -15.18 -9.109 -36.219 1 37.47 136 SER B N 1
ATOM 3257 C CA . SER B 1 136 ? -14.062 -9.961 -36.625 1 37.47 136 SER B CA 1
ATOM 3258 C C . SER B 1 136 ? -13.297 -10.477 -35.406 1 37.47 136 SER B C 1
ATOM 3260 O O . SER B 1 136 ? -13.336 -9.867 -34.344 1 37.47 136 SER B O 1
ATOM 3262 N N . LYS B 1 137 ? -12.523 -11.664 -35.5 1 42.25 137 LYS B N 1
ATOM 3263 C CA . LYS B 1 137 ? -11.781 -12.453 -34.531 1 42.25 137 LYS B CA 1
ATOM 3264 C C . LYS B 1 137 ? -11.234 -11.57 -33.406 1 42.25 137 LYS B C 1
ATOM 3266 O O . LYS B 1 137 ? -10.664 -12.07 -32.438 1 42.25 137 LYS B O 1
ATOM 3271 N N . GLU B 1 138 ? -10.953 -10.148 -33.406 1 45.25 138 GLU B N 1
ATOM 3272 C CA . GLU B 1 138 ? -10.203 -9.039 -32.812 1 45.25 138 GLU B CA 1
ATOM 3273 C C . GLU B 1 138 ? -11.008 -8.359 -31.703 1 45.25 138 GLU B C 1
ATOM 3275 O O . GLU B 1 138 ? -10.453 -7.586 -30.922 1 45.25 138 GLU B O 1
ATOM 3280 N N . ASN B 1 139 ? -12.367 -8.062 -31.766 1 49.19 139 ASN B N 1
ATOM 3281 C CA . ASN B 1 139 ? -13.141 -7.16 -30.922 1 49.19 139 ASN B CA 1
ATOM 3282 C C . ASN B 1 139 ? -13.547 -7.836 -29.609 1 49.19 139 ASN B C 1
ATOM 3284 O O . ASN B 1 139 ? -14.703 -7.727 -29.188 1 49.19 139 ASN B O 1
ATOM 3288 N N . ARG B 1 140 ? -13.023 -8.836 -29.172 1 56.66 140 ARG B N 1
ATOM 3289 C CA . ARG B 1 140 ? -13.461 -9.477 -27.938 1 56.66 140 ARG B CA 1
ATOM 3290 C C . ARG B 1 140 ? -13.508 -8.477 -26.781 1 56.66 140 ARG B C 1
ATOM 3292 O O . ARG B 1 140 ? -12.594 -7.676 -26.609 1 56.66 140 ARG B O 1
ATOM 3299 N N . PRO B 1 141 ? -14.742 -8.289 -26.281 1 65.62 141 PRO B N 1
ATOM 3300 C CA . PRO B 1 141 ? -14.844 -7.434 -25.094 1 65.62 141 PRO B CA 1
ATOM 3301 C C . PRO B 1 141 ? -13.711 -7.676 -24.094 1 65.62 141 PRO B C 1
ATOM 3303 O O . PRO B 1 141 ? -13.328 -8.82 -23.859 1 65.62 141 PRO B O 1
ATOM 3306 N N . LEU B 1 142 ? -13.094 -6.641 -23.922 1 79.81 142 LEU B N 1
ATOM 3307 C CA . LEU B 1 142 ? -11.961 -6.719 -23 1 79.81 142 LEU B CA 1
ATOM 3308 C C . LEU B 1 142 ? -12.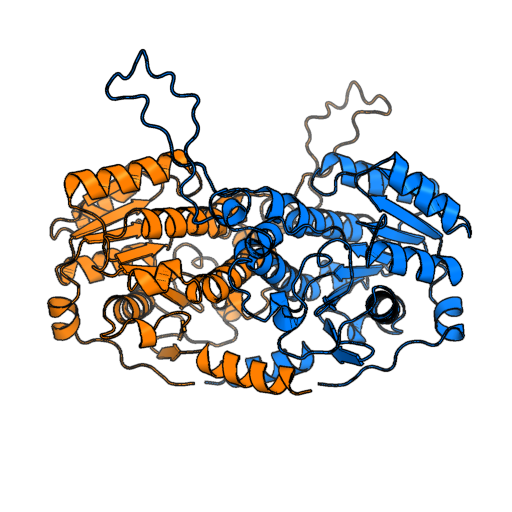414 -6.512 -21.562 1 79.81 142 LEU B C 1
ATOM 3310 O O . LEU B 1 142 ? -13.203 -5.613 -21.281 1 79.81 142 LEU B O 1
ATOM 3314 N N . LEU B 1 143 ? -12.094 -7.508 -20.781 1 89.38 143 LEU B N 1
ATOM 3315 C CA . LEU B 1 143 ? -12.281 -7.355 -19.344 1 89.38 143 LEU B CA 1
ATOM 3316 C C . LEU B 1 143 ? -11.727 -6.02 -18.859 1 89.38 143 LEU B C 1
ATOM 3318 O O . LEU B 1 143 ? -10.609 -5.637 -19.219 1 89.38 143 LEU B O 1
ATOM 3322 N N . LYS B 1 144 ? -12.508 -5.227 -18.125 1 93.06 144 LYS B N 1
ATOM 3323 C CA . LYS B 1 144 ? -12.086 -3.922 -17.625 1 93.06 144 LYS B CA 1
ATOM 3324 C C . LYS B 1 144 ? -11.023 -4.066 -16.547 1 93.06 144 LYS B C 1
ATOM 3326 O O . LYS B 1 144 ? -11.117 -4.961 -15.695 1 93.06 144 LYS B O 1
ATOM 3331 N N . PRO B 1 145 ? -10.086 -3.162 -16.578 1 95.25 145 PRO B N 1
ATOM 3332 C CA . PRO B 1 145 ? -9.07 -3.184 -15.531 1 95.25 145 PRO B CA 1
ATOM 3333 C C . PRO B 1 145 ? -9.594 -2.691 -14.18 1 95.25 145 PRO B C 1
ATOM 3335 O O . PRO B 1 145 ? -10.586 -1.953 -14.133 1 95.25 145 PRO B O 1
ATOM 3338 N N . PRO B 1 146 ? -8.945 -3.154 -13.023 1 94.25 146 PRO B N 1
ATOM 3339 C CA . PRO B 1 146 ? -9.227 -2.52 -11.734 1 94.25 146 PRO B CA 1
ATOM 3340 C C . PRO B 1 146 ? -8.977 -1.015 -11.75 1 94.25 146 PRO B C 1
ATOM 3342 O O . PRO B 1 146 ? -8.094 -0.541 -12.469 1 94.25 146 PRO B O 1
ATOM 3345 N N . PRO B 1 147 ? -9.758 -0.298 -10.992 1 91.56 147 PRO B N 1
ATOM 3346 C CA . PRO B 1 147 ? -9.586 1.157 -10.969 1 91.56 147 PRO B CA 1
ATOM 3347 C C . PRO B 1 147 ? -8.312 1.595 -10.25 1 91.56 147 PRO B C 1
ATOM 3349 O O . PRO B 1 147 ? -7.883 0.939 -9.297 1 91.56 147 PRO B O 1
ATOM 3352 N N . LYS B 1 148 ? -7.762 2.719 -10.703 1 95.75 148 LYS B N 1
ATOM 3353 C CA . LYS B 1 148 ? -6.574 3.283 -10.07 1 95.75 148 LYS B CA 1
ATOM 3354 C C . LYS B 1 148 ? -6.941 4.422 -9.125 1 95.75 148 LYS B C 1
ATOM 3356 O O . LYS B 1 148 ? -6.117 4.867 -8.32 1 95.75 148 LYS B O 1
ATOM 3361 N N . LEU B 1 149 ? -8.172 4.812 -9.109 1 94.25 149 LEU B N 1
ATOM 3362 C CA . LEU B 1 149 ? -8.633 6.016 -8.422 1 94.25 149 LEU B CA 1
ATOM 3363 C C . LEU B 1 149 ? -8.359 5.93 -6.926 1 94.25 149 LEU B C 1
ATOM 3365 O O . LEU B 1 149 ? -7.969 6.922 -6.305 1 94.25 149 LEU B O 1
ATOM 3369 N N . VAL B 1 150 ? -8.547 4.777 -6.348 1 95.38 150 VAL B N 1
ATOM 3370 C CA . VAL B 1 150 ? -8.352 4.609 -4.91 1 95.38 150 VAL B CA 1
ATOM 3371 C C . VAL B 1 150 ? -6.914 4.949 -4.535 1 95.38 150 VAL B C 1
ATOM 3373 O O . VAL B 1 150 ? -6.676 5.75 -3.627 1 95.38 150 VAL B O 1
ATOM 3376 N N . PHE B 1 151 ? -5.961 4.434 -5.262 1 97.38 151 PHE B N 1
ATOM 3377 C CA . PHE B 1 151 ? -4.562 4.691 -4.949 1 97.38 151 PHE B CA 1
ATOM 3378 C C . PHE B 1 151 ? -4.172 6.113 -5.344 1 97.38 151 PHE B C 1
ATOM 3380 O O . PHE B 1 151 ? -3.342 6.738 -4.684 1 97.38 151 PHE B O 1
ATOM 3387 N N . ASP B 1 152 ? -4.762 6.625 -6.398 1 97.31 152 ASP B N 1
ATOM 3388 C CA . ASP B 1 152 ? -4.473 7.996 -6.809 1 97.31 152 ASP B CA 1
ATOM 3389 C C . ASP B 1 152 ? -4.805 8.984 -5.691 1 97.31 152 ASP B C 1
ATOM 3391 O O . ASP B 1 152 ? -4.035 9.906 -5.422 1 97.31 152 ASP B O 1
ATOM 3395 N N . VAL B 1 153 ? -5.836 8.742 -5.031 1 96.56 153 VAL B N 1
ATOM 3396 C CA . VAL B 1 153 ? -6.309 9.672 -4.012 1 96.56 153 VAL B CA 1
ATOM 3397 C C . VAL B 1 153 ? -5.723 9.297 -2.654 1 96.56 153 VAL B C 1
ATOM 3399 O O . VAL B 1 153 ? -5.062 10.109 -2.006 1 96.56 153 VAL B O 1
ATOM 3402 N N . ASN B 1 154 ? -5.895 8.016 -2.295 1 96.75 154 ASN B N 1
ATOM 3403 C CA . ASN B 1 154 ? -5.594 7.586 -0.934 1 96.75 154 ASN B CA 1
ATOM 3404 C C . ASN B 1 154 ? -4.09 7.492 -0.694 1 96.75 154 ASN B C 1
ATOM 3406 O O . ASN B 1 154 ? -3.623 7.684 0.43 1 96.75 154 ASN B O 1
ATOM 3410 N N . PHE B 1 155 ? -3.408 7.152 -1.725 1 97.88 155 PHE B N 1
ATOM 3411 C CA . PHE B 1 155 ? -1.981 6.945 -1.511 1 97.88 155 PHE B CA 1
ATOM 3412 C C . PHE B 1 155 ? -1.172 8.078 -2.125 1 97.88 155 PHE B C 1
ATOM 3414 O O . PHE B 1 155 ? -0.452 8.789 -1.42 1 97.88 155 PHE B O 1
ATOM 3421 N N . TYR B 1 156 ? -1.285 8.266 -3.428 1 98.25 156 TYR B N 1
ATOM 3422 C CA . TYR B 1 156 ? -0.462 9.273 -4.094 1 98.25 156 TYR B CA 1
ATOM 3423 C C . TYR B 1 156 ? -0.797 10.672 -3.592 1 98.25 156 TYR B C 1
ATOM 3425 O O . TYR B 1 156 ? 0.084 11.523 -3.484 1 98.25 156 TYR B O 1
ATOM 3433 N N . GLY B 1 157 ? -2.061 10.922 -3.336 1 98.31 157 GLY B N 1
ATOM 3434 C CA . GLY B 1 157 ? -2.41 12.188 -2.711 1 98.31 157 GLY B CA 1
ATOM 3435 C C . GLY B 1 157 ? -1.636 12.453 -1.436 1 98.31 157 GLY B C 1
ATOM 3436 O O . GLY B 1 157 ? -1.163 13.57 -1.214 1 98.31 157 GLY B O 1
ATOM 3437 N N . VAL B 1 158 ? -1.479 11.422 -0.632 1 98.44 158 VAL B N 1
ATOM 3438 C CA . VAL B 1 158 ? -0.75 11.531 0.627 1 98.44 158 VAL B CA 1
ATOM 3439 C C . VAL B 1 158 ? 0.748 11.633 0.35 1 98.44 158 VAL B C 1
ATOM 3441 O O . VAL B 1 158 ? 1.441 12.453 0.953 1 98.44 158 VAL B O 1
ATOM 3444 N N . LEU B 1 159 ? 1.25 10.82 -0.581 1 98.44 159 LEU B N 1
ATOM 3445 C CA . LEU B 1 159 ? 2.662 10.844 -0.947 1 98.44 159 LEU B CA 1
ATOM 3446 C C . LEU B 1 159 ? 3.084 12.234 -1.397 1 98.44 159 LEU B C 1
ATOM 3448 O O . LEU B 1 159 ? 4.129 12.734 -0.976 1 98.44 159 LEU B O 1
ATOM 3452 N N . TYR B 1 160 ? 2.281 12.859 -2.23 1 98.12 160 TYR B N 1
ATOM 3453 C CA . TYR B 1 160 ? 2.539 14.211 -2.703 1 98.12 160 TYR B CA 1
ATOM 3454 C C . TYR B 1 160 ? 2.551 15.203 -1.545 1 98.12 160 TYR B C 1
ATOM 3456 O O . TYR B 1 160 ? 3.451 16.031 -1.444 1 98.12 160 TYR B O 1
ATOM 3464 N N . GLY B 1 161 ? 1.569 15.031 -0.677 1 98.06 161 GLY B N 1
ATOM 3465 C CA . GLY B 1 161 ? 1.479 15.906 0.481 1 98.06 161 GLY B CA 1
ATOM 3466 C C . GLY B 1 161 ? 2.686 15.805 1.397 1 98.06 161 GLY B C 1
ATOM 3467 O O . GLY B 1 161 ? 3.17 16.828 1.902 1 98.06 161 GLY B O 1
ATOM 3468 N N . VAL B 1 162 ? 3.146 14.594 1.615 1 98 162 VAL B N 1
ATOM 3469 C CA . VAL B 1 162 ? 4.312 14.383 2.463 1 98 162 VAL B CA 1
ATOM 3470 C C . VAL B 1 162 ? 5.531 15.062 1.844 1 98 162 VAL B C 1
ATOM 3472 O O . VAL B 1 162 ? 6.254 15.797 2.523 1 98 162 VAL B O 1
ATOM 3475 N N . LYS B 1 163 ? 5.773 14.828 0.56 1 96.81 163 LYS B N 1
ATOM 3476 C CA . LYS B 1 163 ? 6.922 15.422 -0.119 1 96.81 163 LYS B CA 1
ATOM 3477 C C . LYS B 1 163 ? 6.883 16.953 -0.038 1 96.81 163 LYS B C 1
ATOM 3479 O O . LYS B 1 163 ? 7.887 17.578 0.293 1 96.81 163 LYS B O 1
ATOM 3484 N N . LEU B 1 164 ? 5.754 17.469 -0.308 1 96.81 164 LEU B N 1
ATOM 3485 C CA . LEU B 1 164 ? 5.625 18.922 -0.361 1 96.81 164 LEU B CA 1
ATOM 3486 C C . LEU B 1 164 ? 5.723 19.531 1.035 1 96.81 164 LEU B C 1
ATOM 3488 O O . LEU B 1 164 ? 6.281 20.625 1.208 1 96.81 164 LEU B O 1
ATOM 3492 N N . ALA B 1 165 ? 5.168 18.844 2.023 1 96.88 165 ALA B N 1
ATOM 3493 C CA . ALA B 1 165 ? 5.324 19.312 3.396 1 96.88 165 ALA B CA 1
ATOM 3494 C C . ALA B 1 165 ? 6.797 19.375 3.791 1 96.88 165 ALA B C 1
ATOM 3496 O O . ALA B 1 165 ? 7.273 20.406 4.273 1 96.88 165 ALA B O 1
ATOM 3497 N N . VAL B 1 166 ? 7.488 18.328 3.514 1 95.25 166 VAL B N 1
ATOM 3498 C CA . VAL B 1 166 ? 8.898 18.25 3.871 1 95.25 166 VAL B CA 1
ATOM 3499 C C . VAL B 1 166 ? 9.672 19.344 3.119 1 95.25 166 VAL B C 1
ATOM 3501 O O . VAL B 1 166 ? 10.562 19.984 3.686 1 95.25 166 VAL B O 1
ATOM 3504 N N . HIS B 1 167 ? 9.281 19.562 1.876 1 93.31 167 HIS B N 1
ATOM 3505 C CA . HIS B 1 167 ? 9.945 20.562 1.039 1 93.31 167 HIS B CA 1
ATOM 3506 C C . HIS B 1 167 ? 9.727 21.969 1.587 1 93.31 167 HIS B C 1
ATOM 3508 O O . HIS B 1 167 ? 10.664 22.781 1.616 1 93.31 167 HIS B O 1
ATOM 3514 N N . HIS B 1 168 ? 8.562 22.234 2.055 1 93.25 168 HIS B N 1
ATOM 3515 C CA . HIS B 1 168 ? 8.188 23.609 2.385 1 93.25 168 HIS B CA 1
ATOM 3516 C C . HIS B 1 168 ? 8.469 23.922 3.852 1 93.25 168 HIS B C 1
ATOM 3518 O O . HIS B 1 168 ? 8.625 25.078 4.223 1 93.25 168 HIS B O 1
ATOM 3524 N N . PHE B 1 169 ? 8.43 22.797 4.652 1 89.31 169 PHE B N 1
ATOM 3525 C CA . PHE B 1 169 ? 8.688 23.047 6.062 1 89.31 169 PHE B CA 1
ATOM 3526 C C . PHE B 1 169 ? 10.031 23.75 6.246 1 89.31 169 PHE B C 1
ATOM 3528 O O . PHE B 1 169 ? 10.984 23.469 5.523 1 89.31 169 PHE B O 1
ATOM 3535 N N . GLY B 1 170 ? 10.047 24.828 6.949 1 73.88 170 GLY B N 1
ATOM 3536 C CA . GLY B 1 170 ? 11.219 25.656 7.184 1 73.88 170 GLY B CA 1
ATOM 3537 C C . GLY B 1 170 ? 12.359 24.906 7.84 1 73.88 170 GLY B C 1
ATOM 3538 O O . GLY B 1 170 ? 12.156 23.859 8.453 1 73.88 170 GLY B O 1
ATOM 3539 N N . ASP B 1 171 ? 13.422 25.438 7.574 1 69.19 171 ASP B N 1
ATOM 3540 C CA . ASP B 1 171 ? 14.609 24.859 8.203 1 69.19 171 ASP B CA 1
ATOM 3541 C C . ASP B 1 171 ? 14.562 25.047 9.719 1 69.19 171 ASP B C 1
ATOM 3543 O O . ASP B 1 171 ? 14.469 26.172 10.219 1 69.19 171 ASP B O 1
ATOM 3547 N N . ARG B 1 172 ? 14.461 23.984 10.469 1 63.66 172 ARG B N 1
ATOM 3548 C CA . ARG B 1 172 ? 14.625 23.859 11.914 1 63.66 172 ARG B CA 1
ATOM 3549 C C . ARG B 1 172 ? 13.391 24.391 12.648 1 63.66 172 ARG B C 1
ATOM 3551 O O . ARG B 1 172 ? 13.484 24.781 13.812 1 63.66 172 ARG B O 1
ATOM 3558 N N . LYS B 1 173 ? 12.297 24.609 11.977 1 74.69 173 LYS B N 1
ATOM 3559 C CA . LYS B 1 173 ? 11.109 25.078 12.68 1 74.69 173 LYS B CA 1
ATOM 3560 C C . LYS B 1 173 ? 10.18 23.922 13.016 1 74.69 173 LYS B C 1
ATOM 3562 O O . LYS B 1 173 ? 9.227 24.078 13.781 1 74.69 173 LYS B O 1
ATOM 3567 N N . GLY B 1 174 ? 10.562 22.797 12.516 1 82.19 174 GLY B N 1
ATOM 3568 C CA . GLY B 1 174 ? 9.758 21.625 12.812 1 82.19 174 GLY B CA 1
ATOM 3569 C C . GLY B 1 174 ? 8.508 21.516 11.961 1 82.19 174 GLY B C 1
ATOM 3570 O O . GLY B 1 174 ? 8.273 22.375 11.102 1 82.19 174 GLY B O 1
ATOM 3571 N N . GLY B 1 175 ? 7.781 20.484 12.023 1 94.06 175 GLY B N 1
ATOM 3572 C CA . GLY B 1 175 ? 6.543 20.25 11.297 1 94.06 175 GLY B CA 1
ATOM 3573 C C . GLY B 1 175 ? 5.891 18.922 11.656 1 94.06 175 GLY B C 1
ATOM 3574 O O . GLY B 1 175 ? 6.57 17.984 12.078 1 94.06 175 GLY B O 1
ATOM 3575 N N . ARG B 1 176 ? 4.578 18.984 11.617 1 97.19 176 ARG B N 1
ATOM 3576 C CA . ARG B 1 176 ? 3.779 17.797 11.875 1 97.19 176 ARG B CA 1
ATOM 3577 C C . ARG B 1 176 ? 3.008 17.359 10.633 1 97.19 176 ARG B C 1
ATOM 3579 O O . ARG B 1 176 ? 2.246 18.156 10.07 1 97.19 176 ARG B O 1
ATOM 3586 N N . ILE B 1 177 ? 3.344 16.203 10.211 1 98.38 177 ILE B N 1
ATOM 3587 C CA . ILE B 1 177 ? 2.553 15.57 9.156 1 98.38 177 ILE B CA 1
ATOM 3588 C C . ILE B 1 177 ? 1.677 14.469 9.758 1 98.38 177 ILE B C 1
ATOM 3590 O O . ILE B 1 177 ? 2.184 13.523 10.359 1 98.38 177 ILE B O 1
ATOM 3594 N N . ILE B 1 178 ? 0.405 14.617 9.641 1 98.69 178 ILE B N 1
ATOM 3595 C CA . ILE B 1 178 ? -0.526 13.648 10.211 1 98.69 178 ILE B CA 1
ATOM 3596 C C . ILE B 1 178 ? -1.354 13.016 9.094 1 98.69 178 ILE B C 1
ATOM 3598 O O . ILE B 1 178 ? -2.061 13.711 8.359 1 98.69 178 ILE B O 1
ATOM 3602 N N . ILE B 1 179 ? -1.259 11.672 8.969 1 98.31 179 ILE B N 1
ATOM 3603 C CA . ILE B 1 179 ? -1.968 10.914 7.945 1 98.31 179 ILE B CA 1
ATOM 3604 C C . ILE B 1 179 ? -3.197 10.242 8.562 1 98.31 179 ILE B C 1
ATOM 3606 O O . ILE B 1 179 ? -3.129 9.703 9.664 1 98.31 179 ILE B O 1
ATOM 3610 N N . THR B 1 180 ? -4.277 10.367 7.867 1 95.94 180 THR B N 1
ATOM 3611 C CA . THR B 1 180 ? -5.445 9.602 8.281 1 95.94 180 THR B CA 1
ATOM 3612 C C . THR B 1 180 ? -5.465 8.234 7.602 1 95.94 180 THR B C 1
ATOM 3614 O O . THR B 1 180 ? -5.801 8.125 6.418 1 95.94 180 THR B O 1
ATOM 3617 N N . GLY B 1 181 ? -5.105 7.285 8.336 1 93.44 181 GLY B N 1
ATOM 3618 C CA . GLY B 1 181 ? -5.188 5.906 7.883 1 93.44 181 GLY B CA 1
ATOM 3619 C C . GLY B 1 181 ? -6.523 5.258 8.18 1 93.44 181 GLY B C 1
ATOM 3620 O O . GLY B 1 181 ? -7.578 5.812 7.859 1 93.44 181 GLY B O 1
ATOM 3621 N N . SER B 1 182 ? -6.527 4.074 8.641 1 82.81 182 SER B N 1
ATOM 3622 C CA . SER B 1 182 ? -7.684 3.264 9.008 1 82.81 182 SER B CA 1
ATOM 3623 C C . SER B 1 182 ? -7.277 2.076 9.875 1 82.81 182 SER B C 1
ATOM 3625 O O . SER B 1 182 ? -6.105 1.687 9.891 1 82.81 182 SER B O 1
ATOM 3627 N N . ALA B 1 183 ? -8.234 1.674 10.641 1 78.19 183 ALA B N 1
ATOM 3628 C CA . ALA B 1 183 ? -8.016 0.348 11.211 1 78.19 183 ALA B CA 1
ATOM 3629 C C . ALA B 1 183 ? -7.727 -0.677 10.117 1 78.19 183 ALA B C 1
ATOM 3631 O O . ALA B 1 183 ? -7.039 -1.673 10.359 1 78.19 183 ALA B O 1
ATOM 3632 N N . GLY B 1 184 ? -8.195 -0.392 8.992 1 79.88 184 GLY B N 1
ATOM 3633 C CA . GLY B 1 184 ? -7.957 -1.223 7.82 1 79.88 184 GLY B CA 1
ATOM 3634 C C . GLY B 1 184 ? -6.5 -1.244 7.387 1 79.88 184 GLY B C 1
ATOM 3635 O O . GLY B 1 184 ? -6.125 -2.002 6.492 1 79.88 184 GLY B O 1
ATOM 3636 N N . SER B 1 185 ? -5.68 -0.548 7.992 1 84.19 185 SER B N 1
ATOM 3637 C CA . SER B 1 185 ? -4.242 -0.601 7.75 1 84.19 185 SER B CA 1
ATOM 3638 C C . SER B 1 185 ? -3.615 -1.821 8.414 1 84.19 185 SER B C 1
ATOM 3640 O O . SER B 1 185 ? -2.469 -2.172 8.125 1 84.19 185 SER B O 1
ATOM 3642 N N . TYR B 1 186 ? -4.414 -2.432 9.297 1 80.5 186 TYR B N 1
ATOM 3643 C CA . TYR B 1 186 ? -3.912 -3.562 10.07 1 80.5 186 TYR B CA 1
ATOM 3644 C C . TYR B 1 186 ? -4.742 -4.812 9.805 1 80.5 186 TYR B C 1
ATOM 3646 O O . TYR B 1 186 ? -4.238 -5.934 9.906 1 80.5 186 TYR B O 1
ATOM 3654 N N . ILE B 1 187 ? -6.02 -4.586 9.523 1 79.25 187 ILE B N 1
ATOM 3655 C CA . ILE B 1 187 ? -6.953 -5.707 9.516 1 79.25 187 ILE B CA 1
ATOM 3656 C C . ILE B 1 187 ? -7.457 -5.945 8.094 1 79.25 187 ILE B C 1
ATOM 3658 O O . ILE B 1 187 ? -7.578 -5.008 7.301 1 79.25 187 ILE B O 1
ATOM 3662 N N . PRO B 1 188 ? -7.809 -7.172 7.836 1 80.75 188 PRO B N 1
ATOM 3663 C CA . PRO B 1 188 ? -8.492 -7.438 6.57 1 80.75 188 PRO B CA 1
ATOM 3664 C C . PRO B 1 188 ? -9.961 -7.016 6.59 1 80.75 188 PRO B C 1
ATOM 3666 O O . PRO B 1 188 ? -10.609 -7.086 7.633 1 80.75 188 PRO B O 1
ATOM 3669 N N . VAL B 1 189 ? -10.438 -6.516 5.426 1 78.56 189 VAL B N 1
ATOM 3670 C CA . VAL B 1 189 ? -11.852 -6.227 5.234 1 78.56 189 VAL B CA 1
ATOM 3671 C C . VAL B 1 189 ? -12.297 -6.719 3.855 1 78.56 189 VAL B C 1
ATOM 3673 O O . VAL B 1 189 ? -12.047 -6.059 2.846 1 78.56 189 VAL B O 1
ATOM 3676 N N . PRO B 1 190 ? -12.992 -7.84 3.938 1 81.25 190 PRO B N 1
ATOM 3677 C CA . PRO B 1 190 ? -13.461 -8.352 2.643 1 81.25 190 PRO B CA 1
ATOM 3678 C C . PRO B 1 190 ? -14.328 -7.344 1.894 1 81.25 190 PRO B C 1
ATOM 3680 O O . PRO B 1 190 ? -15.109 -6.613 2.514 1 81.25 190 PRO B O 1
ATOM 3683 N N . TYR B 1 191 ? -14.133 -7.281 0.521 1 85 191 TYR B N 1
ATOM 3684 C CA . TYR B 1 191 ? -14.844 -6.41 -0.407 1 85 191 TYR B CA 1
ATOM 3685 C C . TYR B 1 191 ? -14.352 -4.969 -0.291 1 85 191 TYR B C 1
ATOM 3687 O O . TYR B 1 191 ? -15.016 -4.043 -0.767 1 85 191 TYR B O 1
ATOM 3695 N N . GLN B 1 192 ? -13.297 -4.793 0.432 1 88.56 192 GLN B N 1
ATOM 3696 C CA . GLN B 1 192 ? -12.562 -3.531 0.427 1 88.56 192 GLN B CA 1
ATOM 3697 C C . GLN B 1 192 ? -11.07 -3.766 0.211 1 88.56 192 GLN B C 1
ATOM 3699 O O . GLN B 1 192 ? -10.242 -3.186 0.911 1 88.56 192 GLN B O 1
ATOM 3704 N N . ASP B 1 193 ? -10.805 -4.656 -0.67 1 93.94 193 ASP B N 1
ATOM 3705 C CA . ASP B 1 193 ? -9.445 -5.152 -0.866 1 93.94 193 ASP B CA 1
ATOM 3706 C C . ASP B 1 193 ? -8.5 -4.023 -1.27 1 93.94 193 ASP B C 1
ATOM 3708 O O . ASP B 1 193 ? -7.418 -3.873 -0.694 1 93.94 193 ASP B O 1
ATOM 3712 N N . VAL B 1 194 ? -8.922 -3.238 -2.248 1 95.12 194 VAL B N 1
ATOM 3713 C CA . VAL B 1 194 ? -8.055 -2.201 -2.803 1 95.12 194 VAL B CA 1
ATOM 3714 C C . VAL B 1 194 ? -7.938 -1.044 -1.814 1 95.12 194 VAL B C 1
ATOM 3716 O O . VAL B 1 194 ? -6.859 -0.466 -1.653 1 95.12 194 VAL B O 1
ATOM 3719 N N . TYR B 1 195 ? -8.984 -0.728 -1.122 1 92.94 195 TYR B N 1
ATOM 3720 C CA . TYR B 1 195 ? -8.945 0.274 -0.062 1 92.94 195 TYR B CA 1
ATOM 3721 C C . TYR B 1 195 ? -7.984 -0.14 1.045 1 92.94 195 TYR B C 1
ATOM 3723 O O . TYR B 1 195 ? -7.105 0.632 1.433 1 92.94 195 TYR B O 1
ATOM 3731 N N . VAL B 1 196 ? -8.141 -1.374 1.51 1 93.38 196 VAL B N 1
ATOM 3732 C CA . VAL B 1 196 ? -7.293 -1.908 2.568 1 93.38 196 VAL B CA 1
ATOM 3733 C C . VAL B 1 196 ? -5.832 -1.88 2.125 1 93.38 196 VAL B C 1
ATOM 3735 O O . VAL B 1 196 ? -4.949 -1.499 2.898 1 93.38 196 VAL B O 1
ATOM 3738 N N . ALA B 1 197 ? -5.637 -2.248 0.907 1 96.38 197 ALA B N 1
ATOM 3739 C CA . ALA B 1 197 ? -4.281 -2.197 0.362 1 96.38 197 ALA B CA 1
ATOM 3740 C C . ALA B 1 197 ? -3.721 -0.779 0.418 1 96.38 197 ALA B C 1
ATOM 3742 O O . ALA B 1 197 ? -2.562 -0.577 0.787 1 96.38 197 ALA B O 1
ATOM 3743 N N . SER B 1 198 ? -4.492 0.187 0.065 1 96.31 198 SER B N 1
ATOM 3744 C CA . SER B 1 198 ? -4.047 1.577 0.072 1 96.31 198 SER B CA 1
ATOM 3745 C C . SER B 1 198 ? -3.701 2.039 1.483 1 96.31 198 SER B C 1
ATOM 3747 O O . SER B 1 198 ? -2.74 2.785 1.681 1 96.31 198 SER B O 1
ATOM 3749 N N . LYS B 1 199 ? -4.465 1.631 2.379 1 95.06 199 LYS B N 1
ATOM 3750 C CA . LYS B 1 199 ? -4.23 2.031 3.764 1 95.06 199 LYS B CA 1
ATOM 3751 C C . LYS B 1 199 ? -3.008 1.323 4.34 1 95.06 199 LYS B C 1
ATOM 3753 O O . LYS B 1 199 ? -2.281 1.895 5.156 1 95.06 199 LYS B O 1
ATOM 3758 N N . HIS B 1 200 ? -2.832 0.1 3.943 1 96.19 200 HIS B N 1
ATOM 3759 C CA . HIS B 1 200 ? -1.583 -0.572 4.285 1 96.19 200 HIS B CA 1
ATOM 3760 C C . HIS B 1 200 ? -0.383 0.159 3.693 1 96.19 200 HIS B C 1
ATOM 3762 O O . HIS B 1 200 ? 0.658 0.28 4.344 1 96.19 200 HIS B O 1
ATOM 3768 N N . ALA B 1 201 ? -0.564 0.58 2.486 1 97.06 201 ALA B N 1
ATOM 3769 C CA . ALA B 1 201 ? 0.508 1.324 1.832 1 97.06 201 ALA B CA 1
ATOM 3770 C C . ALA B 1 201 ? 0.887 2.564 2.639 1 97.06 201 ALA B C 1
ATOM 3772 O O . ALA B 1 201 ? 2.07 2.877 2.791 1 97.06 201 ALA B O 1
ATOM 3773 N N . LEU B 1 202 ? -0.088 3.232 3.15 1 97.44 202 LEU B N 1
ATOM 3774 C CA . LEU B 1 202 ? 0.159 4.418 3.963 1 97.44 202 LEU B CA 1
ATOM 3775 C C . LEU B 1 202 ? 0.972 4.07 5.203 1 97.44 202 LEU B C 1
ATOM 3777 O O . LEU B 1 202 ? 1.843 4.836 5.621 1 97.44 202 LEU B O 1
ATOM 3781 N N . MET B 1 203 ? 0.645 2.941 5.789 1 96.19 203 MET B N 1
ATOM 3782 C CA . MET B 1 203 ? 1.384 2.49 6.965 1 96.19 203 MET B CA 1
ATOM 3783 C C . MET B 1 203 ? 2.854 2.264 6.633 1 96.19 203 MET B C 1
ATOM 3785 O O . MET B 1 203 ? 3.738 2.715 7.359 1 96.19 203 MET B O 1
ATOM 3789 N N . GLY B 1 204 ? 3.086 1.57 5.551 1 95.69 204 GLY B N 1
ATOM 3790 C CA . GLY B 1 204 ? 4.461 1.363 5.121 1 95.69 204 GLY B CA 1
ATOM 3791 C C . GLY B 1 204 ? 5.203 2.658 4.852 1 95.69 204 GLY B C 1
ATOM 3792 O O . GLY B 1 204 ? 6.371 2.797 5.211 1 95.69 204 GLY B O 1
ATOM 3793 N N . LEU B 1 205 ? 4.523 3.586 4.223 1 96.38 205 LEU B N 1
ATOM 3794 C CA . LEU B 1 205 ? 5.105 4.891 3.93 1 96.38 205 LEU B CA 1
ATOM 3795 C C . LEU B 1 205 ? 5.473 5.621 5.219 1 96.38 205 LEU B C 1
ATOM 3797 O O . LEU B 1 205 ? 6.594 6.117 5.355 1 96.38 205 LEU B O 1
ATOM 3801 N N . MET B 1 206 ? 4.574 5.656 6.141 1 96.69 206 MET B N 1
ATOM 3802 C CA . MET B 1 206 ? 4.801 6.348 7.406 1 96.69 206 MET B CA 1
ATOM 3803 C C . MET B 1 206 ? 5.973 5.73 8.164 1 96.69 206 MET B C 1
ATOM 3805 O O . MET B 1 206 ? 6.879 6.441 8.602 1 96.69 206 MET B O 1
ATOM 3809 N N . ARG B 1 207 ? 5.992 4.398 8.266 1 95.06 207 ARG B N 1
ATOM 3810 C CA . ARG B 1 207 ? 7.02 3.695 9.023 1 95.06 207 ARG B CA 1
ATOM 3811 C C . ARG B 1 207 ? 8.406 3.986 8.469 1 95.06 207 ARG B C 1
ATOM 3813 O O . ARG B 1 207 ? 9.328 4.312 9.219 1 95.06 207 ARG B O 1
ATOM 3820 N N . SER B 1 208 ? 8.516 3.932 7.18 1 94.56 208 SER B N 1
ATOM 3821 C CA . SER B 1 208 ? 9.828 4.117 6.566 1 94.56 208 SER B CA 1
ATOM 3822 C C . SER B 1 208 ? 10.219 5.59 6.539 1 94.56 208 SER B C 1
ATOM 3824 O O . SER B 1 208 ? 11.359 5.938 6.852 1 94.56 208 SER B O 1
ATOM 3826 N N . THR B 1 209 ? 9.312 6.449 6.246 1 96.06 209 THR B N 1
ATOM 3827 C CA . THR B 1 209 ? 9.602 7.875 6.133 1 96.06 209 THR B CA 1
ATOM 3828 C C . THR B 1 209 ? 9.953 8.461 7.496 1 96.06 209 THR B C 1
ATOM 3830 O O . THR B 1 209 ? 10.805 9.352 7.598 1 96.06 209 THR B O 1
ATOM 3833 N N . SER B 1 210 ? 9.352 7.98 8.539 1 96.69 210 SER B N 1
ATOM 3834 C CA . SER B 1 210 ? 9.594 8.492 9.891 1 96.69 210 SER B CA 1
ATOM 3835 C C . SER B 1 210 ? 11.055 8.297 10.297 1 96.69 210 SER B C 1
ATOM 3837 O O . SER B 1 210 ? 11.539 8.953 11.219 1 96.69 210 SER B O 1
ATOM 3839 N N . ARG B 1 211 ? 11.719 7.469 9.602 1 94.19 211 ARG B N 1
ATOM 3840 C CA . ARG B 1 211 ? 13.094 7.141 9.969 1 94.19 211 ARG B CA 1
ATOM 3841 C C . ARG B 1 211 ? 14.086 7.871 9.07 1 94.19 211 ARG B C 1
ATOM 3843 O O . ARG B 1 211 ? 15.297 7.66 9.172 1 94.19 211 ARG B O 1
ATOM 3850 N N . ARG B 1 212 ? 13.578 8.703 8.227 1 93.31 212 ARG B N 1
ATOM 3851 C CA . ARG B 1 212 ? 14.43 9.414 7.281 1 93.31 212 ARG B CA 1
ATOM 3852 C C . ARG B 1 212 ? 15.242 10.5 7.988 1 93.31 212 ARG B C 1
ATOM 3854 O O . ARG B 1 212 ? 14.711 11.25 8.805 1 93.31 212 ARG B O 1
ATOM 3861 N N . GLU B 1 213 ? 16.469 10.633 7.59 1 90 213 GLU B N 1
ATOM 3862 C CA . GLU B 1 213 ? 17.359 11.656 8.141 1 90 213 GLU B CA 1
ATOM 3863 C C . GLU B 1 213 ? 16.859 13.055 7.793 1 90 213 GLU B C 1
ATOM 3865 O O . GLU B 1 213 ? 17 13.984 8.594 1 90 213 GLU B O 1
ATOM 3870 N N . GLU B 1 214 ? 16.281 13.203 6.598 1 88.69 214 GLU B N 1
ATOM 3871 C CA . GLU B 1 214 ? 15.758 14.492 6.156 1 88.69 214 GLU B CA 1
ATOM 3872 C C . GLU B 1 214 ? 14.719 15.023 7.137 1 88.69 214 GLU B C 1
ATOM 3874 O O . GLU B 1 214 ? 14.656 16.234 7.391 1 88.69 214 GLU B O 1
ATOM 3879 N N . LEU B 1 215 ? 13.906 14.125 7.703 1 93.12 215 LEU B N 1
ATOM 3880 C CA . LEU B 1 215 ? 12.898 14.539 8.672 1 93.12 215 LEU B CA 1
ATOM 3881 C C . LEU B 1 215 ? 13.531 14.867 10.016 1 93.12 215 LEU B C 1
ATOM 3883 O O . LEU B 1 215 ? 13.211 15.898 10.617 1 93.12 215 LEU B O 1
ATOM 3887 N N . ARG B 1 216 ? 14.422 14.078 10.406 1 90.06 216 ARG B N 1
ATOM 3888 C CA . ARG B 1 216 ? 15.086 14.273 11.688 1 90.06 216 ARG B CA 1
ATOM 3889 C C . ARG B 1 216 ? 15.812 15.617 11.727 1 90.06 216 ARG B C 1
ATOM 3891 O O . ARG B 1 216 ? 15.711 16.359 12.711 1 90.06 216 ARG B O 1
ATOM 3898 N N . LYS B 1 217 ? 16.469 15.93 10.672 1 88.81 217 LYS B N 1
ATOM 3899 C CA . LYS B 1 217 ? 17.266 17.156 10.602 1 88.81 217 LYS B CA 1
ATOM 3900 C C . LYS B 1 217 ? 16.375 18.391 10.695 1 88.81 217 LYS B C 1
ATOM 3902 O O . LYS B 1 217 ? 16.797 19.438 11.195 1 88.81 217 LYS B O 1
ATOM 3907 N N . LYS B 1 218 ? 15.148 18.234 10.305 1 89.69 218 LYS B N 1
ATOM 3908 C CA . LYS B 1 218 ? 14.227 19.375 10.297 1 89.69 218 LYS B CA 1
ATOM 3909 C C . LYS B 1 218 ? 13.258 19.297 11.477 1 89.69 218 LYS B C 1
ATOM 3911 O O . LYS B 1 218 ? 12.367 20.141 11.602 1 89.69 218 LYS B O 1
ATOM 3916 N N . ASN B 1 219 ? 13.398 18.328 12.289 1 91.94 219 ASN B N 1
ATOM 3917 C CA . ASN B 1 219 ? 12.508 18.109 13.422 1 91.94 219 ASN B CA 1
ATOM 3918 C C . ASN B 1 219 ? 11.062 17.922 12.969 1 91.94 219 ASN B C 1
ATOM 3920 O O . ASN B 1 219 ? 10.148 18.531 13.523 1 91.94 219 ASN B O 1
ATOM 3924 N N . ILE B 1 220 ? 10.961 17.188 11.891 1 94.94 220 ILE B N 1
ATOM 3925 C CA . ILE B 1 220 ? 9.648 16.859 11.352 1 94.94 220 ILE B CA 1
ATOM 3926 C C . ILE B 1 220 ? 9.203 15.492 11.859 1 94.94 220 ILE B C 1
ATOM 3928 O O . ILE B 1 220 ? 10 14.562 11.922 1 94.94 220 ILE B O 1
ATOM 3932 N N . SER B 1 221 ? 7.961 15.422 12.305 1 96.88 221 SER B N 1
ATOM 3933 C CA . SER B 1 221 ? 7.383 14.117 12.609 1 96.88 221 SER B CA 1
ATOM 3934 C C . SER B 1 221 ? 6.305 13.742 11.602 1 96.88 221 SER B C 1
ATOM 3936 O O . SER B 1 221 ? 5.652 14.617 11.023 1 96.88 221 SER B O 1
ATOM 3938 N N . ILE B 1 222 ? 6.191 12.5 11.305 1 97.94 222 ILE B N 1
ATOM 3939 C CA . ILE B 1 222 ? 5.105 11.93 10.516 1 97.94 222 ILE B CA 1
ATOM 3940 C C . ILE B 1 222 ? 4.398 10.844 11.328 1 97.94 222 ILE B C 1
ATOM 3942 O O . ILE B 1 222 ? 5.043 9.969 11.898 1 97.94 222 ILE B O 1
ATOM 3946 N N . SER B 1 223 ? 3.092 11 11.492 1 98.12 223 SER B N 1
ATOM 3947 C CA . SER B 1 223 ? 2.283 10.094 12.305 1 98.12 223 SER B CA 1
ATOM 3948 C C . SER B 1 223 ? 0.938 9.812 11.641 1 98.12 223 SER B C 1
ATOM 3950 O O . SER B 1 223 ? 0.632 10.367 10.586 1 98.12 223 SER B O 1
ATOM 3952 N N . MET B 1 224 ? 0.221 8.82 12.281 1 97.69 224 MET B N 1
ATOM 3953 C CA . MET B 1 224 ? -1.034 8.391 11.664 1 97.69 224 MET B CA 1
ATOM 3954 C C . MET B 1 224 ? -2.119 8.203 12.727 1 97.69 224 MET B C 1
ATOM 3956 O O . MET B 1 224 ? -1.821 7.902 13.883 1 97.69 224 MET B O 1
ATOM 3960 N N . VAL B 1 225 ? -3.328 8.5 12.352 1 97.25 225 VAL B N 1
ATOM 3961 C CA . VAL B 1 225 ? -4.48 7.988 13.086 1 97.25 225 VAL B CA 1
ATOM 3962 C C . VAL B 1 225 ? -5.121 6.84 12.312 1 97.25 225 VAL B C 1
ATOM 3964 O O . VAL B 1 225 ? -5.148 6.855 11.078 1 97.25 225 VAL B O 1
ATOM 3967 N N . GLY B 1 226 ? -5.547 5.84 13.039 1 94.94 226 GLY B N 1
ATOM 3968 C CA . GLY B 1 226 ? -6.293 4.719 12.484 1 94.94 226 GLY B CA 1
ATOM 3969 C C . GLY B 1 226 ? -7.711 4.629 13.016 1 94.94 226 GLY B C 1
ATOM 3970 O O . GLY B 1 226 ? -7.977 3.904 13.977 1 94.94 226 GLY B O 1
ATOM 3971 N N . PRO B 1 227 ? -8.586 5.328 12.336 1 92.19 227 PRO B N 1
ATOM 3972 C CA . PRO B 1 227 ? -9.984 5.289 12.789 1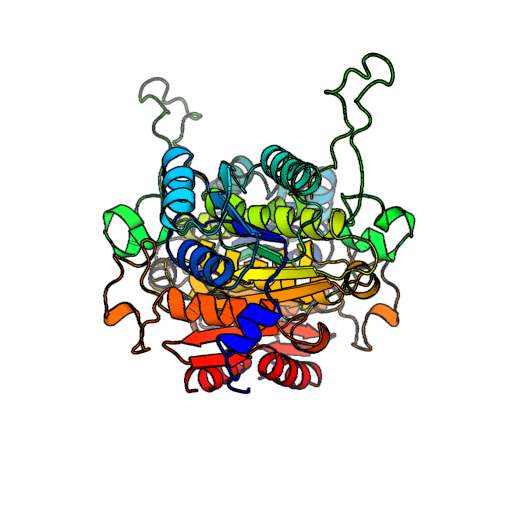 92.19 227 PRO B CA 1
ATOM 3973 C C . PRO B 1 227 ? -10.641 3.93 12.555 1 92.19 227 PRO B C 1
ATOM 3975 O O . PRO B 1 227 ? -10.398 3.289 11.531 1 92.19 227 PRO B O 1
ATOM 3978 N N . TRP B 1 228 ? -11.289 3.52 13.516 1 87.19 228 TRP B N 1
ATOM 3979 C CA . TRP B 1 228 ? -12.211 2.4 13.32 1 87.19 228 TRP B CA 1
ATOM 3980 C C . TRP B 1 228 ? -13.547 2.881 12.773 1 87.19 228 TRP B C 1
ATOM 3982 O O . TRP B 1 228 ? -13.609 3.896 12.07 1 87.19 228 TRP B O 1
ATOM 3992 N N . PHE B 1 229 ? -14.609 2.18 12.922 1 81.25 229 PHE B N 1
ATOM 3993 C CA . PHE B 1 229 ? -15.883 2.631 12.383 1 81.25 229 PHE B CA 1
ATOM 3994 C C . PHE B 1 229 ? -16.203 4.039 12.867 1 81.25 229 PHE B C 1
ATOM 3996 O O . PHE B 1 229 ? -16.312 4.281 14.07 1 81.25 229 PHE B O 1
ATOM 4003 N N . THR B 1 230 ? -16.234 4.887 11.906 1 83.56 230 THR B N 1
ATOM 4004 C CA . THR B 1 230 ? -16.531 6.289 12.172 1 83.56 230 THR B CA 1
ATOM 4005 C C . THR B 1 230 ? -17.75 6.742 11.367 1 83.56 230 THR B C 1
ATOM 4007 O O . THR B 1 230 ? -17.859 6.453 10.18 1 83.56 230 THR B O 1
ATOM 4010 N N . ARG B 1 231 ? -18.594 7.426 11.984 1 82.62 231 ARG B N 1
ATOM 4011 C CA . ARG B 1 231 ? -19.812 7.902 11.32 1 82.62 231 ARG B CA 1
ATOM 4012 C C . ARG B 1 231 ? -19.5 9.07 10.391 1 82.62 231 ARG B C 1
ATOM 4014 O O . ARG B 1 231 ? -19.375 10.211 10.844 1 82.62 231 ARG B O 1
ATOM 4021 N N . THR B 1 232 ? -19.344 8.758 9.188 1 82.31 232 THR B N 1
ATOM 4022 C CA . THR B 1 232 ? -19.109 9.734 8.133 1 82.31 232 THR B CA 1
ATOM 4023 C C . THR B 1 232 ? -19.953 9.422 6.898 1 82.31 232 THR B C 1
ATOM 4025 O O . THR B 1 232 ? -20.703 8.438 6.883 1 82.31 232 THR B O 1
ATOM 4028 N N . GLY B 1 233 ? -19.906 10.375 5.953 1 72.62 233 GLY B N 1
ATOM 4029 C CA . GLY B 1 233 ? -20.516 10.07 4.672 1 72.62 233 GLY B CA 1
ATOM 4030 C C . GLY B 1 233 ? -19.984 8.805 4.031 1 72.62 233 GLY B C 1
ATOM 4031 O O . GLY B 1 233 ? -20.734 8.086 3.361 1 72.62 233 GLY B O 1
ATOM 4032 N N . LEU B 1 234 ? -18.781 8.461 4.281 1 69.38 234 LEU B N 1
ATOM 4033 C CA . LEU B 1 234 ? -18.125 7.285 3.721 1 69.38 234 LEU B CA 1
ATOM 4034 C C . LEU B 1 234 ? -18.75 6.004 4.27 1 69.38 234 LEU B C 1
ATOM 4036 O O . LEU B 1 234 ? -18.844 5.004 3.557 1 69.38 234 LEU B O 1
ATOM 4040 N N . THR B 1 235 ? -19.203 6.059 5.562 1 71.38 235 THR B N 1
ATOM 4041 C CA . THR B 1 235 ? -19.672 4.844 6.207 1 71.38 235 THR B CA 1
ATOM 4042 C C . THR B 1 235 ? -21.188 4.902 6.414 1 71.38 235 THR B C 1
ATOM 4044 O O . THR B 1 235 ? -21.75 4.07 7.125 1 71.38 235 THR B O 1
ATOM 4047 N N . ALA B 1 236 ? -21.828 5.859 5.875 1 69.75 236 ALA B N 1
ATOM 4048 C CA . ALA B 1 236 ? -23.234 6.152 6.148 1 69.75 236 ALA B CA 1
ATOM 4049 C C . ALA B 1 236 ? -24.125 4.973 5.773 1 69.75 236 ALA B C 1
ATOM 4051 O O . ALA B 1 236 ? -25.156 4.742 6.402 1 69.75 236 ALA B O 1
ATOM 4052 N N . ASN B 1 237 ? -23.609 4.234 4.832 1 66.25 237 ASN B N 1
ATOM 4053 C CA . ASN B 1 237 ? -24.5 3.199 4.316 1 66.25 237 ASN B CA 1
ATOM 4054 C C . ASN B 1 237 ? -24.109 1.814 4.816 1 66.25 237 ASN B C 1
ATOM 4056 O O . ASN B 1 237 ? -24.641 0.805 4.363 1 66.25 237 ASN B O 1
ATOM 4060 N N . LEU B 1 238 ? -23.141 1.781 5.711 1 68.56 238 LEU B N 1
ATOM 4061 C CA . LEU B 1 238 ? -22.734 0.478 6.227 1 68.56 238 LEU B CA 1
ATOM 4062 C C . LEU B 1 238 ? -23.719 -0.02 7.281 1 68.56 238 LEU B C 1
ATOM 4064 O O . LEU B 1 238 ? -24.203 0.765 8.094 1 68.56 238 LEU B O 1
ATOM 4068 N N . PRO B 1 239 ? -24.031 -1.306 7.09 1 62.47 239 PRO B N 1
ATOM 4069 C CA . PRO B 1 239 ? -24.922 -1.854 8.109 1 62.47 239 PRO B CA 1
ATOM 4070 C C . PRO B 1 239 ? -24.297 -1.862 9.5 1 62.47 239 PRO B C 1
ATOM 4072 O O . PRO B 1 239 ? -23.078 -1.969 9.633 1 62.47 239 PRO B O 1
ATOM 4075 N N . PRO B 1 240 ? -25.172 -1.574 10.453 1 59.56 240 PRO B N 1
ATOM 4076 C CA . PRO B 1 240 ? -24.672 -1.52 11.828 1 59.56 240 PRO B CA 1
ATOM 4077 C C . PRO B 1 240 ? -23.875 -2.756 12.227 1 59.56 240 PRO B C 1
ATOM 4079 O O . PRO B 1 240 ? -22.969 -2.672 13.062 1 59.56 240 PRO B O 1
ATOM 4082 N N . ASP B 1 241 ? -24.25 -3.971 11.672 1 58.78 241 ASP B N 1
ATOM 4083 C CA . ASP B 1 241 ? -23.609 -5.219 12.062 1 58.78 241 ASP B CA 1
ATOM 4084 C C . ASP B 1 241 ? -22.219 -5.352 11.43 1 58.78 241 ASP B C 1
ATOM 4086 O O . ASP B 1 241 ? -21.453 -6.25 11.773 1 58.78 241 ASP B O 1
ATOM 4090 N N . ALA B 1 242 ? -21.984 -4.441 10.672 1 56.72 242 ALA B N 1
ATOM 4091 C CA . ALA B 1 242 ? -20.688 -4.492 9.992 1 56.72 242 ALA B CA 1
ATOM 4092 C C . ALA B 1 242 ? -19.547 -4.195 10.961 1 56.72 242 ALA B C 1
ATOM 4094 O O . ALA B 1 242 ? -18.391 -4.523 10.688 1 56.72 242 ALA B O 1
ATOM 4095 N N . PHE B 1 243 ? -19.906 -3.789 12.133 1 59.41 243 PHE B N 1
ATOM 4096 C CA . PHE B 1 243 ? -18.891 -3.186 12.984 1 59.41 243 PHE B CA 1
ATOM 4097 C C . PHE B 1 243 ? -18.438 -4.164 14.062 1 59.41 243 PHE B C 1
ATOM 4099 O O . PHE B 1 243 ? -17.844 -3.762 15.07 1 59.41 243 PHE B O 1
ATOM 4106 N N . GLN B 1 244 ? -18.469 -5.355 13.758 1 59.59 244 GLN B N 1
ATOM 4107 C CA . GLN B 1 244 ? -17.984 -6.461 14.586 1 59.59 244 GLN B CA 1
ATOM 4108 C C . GLN B 1 244 ? -18.141 -6.145 16.062 1 59.59 244 GLN B C 1
ATOM 4110 O O . GLN B 1 244 ? -17.266 -6.473 16.875 1 59.59 244 GLN B O 1
ATOM 4115 N N . GLY B 1 245 ? -19.094 -5.203 16.406 1 63.75 245 GLY B N 1
ATOM 4116 C CA . GLY B 1 245 ? -19.406 -4.984 17.812 1 63.75 245 GLY B CA 1
ATOM 4117 C C . GLY B 1 245 ? -18.641 -3.818 18.406 1 63.75 245 GLY B C 1
ATOM 4118 O O . GLY B 1 245 ? -18.828 -3.486 19.578 1 63.75 245 GLY B O 1
ATOM 4119 N N . PHE B 1 246 ? -17.828 -3.229 17.656 1 71.88 246 PHE B N 1
ATOM 4120 C CA . PHE B 1 246 ? -17.078 -2.127 18.234 1 71.88 246 PHE B CA 1
ATOM 4121 C C . PHE B 1 246 ? -17.891 -0.839 18.219 1 71.88 246 PHE B C 1
ATOM 4123 O O . PHE B 1 246 ? -18.734 -0.653 17.344 1 71.88 246 PHE B O 1
ATOM 4130 N N . GLU B 1 247 ? -17.625 -0.012 19.281 1 78.88 247 GLU B N 1
ATOM 4131 C CA . GLU B 1 247 ? -18.281 1.285 19.375 1 78.88 247 GLU B CA 1
ATOM 4132 C C . GLU B 1 247 ? -17.922 2.186 18.203 1 78.88 247 GLU B C 1
ATOM 4134 O O . GLU B 1 247 ? -16.75 2.23 17.797 1 78.88 247 GLU B O 1
ATOM 4139 N N . ALA B 1 248 ? -18.906 2.838 17.672 1 86.19 248 ALA B N 1
ATOM 4140 C CA . ALA B 1 248 ? -18.688 3.785 16.578 1 86.19 248 ALA B CA 1
ATOM 4141 C C . ALA B 1 248 ? -18.078 5.082 17.094 1 86.19 248 ALA B C 1
ATOM 4143 O O . ALA B 1 248 ? -18.391 5.523 18.203 1 86.19 248 ALA B O 1
ATOM 4144 N N . SER B 1 249 ? -17.203 5.633 16.312 1 91.5 249 SER B N 1
ATOM 4145 C CA . SER B 1 249 ? -16.625 6.941 16.609 1 91.5 249 SER B CA 1
ATOM 4146 C C . SER B 1 249 ? -17.359 8.047 15.859 1 91.5 249 SER B C 1
ATOM 4148 O O . SER B 1 249 ? -17.922 7.816 14.789 1 91.5 249 SER B O 1
ATOM 4150 N N . GLU B 1 250 ? -17.359 9.242 16.5 1 93.69 250 GLU B N 1
ATOM 4151 C CA . GLU B 1 250 ? -17.734 10.453 15.781 1 93.69 250 GLU B CA 1
ATOM 4152 C C . GLU B 1 250 ? -16.516 11.102 15.133 1 93.69 250 GLU B C 1
ATOM 4154 O O . GLU B 1 250 ? -15.383 10.914 15.594 1 93.69 250 GLU B O 1
ATOM 4159 N N . PRO B 1 251 ? -16.719 11.852 14.086 1 95.94 251 PRO B N 1
ATOM 4160 C CA . PRO B 1 251 ? -15.594 12.555 13.469 1 95.94 251 PRO B CA 1
ATOM 4161 C C . PRO B 1 251 ? -14.797 13.383 14.477 1 95.94 251 PRO B C 1
ATOM 4163 O O . PRO B 1 251 ? -13.57 13.461 14.375 1 95.94 251 PRO B O 1
ATOM 4166 N N . GLU B 1 252 ? -15.445 13.898 15.477 1 96.56 252 GLU B N 1
ATOM 4167 C CA . GLU B 1 252 ? -14.812 14.719 16.5 1 96.56 252 GLU B CA 1
ATOM 4168 C C . GLU B 1 252 ? -13.852 13.898 17.344 1 96.56 252 GLU B C 1
ATOM 4170 O O . GLU B 1 252 ? -12.828 14.414 17.812 1 96.56 252 GLU B O 1
ATOM 4175 N N . ASP B 1 253 ? -14.164 12.617 17.516 1 95.69 253 ASP B N 1
ATOM 4176 C CA . ASP B 1 253 ? -13.266 11.734 18.266 1 95.69 253 ASP B CA 1
ATOM 4177 C C . ASP B 1 253 ? -11.938 11.555 17.531 1 95.69 253 ASP B C 1
ATOM 4179 O O . ASP B 1 253 ? -10.875 11.602 18.141 1 95.69 253 ASP B O 1
ATOM 4183 N N . VAL B 1 254 ? -12.023 11.438 16.25 1 96.69 254 VAL B N 1
ATOM 4184 C CA . VAL B 1 254 ? -10.82 11.273 15.445 1 96.69 254 VAL B CA 1
ATOM 4185 C C . VAL B 1 254 ? -10.047 12.594 15.398 1 96.69 254 VAL B C 1
ATOM 4187 O O . VAL B 1 254 ? -8.82 12.602 15.484 1 96.69 254 VAL B O 1
ATOM 4190 N N . ALA B 1 255 ? -10.781 13.68 15.312 1 97.94 255 ALA B N 1
ATOM 4191 C CA . ALA B 1 255 ? -10.156 15 15.305 1 97.94 255 ALA B CA 1
ATOM 4192 C C . ALA B 1 255 ? -9.328 15.234 16.562 1 97.94 255 ALA B C 1
ATOM 4194 O O . ALA B 1 255 ? -8.258 15.836 16.5 1 97.94 255 ALA B O 1
ATOM 4195 N N . LEU B 1 256 ? -9.805 14.711 17.641 1 97.31 256 LEU B N 1
ATOM 4196 C CA . LEU B 1 256 ? -9.07 14.859 18.891 1 97.31 256 LEU B CA 1
ATOM 4197 C C . LEU B 1 256 ? -7.766 14.062 18.844 1 97.31 256 LEU B C 1
ATOM 4199 O O . LEU B 1 256 ? -6.75 14.508 19.391 1 97.31 256 LEU B O 1
ATOM 4203 N N . GLY B 1 257 ? -7.816 12.891 18.281 1 97.06 257 GLY B N 1
ATOM 4204 C CA . GLY B 1 257 ? -6.586 12.141 18.078 1 97.06 257 GLY B CA 1
ATOM 4205 C C . GLY B 1 257 ? -5.582 12.867 17.203 1 97.06 257 GLY B C 1
ATOM 4206 O O . GLY B 1 257 ? -4.387 12.891 17.516 1 97.06 257 GLY B O 1
ATOM 4207 N N . ILE B 1 258 ? -6.094 13.516 16.156 1 98.25 258 ILE B N 1
ATOM 4208 C CA . ILE B 1 258 ? -5.246 14.305 15.273 1 98.25 258 ILE B CA 1
ATOM 4209 C C . ILE B 1 258 ? -4.66 15.492 16.031 1 98.25 258 ILE B C 1
ATOM 4211 O O . ILE B 1 258 ? -3.475 15.805 15.891 1 98.25 258 ILE B O 1
ATOM 4215 N N . ALA B 1 259 ? -5.461 16.094 16.859 1 98.12 259 ALA B N 1
ATOM 4216 C CA . ALA B 1 259 ? -5 17.219 17.672 1 98.12 259 ALA B CA 1
ATOM 4217 C C . ALA B 1 259 ? -3.9 16.781 18.641 1 98.12 259 ALA B C 1
ATOM 4219 O O . ALA B 1 259 ? -2.945 17.531 18.875 1 98.12 259 ALA B O 1
ATOM 4220 N N . TYR B 1 260 ? -4.055 15.633 19.203 1 97.5 260 TYR B N 1
ATOM 4221 C CA . TYR B 1 260 ? -3.02 15.094 20.078 1 97.5 260 TYR B CA 1
ATOM 4222 C C . TYR B 1 260 ? -1.686 14.992 19.344 1 97.5 260 TYR B C 1
ATOM 4224 O O . TYR B 1 260 ? -0.656 15.445 19.859 1 97.5 260 TYR B O 1
ATOM 4232 N N . LEU B 1 261 ? -1.718 14.484 18.156 1 97.5 261 LEU B N 1
ATOM 4233 C CA . LEU B 1 261 ? -0.507 14.312 17.359 1 97.5 261 LEU B CA 1
ATOM 4234 C C . LEU B 1 261 ? 0.061 15.664 16.953 1 97.5 261 LEU B C 1
ATOM 4236 O O . LEU B 1 261 ? 1.28 15.844 16.891 1 97.5 261 LEU B O 1
ATOM 4240 N N . ALA B 1 262 ? -0.793 16.609 16.703 1 97.19 262 ALA B N 1
ATOM 4241 C CA . ALA B 1 262 ? -0.395 17.938 16.219 1 97.19 262 ALA B CA 1
ATOM 4242 C C . ALA B 1 262 ? 0.239 18.766 17.328 1 97.19 262 ALA B C 1
ATOM 4244 O O . ALA B 1 262 ? 1.017 19.688 17.062 1 97.19 262 ALA B O 1
ATOM 4245 N N . THR B 1 263 ? -0.09 18.391 18.609 1 96.06 263 THR B N 1
ATOM 4246 C CA . THR B 1 263 ? 0.285 19.297 19.688 1 96.06 263 THR B CA 1
ATOM 4247 C C . THR B 1 263 ? 1.231 18.609 20.656 1 96.06 263 THR B C 1
ATOM 4249 O O . THR B 1 263 ? 1.574 19.172 21.703 1 96.06 263 THR B O 1
ATOM 4252 N N . ALA B 1 264 ? 1.592 17.406 20.344 1 93.12 264 ALA B N 1
ATOM 4253 C CA . ALA B 1 264 ? 2.559 16.75 21.219 1 93.12 264 ALA B CA 1
ATOM 4254 C C . ALA B 1 264 ? 3.771 17.641 21.469 1 93.12 264 ALA B C 1
ATOM 4256 O O . ALA B 1 264 ? 4.203 18.375 20.578 1 93.12 264 ALA B O 1
ATOM 4257 N N . GLU B 1 265 ? 4.344 17.578 22.625 1 87.94 265 GLU B N 1
ATOM 4258 C CA . GLU B 1 265 ? 5.445 18.453 23 1 87.94 265 GLU B CA 1
ATOM 4259 C C . GLU B 1 265 ? 6.711 18.125 22.219 1 87.94 265 GLU B C 1
ATOM 4261 O O . GLU B 1 265 ? 7.383 19.031 21.719 1 87.94 265 GLU B O 1
ATOM 4266 N N . LYS B 1 266 ? 7.004 16.875 22.188 1 87.69 266 LYS B N 1
ATOM 4267 C CA . LYS B 1 266 ? 8.211 16.453 21.469 1 87.69 266 LYS B CA 1
ATOM 4268 C C . LYS B 1 266 ? 7.855 15.609 20.25 1 87.69 266 LYS B C 1
ATOM 4270 O O . LYS B 1 266 ? 6.996 14.727 20.312 1 87.69 266 LYS B O 1
ATOM 4275 N N . ASP B 1 267 ? 8.57 15.883 19.172 1 87.25 267 ASP B N 1
ATOM 4276 C CA . ASP B 1 267 ? 8.336 15.164 17.922 1 87.25 267 ASP B CA 1
ATOM 4277 C C . ASP B 1 267 ? 8.617 13.672 18.078 1 87.25 267 ASP B C 1
ATOM 4279 O O . ASP B 1 267 ? 7.91 12.836 17.516 1 87.25 267 ASP B O 1
ATOM 4283 N N . VAL B 1 268 ? 9.57 13.312 18.891 1 86.94 268 VAL B N 1
ATOM 4284 C CA . VAL B 1 268 ? 10.047 11.938 19.031 1 86.94 268 VAL B CA 1
ATOM 4285 C C . VAL B 1 268 ? 8.969 11.086 19.688 1 86.94 268 VAL B C 1
ATOM 4287 O O . VAL B 1 268 ? 8.945 9.859 19.516 1 86.94 268 VAL B O 1
ATOM 4290 N N . GLU B 1 269 ? 8.055 11.711 20.344 1 89 269 GLU B N 1
ATOM 4291 C CA . GLU B 1 269 ? 6.996 11 21.062 1 89 269 GLU B CA 1
ATOM 4292 C C . GLU B 1 269 ? 5.945 10.469 20.078 1 89 269 GLU B C 1
ATOM 4294 O O . GLU B 1 269 ? 5.258 9.492 20.375 1 89 269 GLU B O 1
ATOM 4299 N N . ILE B 1 270 ? 5.867 11.133 18.906 1 95.19 270 ILE B N 1
ATOM 4300 C CA . ILE B 1 270 ? 4.734 10.797 18.047 1 95.19 270 ILE B CA 1
ATOM 4301 C C . ILE B 1 270 ? 5.234 10.359 16.672 1 95.19 270 ILE B C 1
ATOM 4303 O O . ILE B 1 270 ? 4.477 9.805 15.875 1 95.19 270 ILE B O 1
ATOM 4307 N N . ASN B 1 271 ? 6.539 10.625 16.391 1 97 271 ASN B N 1
ATOM 4308 C CA . ASN B 1 271 ? 7.07 10.25 15.086 1 97 271 ASN B CA 1
ATOM 4309 C C . ASN B 1 271 ? 6.992 8.742 14.859 1 97 271 ASN B C 1
ATOM 4311 O O . ASN B 1 271 ? 7.453 7.961 15.688 1 97 271 ASN B O 1
ATOM 4315 N N . GLY B 1 272 ? 6.352 8.32 13.773 1 96.25 272 GLY B N 1
ATOM 4316 C CA . GLY B 1 272 ? 6.23 6.914 13.438 1 96.25 272 GLY B CA 1
ATOM 4317 C C . GLY B 1 272 ? 5.16 6.199 14.234 1 96.25 272 GLY B C 1
ATOM 4318 O O . GLY B 1 272 ? 5.098 4.969 14.242 1 96.25 272 GLY B O 1
ATOM 4319 N N . LYS B 1 273 ? 4.301 6.953 14.875 1 95.5 273 LYS B N 1
ATOM 4320 C CA . LYS B 1 273 ? 3.266 6.336 15.703 1 95.5 273 LYS B CA 1
ATOM 4321 C C . LYS B 1 273 ? 1.914 6.359 14.992 1 95.5 273 LYS B C 1
ATOM 4323 O O . LYS B 1 273 ? 1.711 7.133 14.055 1 95.5 273 LYS B O 1
ATOM 4328 N N . CYS B 1 274 ? 1.076 5.461 15.43 1 96.25 274 CYS B N 1
ATOM 4329 C CA . CYS B 1 274 ? -0.299 5.406 14.953 1 96.25 274 CYS B CA 1
ATOM 4330 C C . CYS B 1 274 ? -1.277 5.262 16.109 1 96.25 274 CYS B C 1
ATOM 4332 O O . CYS B 1 274 ? -1.09 4.418 16.984 1 96.25 274 CYS B O 1
ATOM 4334 N N . LEU B 1 275 ? -2.307 6.094 16.141 1 95.75 275 LEU B N 1
ATOM 4335 C CA . LEU B 1 275 ? -3.348 6.043 17.156 1 95.75 275 LEU B CA 1
ATOM 4336 C C . LEU B 1 275 ? -4.605 5.371 16.625 1 95.75 275 LEU B C 1
ATOM 4338 O O . LEU B 1 275 ? -5.219 5.863 15.672 1 95.75 275 LEU B O 1
ATOM 4342 N N . TRP B 1 276 ? -5.016 4.305 17.219 1 93.75 276 TRP B N 1
ATOM 4343 C CA . TRP B 1 276 ? -6.34 3.746 16.953 1 93.75 276 TRP B CA 1
ATOM 4344 C C . TRP B 1 276 ? -7.414 4.539 17.688 1 93.75 276 TRP B C 1
ATOM 4346 O O . TRP B 1 276 ? -7.301 4.789 18.891 1 93.75 276 TRP B O 1
ATOM 4356 N N . ILE B 1 277 ? -8.391 4.941 16.969 1 93.88 277 ILE B N 1
ATOM 4357 C CA . ILE B 1 277 ? -9.531 5.637 17.562 1 93.88 277 ILE B CA 1
ATOM 4358 C C . ILE B 1 277 ? -10.766 4.742 17.5 1 93.88 277 ILE B C 1
ATOM 4360 O O . ILE B 1 277 ? -11.289 4.465 16.422 1 93.88 277 ILE B O 1
ATOM 4364 N N . ARG B 1 278 ? -11.234 4.312 18.594 1 89.56 278 ARG B N 1
ATOM 4365 C CA . ARG B 1 278 ? -12.438 3.496 18.766 1 89.56 278 ARG B CA 1
ATOM 4366 C C . ARG B 1 278 ? -13.383 4.129 19.781 1 89.56 278 ARG B C 1
ATOM 4368 O O . ARG B 1 278 ? -13.141 4.074 20.984 1 89.56 278 ARG B O 1
ATOM 4375 N N . GLY B 1 279 ? -14.461 4.527 19.203 1 88.94 279 GLY B N 1
ATOM 4376 C CA . GLY B 1 279 ? -15.25 5.375 20.078 1 88.94 279 GLY B CA 1
ATOM 4377 C C . GLY B 1 279 ? -14.492 6.594 20.578 1 88.94 279 GLY B C 1
ATOM 4378 O O . GLY B 1 279 ? -13.898 7.324 19.781 1 88.94 279 GLY B O 1
ATOM 4379 N N . LYS B 1 280 ? -14.445 6.715 21.922 1 89.88 280 LYS B N 1
ATOM 4380 C CA . LYS B 1 280 ? -13.75 7.863 22.5 1 89.88 280 LYS B CA 1
ATOM 4381 C C . LYS B 1 280 ? -12.352 7.477 22.969 1 89.88 280 LYS B C 1
ATOM 4383 O O . LYS B 1 280 ? -11.609 8.312 23.5 1 89.88 280 LYS B O 1
ATOM 4388 N N . ARG B 1 281 ? -12.023 6.254 22.719 1 90.19 281 ARG B N 1
ATOM 4389 C CA . ARG B 1 281 ? -10.734 5.766 23.188 1 90.19 281 ARG B CA 1
ATOM 4390 C C . ARG B 1 281 ? -9.664 5.945 22.109 1 90.19 281 ARG B C 1
ATOM 4392 O O . ARG B 1 281 ? -9.93 5.73 20.922 1 90.19 281 ARG B O 1
ATOM 4399 N N . CYS B 1 282 ? -8.539 6.379 22.547 1 92.81 282 CYS B N 1
ATOM 4400 C CA . CYS B 1 282 ? -7.375 6.551 21.688 1 92.81 282 CYS B CA 1
ATOM 4401 C C . CYS B 1 282 ? -6.195 5.738 22.203 1 92.81 282 CYS B C 1
ATOM 4403 O O . CYS B 1 282 ? -5.703 5.98 23.297 1 92.81 282 CYS B O 1
ATOM 4405 N N . VAL B 1 283 ? -5.762 4.82 21.344 1 93.12 283 VAL B N 1
ATOM 4406 C CA . VAL B 1 283 ? -4.707 3.91 21.797 1 93.12 283 VAL B CA 1
ATOM 4407 C C . VAL B 1 283 ? -3.557 3.928 20.781 1 93.12 283 VAL B C 1
ATOM 4409 O O . VAL B 1 283 ? -3.771 3.766 19.578 1 93.12 283 VAL B O 1
ATOM 4412 N N . GLU B 1 284 ? -2.361 4.168 21.328 1 94.44 284 GLU B N 1
ATOM 4413 C CA . GLU B 1 284 ? -1.183 4.074 20.469 1 94.44 284 GLU B CA 1
ATOM 4414 C C . GLU B 1 284 ? -0.822 2.619 20.188 1 94.44 284 GLU B C 1
ATOM 4416 O O . GLU B 1 284 ? -0.654 1.824 21.109 1 94.44 284 GLU B O 1
ATOM 4421 N N . ILE B 1 285 ? -0.63 2.266 18.875 1 93.19 285 ILE B N 1
ATOM 4422 C CA . ILE B 1 285 ? -0.587 0.85 18.531 1 93.19 285 ILE B CA 1
ATOM 4423 C C . ILE B 1 285 ? 0.81 0.482 18.031 1 93.19 285 ILE B C 1
ATOM 4425 O O . ILE B 1 285 ? 1.23 -0.672 18.156 1 93.19 285 ILE B O 1
ATOM 4429 N N . GLU B 1 286 ? 1.598 1.367 17.5 1 93.19 286 GLU B N 1
ATOM 4430 C CA . GLU B 1 286 ? 2.861 1.051 16.844 1 93.19 286 GLU B CA 1
ATOM 4431 C C . GLU B 1 286 ? 3.902 0.565 17.844 1 93.19 286 GLU B C 1
ATOM 4433 O O . GLU B 1 286 ? 4.758 -0.256 17.516 1 93.19 286 GLU B O 1
ATOM 4438 N N . GLY B 1 287 ? 3.816 1.115 19.078 1 91.62 287 GLY B N 1
ATOM 4439 C CA . GLY B 1 287 ? 4.688 0.565 20.094 1 91.62 287 GLY B CA 1
ATOM 4440 C C . GLY B 1 287 ? 4.512 -0.93 20.297 1 91.62 287 GLY B C 1
ATOM 4441 O O . GLY B 1 287 ? 5.496 -1.67 20.375 1 91.62 287 GLY B O 1
ATOM 4442 N N . ALA B 1 288 ? 3.291 -1.365 20.422 1 91.62 288 ALA B N 1
ATOM 4443 C CA . ALA B 1 288 ? 2.986 -2.787 20.547 1 91.62 288 ALA B CA 1
ATOM 4444 C C . ALA B 1 288 ? 3.418 -3.555 19.297 1 91.62 288 ALA B C 1
ATOM 4446 O O . ALA B 1 288 ? 3.908 -4.684 19.406 1 91.62 288 ALA B O 1
ATOM 4447 N N . TYR B 1 289 ? 3.223 -2.969 18.219 1 92.38 289 TYR B N 1
ATOM 4448 C CA . TYR B 1 289 ? 3.613 -3.611 16.969 1 92.38 289 TYR B CA 1
ATOM 4449 C C . TYR B 1 289 ? 5.121 -3.82 16.906 1 92.38 289 TYR B C 1
ATOM 4451 O O . TYR B 1 289 ? 5.59 -4.891 16.516 1 92.38 289 TYR B O 1
ATOM 4459 N N . GLU B 1 290 ? 5.855 -2.785 17.266 1 91.38 290 GLU B N 1
ATOM 4460 C CA . GLU B 1 290 ? 7.312 -2.875 17.266 1 91.38 290 GLU B CA 1
ATOM 4461 C C . GLU B 1 290 ? 7.801 -3.971 18.203 1 91.38 290 GLU B C 1
ATOM 4463 O O . GLU B 1 290 ? 8.766 -4.68 17.906 1 91.38 290 GLU B O 1
ATOM 4468 N N . LYS B 1 291 ? 7.188 -4.07 19.312 1 92 291 LYS B N 1
ATOM 4469 C CA . LYS B 1 291 ? 7.535 -5.133 20.25 1 92 291 LYS B CA 1
ATOM 4470 C C . LYS B 1 291 ? 7.266 -6.508 19.641 1 92 291 LYS B C 1
ATOM 4472 O O . LYS B 1 291 ? 8.102 -7.41 19.75 1 92 291 LYS B O 1
ATOM 4477 N N . TRP B 1 292 ? 6.113 -6.641 19.047 1 91.75 292 TRP B N 1
ATOM 4478 C CA . TRP B 1 292 ? 5.766 -7.891 18.375 1 91.75 292 TRP B CA 1
ATOM 4479 C C . TRP B 1 292 ? 6.777 -8.219 17.281 1 91.75 292 TRP B C 1
ATOM 4481 O O . TRP B 1 292 ? 7.277 -9.344 17.203 1 91.75 292 TRP B O 1
ATOM 4491 N N . LEU B 1 293 ? 7.039 -7.25 16.469 1 90.12 293 LEU B N 1
ATOM 4492 C CA . LEU B 1 293 ? 7.984 -7.434 15.367 1 90.12 293 LEU B CA 1
ATOM 4493 C C . LEU B 1 293 ? 9.352 -7.852 15.898 1 90.12 293 LEU B C 1
ATOM 4495 O O . LEU B 1 293 ? 10.016 -8.719 15.312 1 90.12 293 LEU B O 1
ATOM 4499 N N . GLY B 1 294 ? 9.789 -7.188 16.953 1 88 294 GLY B N 1
ATOM 4500 C CA . GLY B 1 294 ? 11.055 -7.559 17.578 1 88 294 GLY B CA 1
ATOM 4501 C C . GLY B 1 294 ? 11.109 -9.023 17.984 1 88 294 GLY B C 1
ATOM 4502 O O . GLY B 1 294 ? 12.133 -9.68 17.797 1 88 294 GLY B O 1
ATOM 4503 N N . GLN B 1 295 ? 10.016 -9.547 18.453 1 89.19 295 GLN B N 1
ATOM 4504 C CA . GLN B 1 295 ? 9.93 -10.953 18.828 1 89.19 295 GLN B CA 1
ATOM 4505 C C . GLN B 1 295 ? 10 -11.859 17.609 1 89.19 295 GLN B C 1
ATOM 4507 O O . GLN B 1 295 ? 10.648 -12.906 17.641 1 89.19 295 GLN B O 1
ATOM 4512 N N . MET B 1 296 ? 9.391 -11.398 16.547 1 86 296 MET B N 1
ATOM 4513 C CA . MET B 1 296 ? 9.375 -12.203 15.336 1 86 296 MET B CA 1
ATOM 4514 C C . MET B 1 296 ? 10.75 -12.227 14.672 1 86 296 MET B C 1
ATOM 4516 O O . MET B 1 296 ? 11.148 -13.234 14.094 1 86 296 MET B O 1
ATOM 4520 N N . MET B 1 297 ? 11.461 -11.141 14.781 1 83.69 297 MET B N 1
ATOM 4521 C CA . MET B 1 297 ? 12.758 -11.023 14.125 1 83.69 297 MET B CA 1
ATOM 4522 C C . MET B 1 297 ? 13.812 -11.859 14.852 1 83.69 297 MET B C 1
ATOM 4524 O O . MET B 1 297 ? 14.867 -12.156 14.297 1 83.69 297 MET B O 1
ATOM 4528 N N . GLU B 1 298 ? 13.617 -12.156 16.047 1 78.06 298 GLU B N 1
ATOM 4529 C CA . GLU B 1 298 ? 14.562 -12.953 16.828 1 78.06 298 GLU B CA 1
ATOM 4530 C C . GLU B 1 298 ? 14.43 -14.438 16.516 1 78.06 298 GLU B C 1
ATOM 4532 O O . GLU B 1 298 ? 15.281 -15.242 16.906 1 78.06 298 GLU B O 1
ATOM 4537 N N . ILE B 1 299 ? 13.484 -14.844 15.805 1 67.31 299 ILE B N 1
ATOM 4538 C CA . ILE B 1 299 ? 13.273 -16.25 15.484 1 67.31 299 ILE B CA 1
ATOM 4539 C C . ILE B 1 299 ? 14.078 -16.625 14.242 1 67.31 299 ILE B C 1
ATOM 4541 O O . ILE B 1 299 ? 14.062 -15.891 13.242 1 67.31 299 ILE B O 1
#

pLDDT: mean 88.84, std 13.32, range [35.75, 98.75]

Nearest PDB structures (foldseek):
  8ijg-assembly1_D  TM=8.190E-01  e=5.354E-18  Burkholderia gladioli BSR3
  3gvc-assembly1_B  TM=8.166E-01  e=1.385E-17  Mycobacterium tuberculosis H37Rv
  6ihh-assembly1_A  TM=8.203E-01  e=2.996E-17  Ralstonia sp.
  4i08-assembly1_A-2  TM=8.491E-01  e=4.600E-16  Vibrio cholerae O1 biovar El Tor str. N16961
  4i08-assembly1_B-2  TM=8.611E-01  e=7.850E-16  Vibrio cholerae O1 biovar El Tor str. N16961

Foldseek 3Di:
DDWDDFDDLVLLLVFLQFEEEFEPCLWFLNVLLQLSSLVSHYAYEQEYADPVSQQVSQVVSDSNHHYDHADLLDLVRVLVVQVVCCVPPRGTFEYEQEWAAQLLVVVQQDVVLCQDLQNHVPHFDFDPPPDPPVPDPPSPTDGDGRDPVRCSTLPSSLVSSVVSNLVRQDAQPEHEYEYEAAVLLPDDDPSRVVNSVSSVNVLVVQQVVLPDPSRVRRQYAYAYEHEQAEDIPNCVRPDPVSRVPFAYAYSNLSSSVSSCRSSPPHRVVGHSWYWYGTHNITDICVVVVVVVVVVVVVD/DDWDDFDDLVLLLVFLQFEEEFEPCLWFLNVLLQLSSLVSHYAYEQEYADPVSQQVSQVVSDSNHHYDHADLLDLVRVLVVQVVCCVPPRGTFEYEQEWAAQLLVVVQQDVVLCQDLQNHVPHFDFDPPPDPPVPDPPSPTDGDGRDPVRCSTLPSSLVSSVVSNLVRQDAQPEHEYEYEAAVLLPDDDPSRVVNSVSSVNVLVVQQVVLPDPSRVRRQYAYAYEHEQAEDIPRCVRPDPVSRVPFAYAYSNLSSSVSSCRSSPPHRVVGHSWYWYGTHNITDICVVVVVVVVVVVVVD